Protein AF-A0A1F3M5W4-F1 (afdb_monomer)

Structure (mmCIF, N/CA/C/O backbone):
data_AF-A0A1F3M5W4-F1
#
_entry.id   AF-A0A1F3M5W4-F1
#
loop_
_atom_site.group_PDB
_atom_site.id
_atom_site.type_symbol
_atom_site.label_atom_id
_atom_site.label_alt_id
_atom_site.label_comp_id
_atom_site.label_asym_id
_atom_site.label_entity_id
_atom_site.label_seq_id
_atom_site.pdbx_PDB_ins_code
_atom_site.Cartn_x
_atom_site.Cartn_y
_atom_site.Cartn_z
_atom_site.occupancy
_atom_site.B_iso_or_equiv
_atom_site.auth_seq_id
_atom_site.auth_comp_id
_atom_site.auth_asym_id
_atom_site.auth_atom_id
_atom_site.pdbx_PDB_model_num
ATOM 1 N N . MET A 1 1 ? -12.552 8.795 -25.733 1.00 23.55 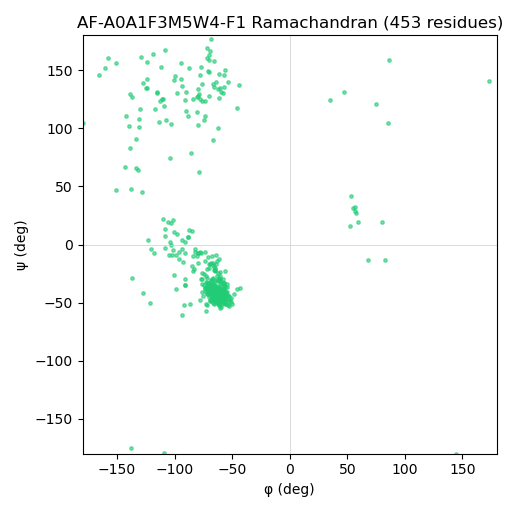1 MET A N 1
ATOM 2 C CA . MET A 1 1 ? -12.035 9.822 -24.799 1.00 23.55 1 MET A CA 1
ATOM 3 C C . MET A 1 1 ? -11.280 9.102 -23.694 1.00 23.55 1 MET A C 1
ATOM 5 O O . MET A 1 1 ? -11.900 8.453 -22.864 1.00 23.55 1 MET A O 1
ATOM 9 N N . ASN A 1 2 ? -9.950 9.118 -23.772 1.00 22.12 2 ASN A N 1
ATOM 10 C CA . ASN A 1 2 ? -9.054 8.330 -22.924 1.00 22.12 2 ASN A CA 1
ATOM 11 C C . ASN A 1 2 ? -9.011 8.914 -21.507 1.00 22.12 2 ASN A C 1
ATOM 13 O O . ASN A 1 2 ? -8.474 10.003 -21.315 1.00 22.12 2 ASN A O 1
ATOM 17 N N . LYS A 1 3 ? -9.570 8.200 -20.525 1.00 23.70 3 LYS A N 1
ATOM 18 C CA . LYS A 1 3 ? -9.384 8.522 -19.107 1.00 23.70 3 LYS A CA 1
ATOM 19 C C . LYS A 1 3 ? -7.968 8.101 -18.708 1.00 23.70 3 LYS A C 1
ATOM 21 O O . LYS A 1 3 ? -7.656 6.918 -18.648 1.00 23.70 3 LYS A O 1
ATOM 26 N N . ILE A 1 4 ? -7.109 9.094 -18.515 1.00 28.34 4 ILE A N 1
ATOM 27 C CA . ILE A 1 4 ? -5.773 8.952 -17.939 1.00 28.34 4 ILE A CA 1
ATOM 28 C C . ILE A 1 4 ? -5.957 8.713 -16.435 1.00 28.34 4 ILE A C 1
ATOM 30 O O . ILE A 1 4 ? -6.628 9.490 -15.760 1.00 28.34 4 ILE A O 1
ATOM 34 N N . PHE A 1 5 ? -5.410 7.603 -15.942 1.00 32.69 5 PHE A N 1
ATOM 35 C CA . PHE A 1 5 ? -5.446 7.188 -14.541 1.00 32.69 5 PHE A CA 1
ATOM 36 C C . PHE A 1 5 ? -4.559 8.111 -13.681 1.00 32.69 5 PHE A C 1
ATOM 38 O O . PHE A 1 5 ? -3.381 8.276 -14.020 1.00 32.69 5 PHE A O 1
ATOM 45 N N . PRO A 1 6 ? -5.056 8.703 -12.578 1.00 30.08 6 PRO A N 1
ATOM 46 C CA . PRO A 1 6 ? -4.195 9.234 -11.532 1.00 30.08 6 PRO A CA 1
ATOM 47 C C . PRO A 1 6 ? -3.710 8.078 -10.645 1.00 30.08 6 PRO A C 1
ATOM 49 O O . PRO A 1 6 ? -4.464 7.183 -10.281 1.00 30.08 6 PRO A O 1
ATOM 52 N N . VAL A 1 7 ? -2.411 8.097 -10.367 1.00 37.12 7 VAL A N 1
ATOM 53 C CA . VAL A 1 7 ? -1.570 6.956 -9.975 1.00 37.12 7 VAL A CA 1
ATOM 54 C C . VAL A 1 7 ? -1.435 6.760 -8.455 1.00 37.12 7 VAL A C 1
ATOM 56 O O . VAL A 1 7 ? -0.905 5.757 -8.009 1.00 37.12 7 VAL A O 1
ATOM 59 N N . VAL A 1 8 ? -1.995 7.657 -7.648 1.00 36.41 8 VAL A N 1
ATOM 60 C CA . VAL A 1 8 ? -1.694 7.767 -6.204 1.00 36.41 8 VAL A CA 1
ATOM 61 C C . VAL A 1 8 ? -2.586 6.867 -5.321 1.00 36.41 8 VAL A C 1
ATOM 63 O O . VAL A 1 8 ? -2.566 6.973 -4.110 1.00 36.41 8 VAL A O 1
ATOM 66 N N . ALA A 1 9 ? -3.418 5.997 -5.906 1.00 31.12 9 ALA A N 1
ATOM 67 C CA . ALA A 1 9 ? -4.460 5.245 -5.177 1.00 31.12 9 ALA A CA 1
ATOM 68 C C . ALA A 1 9 ? -4.382 3.723 -5.292 1.00 31.12 9 ALA A C 1
ATOM 70 O O . ALA A 1 9 ? -5.279 2.999 -4.857 1.00 31.12 9 ALA A O 1
ATOM 71 N N . PHE A 1 10 ? -3.342 3.238 -5.964 1.00 35.56 10 PHE A N 1
ATOM 72 C CA . PHE A 1 10 ? -3.187 1.820 -6.270 1.00 35.56 10 PHE A CA 1
ATOM 73 C C . PHE A 1 10 ? -2.294 1.082 -5.273 1.00 35.56 10 PHE A C 1
ATOM 75 O O . PHE A 1 10 ? -2.220 -0.143 -5.351 1.00 35.56 10 PHE A O 1
ATOM 82 N N . VAL A 1 11 ? -1.660 1.787 -4.329 1.00 37.41 11 VAL A N 1
ATOM 83 C CA . VAL A 1 11 ? -0.723 1.173 -3.380 1.00 37.41 11 VAL A CA 1
ATOM 84 C C . VAL A 1 11 ? -1.428 0.204 -2.437 1.00 37.41 11 VAL A C 1
ATOM 86 O O . VAL A 1 11 ? -0.937 -0.901 -2.271 1.00 37.41 11 VAL A O 1
ATOM 89 N N . LEU A 1 12 ? -2.644 0.491 -1.971 1.00 34.16 12 LEU A N 1
ATOM 90 C CA . LEU A 1 12 ? -3.404 -0.459 -1.143 1.00 34.16 12 LEU A CA 1
ATOM 91 C C . LEU A 1 12 ? -4.029 -1.630 -1.941 1.00 34.16 12 LEU A C 1
ATOM 93 O O . LEU A 1 12 ? -4.132 -2.738 -1.429 1.00 34.16 12 LEU A O 1
ATOM 97 N N . LEU A 1 13 ? -4.382 -1.438 -3.222 1.00 31.94 13 LEU A N 1
ATOM 98 C CA . LEU A 1 13 ? -5.050 -2.464 -4.051 1.00 31.94 13 LEU A CA 1
ATOM 99 C C . LEU A 1 13 ? -4.080 -3.460 -4.718 1.00 31.94 13 LEU A C 1
ATOM 101 O O . LEU A 1 13 ? -4.501 -4.530 -5.154 1.00 31.94 13 LEU A O 1
ATOM 105 N N . GLN A 1 14 ? -2.788 -3.133 -4.823 1.00 33.44 14 GLN A N 1
ATOM 106 C CA . GLN A 1 14 ? -1.778 -4.033 -5.402 1.00 33.44 14 GLN A CA 1
ATOM 107 C C . GLN A 1 14 ? -1.007 -4.854 -4.380 1.00 33.44 14 GLN A C 1
ATOM 109 O O . GLN A 1 14 ? -0.380 -5.850 -4.748 1.00 33.44 14 GLN A O 1
ATOM 114 N N . ILE A 1 15 ? -1.115 -4.509 -3.098 1.00 35.16 15 ILE A N 1
ATOM 115 C CA . ILE A 1 15 ? -0.544 -5.321 -2.032 1.00 35.16 15 ILE A CA 1
ATOM 116 C C . ILE A 1 15 ? -1.214 -6.715 -2.005 1.00 35.16 15 ILE A C 1
ATOM 118 O O . ILE A 1 15 ? -0.619 -7.662 -1.536 1.00 35.16 15 ILE A O 1
ATOM 122 N N . SER A 1 16 ? -2.348 -6.961 -2.666 1.00 30.34 16 SER A N 1
ATOM 123 C CA . SER A 1 16 ? -2.937 -8.310 -2.744 1.00 30.34 16 SER A CA 1
ATOM 124 C C . SER A 1 16 ? -2.309 -9.275 -3.777 1.00 30.34 16 SER A C 1
ATOM 126 O O . SER A 1 16 ? -2.681 -10.458 -3.773 1.00 30.34 16 SER A O 1
ATOM 128 N N . TYR A 1 17 ? -1.384 -8.869 -4.670 1.00 27.33 17 TYR A N 1
ATOM 129 C CA . TYR A 1 17 ? -1.018 -9.687 -5.851 1.00 27.33 17 TYR A CA 1
ATOM 130 C C . TYR A 1 17 ? 0.491 -9.677 -6.254 1.00 27.33 17 TYR A C 1
ATOM 132 O O . TYR A 1 17 ? 0.985 -8.732 -6.855 1.00 27.33 17 TYR A O 1
ATOM 140 N N . LEU A 1 18 ? 1.149 -10.839 -6.043 1.00 28.25 18 LEU A N 1
ATOM 141 C CA . LEU A 1 18 ? 2.351 -11.436 -6.698 1.00 28.25 18 LEU A CA 1
ATOM 142 C C . LEU A 1 18 ? 3.826 -11.121 -6.302 1.00 28.25 18 LEU A C 1
ATOM 144 O O . LEU A 1 18 ? 4.437 -10.164 -6.759 1.00 28.25 18 LEU A O 1
ATOM 148 N N . VAL A 1 19 ? 4.412 -12.112 -5.606 1.00 30.69 19 VAL A N 1
ATOM 149 C CA . VAL A 1 19 ? 5.615 -12.982 -5.822 1.00 30.69 19 VAL A CA 1
ATOM 150 C C . VAL A 1 19 ? 6.942 -12.518 -6.511 1.00 30.69 19 VAL A C 1
ATOM 152 O O . VAL A 1 19 ? 6.992 -12.205 -7.706 1.00 30.69 19 VAL A O 1
ATOM 155 N N . ALA A 1 20 ? 8.024 -12.729 -5.720 1.00 28.42 20 ALA A N 1
ATOM 156 C CA . ALA A 1 20 ? 9.455 -13.109 -5.923 1.00 28.42 20 ALA A CA 1
ATOM 157 C C . ALA A 1 20 ? 10.312 -12.405 -7.013 1.00 28.42 20 ALA A C 1
ATOM 159 O O . ALA A 1 20 ? 9.919 -12.344 -8.178 1.00 28.42 20 ALA A O 1
ATOM 160 N N . GLN A 1 21 ? 11.538 -11.909 -6.765 1.00 27.80 21 GLN A N 1
ATOM 161 C CA . GLN A 1 21 ? 12.701 -12.436 -6.022 1.00 27.80 21 GLN A CA 1
ATOM 162 C C . GLN A 1 21 ? 13.745 -11.326 -5.742 1.00 27.80 21 GLN A C 1
ATOM 164 O O . GLN A 1 21 ? 13.972 -10.516 -6.637 1.00 27.80 21 GLN A O 1
ATOM 169 N N . ASN A 1 22 ? 14.441 -11.369 -4.597 1.00 28.34 22 ASN A N 1
ATOM 170 C CA . ASN A 1 22 ? 15.912 -11.480 -4.442 1.00 28.34 22 ASN A CA 1
ATOM 171 C C . ASN A 1 22 ? 16.322 -11.315 -2.964 1.00 28.34 22 ASN A C 1
ATOM 173 O O . ASN A 1 22 ? 15.749 -10.516 -2.230 1.00 28.34 22 ASN A O 1
ATOM 177 N N . THR A 1 23 ? 17.298 -12.118 -2.548 1.00 30.98 23 THR A N 1
ATOM 178 C CA . THR A 1 23 ? 17.784 -12.327 -1.176 1.00 30.98 23 THR A CA 1
ATOM 179 C C . THR A 1 23 ? 19.063 -11.546 -0.884 1.00 30.98 23 THR A C 1
ATOM 181 O O . THR A 1 23 ? 19.949 -11.512 -1.731 1.00 30.98 23 THR A O 1
ATOM 184 N N . ASP A 1 24 ? 19.181 -11.005 0.333 1.00 24.83 24 ASP A N 1
ATOM 185 C CA . ASP A 1 24 ? 20.320 -11.225 1.246 1.00 24.83 24 ASP A CA 1
ATOM 186 C C . ASP A 1 24 ? 20.085 -10.449 2.554 1.00 24.83 24 ASP A C 1
ATOM 188 O O . ASP A 1 24 ? 20.259 -9.232 2.604 1.00 24.83 24 ASP A O 1
ATOM 192 N N 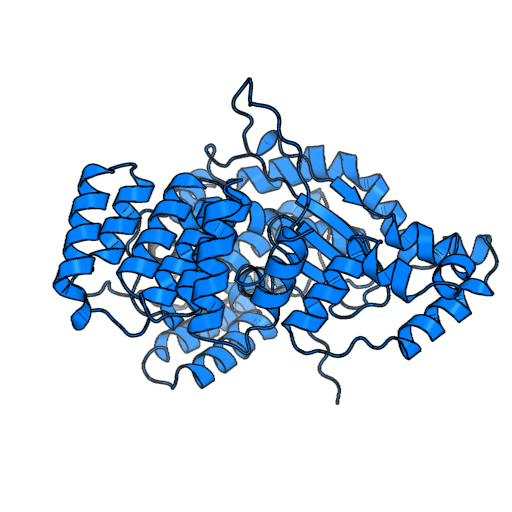. ILE A 1 25 ? 19.709 -11.137 3.639 1.00 31.69 25 ILE A N 1
ATOM 193 C CA . ILE A 1 25 ? 19.731 -10.548 4.988 1.00 31.69 25 ILE A CA 1
ATOM 194 C C . ILE A 1 25 ? 20.440 -11.516 5.936 1.00 31.69 25 ILE A C 1
ATOM 196 O O . ILE A 1 25 ? 19.922 -12.568 6.303 1.00 31.69 25 ILE A O 1
ATOM 200 N N . LYS A 1 26 ? 21.660 -11.133 6.326 1.00 29.45 26 LYS A N 1
ATOM 201 C CA . LYS A 1 26 ? 22.391 -11.715 7.458 1.00 29.45 26 LYS A CA 1
ATOM 202 C C . LYS A 1 26 ? 21.724 -11.308 8.777 1.00 29.45 26 LYS A C 1
ATOM 204 O O . LYS A 1 26 ? 21.192 -10.209 8.892 1.00 29.45 26 LYS A O 1
ATOM 209 N N . SER A 1 27 ? 21.810 -12.196 9.768 1.00 28.25 27 SER A N 1
ATOM 210 C CA . SER A 1 27 ? 21.253 -12.072 11.124 1.00 28.25 27 SER A CA 1
ATOM 211 C C . SER A 1 27 ? 21.469 -10.692 11.779 1.00 28.25 27 SER A C 1
ATOM 213 O O . SER A 1 27 ? 22.596 -10.186 11.729 1.00 28.25 27 SER A O 1
ATOM 215 N N . PRO A 1 28 ? 20.466 -10.113 12.467 1.00 38.84 28 PRO A N 1
ATOM 216 C CA . PRO A 1 28 ? 20.565 -8.763 13.004 1.00 38.84 28 PRO A CA 1
ATOM 217 C C . PRO A 1 28 ? 21.342 -8.730 14.326 1.00 38.84 28 PRO A C 1
ATOM 219 O O . PRO A 1 28 ? 21.004 -9.410 15.294 1.00 38.84 28 PRO A O 1
ATOM 222 N N . SER A 1 29 ? 22.363 -7.875 14.388 1.00 38.78 29 SER A N 1
ATOM 223 C CA . SER A 1 29 ? 22.947 -7.387 15.639 1.00 38.78 29 SER A CA 1
ATOM 224 C C . SER A 1 29 ? 22.643 -5.891 15.768 1.00 38.78 29 SER A C 1
ATOM 226 O O . SER A 1 29 ? 23.049 -5.126 14.894 1.00 38.78 29 SER A O 1
ATOM 228 N N . ARG A 1 30 ? 21.998 -5.510 16.885 1.00 41.62 30 ARG A N 1
ATOM 229 C CA . ARG A 1 30 ? 21.309 -4.234 17.204 1.00 41.62 30 ARG A CA 1
ATOM 230 C C . ARG A 1 30 ? 19.956 -4.101 16.500 1.00 41.62 30 ARG A C 1
ATOM 232 O O . ARG A 1 30 ? 19.892 -4.158 15.283 1.00 41.62 30 ARG A O 1
ATOM 239 N N . SER A 1 31 ? 18.884 -3.945 17.280 1.00 48.19 31 SER A N 1
ATOM 240 C CA . SER A 1 31 ? 17.535 -3.683 16.768 1.00 48.19 31 SER A CA 1
ATOM 241 C C . SER A 1 31 ? 17.542 -2.352 16.023 1.00 48.19 31 SER A C 1
ATOM 243 O O . SER A 1 31 ? 17.556 -1.292 16.651 1.00 48.19 31 SER A O 1
ATOM 245 N N . SER A 1 32 ? 17.614 -2.423 14.701 1.00 61.31 32 SER A N 1
ATOM 246 C CA . SER A 1 32 ? 17.438 -1.287 13.818 1.00 61.31 32 SER A CA 1
ATOM 247 C C . SER A 1 32 ? 15.944 -1.001 13.674 1.00 61.31 32 SER A C 1
ATOM 249 O O . SER A 1 32 ? 15.146 -1.906 13.422 1.00 61.31 32 SER A O 1
ATOM 251 N N . PHE A 1 33 ? 15.556 0.252 13.877 1.00 85.62 33 PHE A N 1
ATOM 252 C CA . PHE A 1 33 ? 14.156 0.690 13.811 1.00 85.62 33 PHE A CA 1
ATOM 253 C C . PHE A 1 33 ? 13.932 1.549 12.566 1.00 85.62 33 PHE A C 1
ATOM 255 O O . PHE A 1 33 ? 14.862 1.783 11.799 1.00 85.62 33 PHE A O 1
ATOM 262 N N . CYS A 1 34 ? 12.711 2.040 12.354 1.00 87.44 34 CYS A N 1
ATOM 263 C CA . CYS A 1 34 ? 12.349 2.844 11.183 1.00 87.44 34 CYS A CA 1
ATOM 264 C C . CYS A 1 34 ? 13.373 3.951 10.838 1.00 87.44 34 CYS A C 1
ATOM 266 O O . CYS A 1 34 ? 13.687 4.143 9.669 1.00 87.44 34 CYS A O 1
ATOM 268 N N . ASN A 1 35 ? 13.978 4.639 11.812 1.00 88.56 35 ASN A N 1
ATOM 269 C CA . ASN A 1 35 ? 14.977 5.683 11.519 1.00 88.56 35 ASN A CA 1
ATOM 270 C C . ASN A 1 35 ? 16.277 5.167 10.879 1.00 88.56 35 ASN A C 1
ATOM 272 O O . ASN A 1 35 ? 16.994 5.942 10.257 1.00 88.56 35 ASN A O 1
ATOM 276 N N . ASP A 1 36 ? 16.568 3.875 11.005 1.00 88.38 36 ASP A N 1
ATOM 277 C CA . ASP A 1 36 ? 17.709 3.222 10.367 1.00 88.38 36 ASP A CA 1
ATOM 278 C C . ASP A 1 36 ? 17.362 2.714 8.953 1.00 88.38 36 ASP A C 1
ATOM 280 O O . ASP A 1 36 ? 18.150 1.982 8.350 1.00 88.38 36 ASP A O 1
ATOM 284 N N . SER A 1 37 ? 16.168 3.027 8.434 1.00 90.50 37 SER A N 1
ATOM 285 C CA . SER A 1 37 ? 15.736 2.626 7.091 1.00 90.50 37 SER A CA 1
ATOM 286 C C . SER A 1 37 ? 16.646 3.209 6.023 1.00 90.50 37 SER A C 1
ATOM 288 O O . SER A 1 37 ? 17.129 4.337 6.136 1.00 90.50 37 SER A O 1
ATOM 290 N N . LYS A 1 38 ? 16.833 2.451 4.943 1.00 88.31 38 LYS A N 1
ATOM 291 C CA . LYS A 1 38 ? 17.600 2.902 3.787 1.00 88.31 38 LYS A CA 1
ATOM 292 C C . LYS A 1 38 ? 16.811 2.660 2.515 1.00 88.31 38 LYS A C 1
ATOM 294 O O . LYS A 1 38 ? 16.554 1.517 2.143 1.00 88.31 38 LYS A O 1
ATOM 299 N N . ILE A 1 39 ? 16.486 3.752 1.840 1.00 92.69 39 ILE A N 1
ATOM 300 C CA . ILE A 1 39 ? 15.835 3.754 0.539 1.00 92.69 39 ILE A CA 1
ATOM 301 C C . ILE A 1 39 ? 16.900 3.750 -0.545 1.00 92.69 39 ILE A C 1
ATOM 303 O O . ILE A 1 39 ? 17.850 4.539 -0.509 1.00 92.69 39 ILE A O 1
ATOM 307 N N . VAL A 1 40 ? 16.736 2.850 -1.508 1.00 93.69 40 VAL A N 1
ATOM 308 C CA . VAL A 1 40 ? 17.655 2.696 -2.636 1.00 93.69 40 VAL A CA 1
ATOM 309 C C . VAL A 1 40 ? 16.959 3.166 -3.900 1.00 93.69 40 VAL A C 1
ATOM 311 O O . VAL A 1 40 ? 15.891 2.675 -4.242 1.00 93.69 40 VAL A O 1
ATOM 314 N N . PHE A 1 41 ? 17.575 4.101 -4.615 1.00 96.50 41 PHE A N 1
ATOM 315 C CA . PHE A 1 41 ? 17.100 4.526 -5.925 1.00 96.50 41 PHE A CA 1
ATOM 316 C C . PHE A 1 41 ? 17.888 3.816 -7.026 1.00 96.50 41 PHE A C 1
ATOM 318 O O . PHE A 1 41 ? 19.119 3.827 -7.016 1.00 96.50 41 PHE A O 1
ATOM 325 N N . ASP A 1 42 ? 17.175 3.244 -7.990 1.00 96.94 42 ASP A N 1
ATOM 326 C CA . ASP A 1 42 ? 17.732 2.561 -9.154 1.00 96.94 42 ASP A CA 1
ATOM 327 C C . ASP A 1 42 ? 17.314 3.311 -10.426 1.00 96.94 42 ASP A C 1
ATOM 329 O O . ASP A 1 42 ? 16.131 3.413 -10.753 1.00 96.94 42 ASP A O 1
ATOM 333 N N . ASN A 1 43 ? 18.293 3.850 -11.153 1.00 97.69 43 ASN A N 1
ATOM 334 C CA . ASN A 1 43 ? 18.109 4.529 -12.438 1.00 97.69 43 ASN A CA 1
ATOM 335 C C . ASN A 1 43 ? 18.646 3.715 -13.632 1.00 97.69 43 ASN A C 1
ATOM 337 O O . ASN A 1 43 ? 18.752 4.262 -14.735 1.00 97.69 43 ASN A O 1
ATOM 341 N N . SER A 1 44 ? 18.955 2.427 -13.454 1.00 97.62 44 SER A N 1
ATOM 342 C CA . SER A 1 44 ? 19.572 1.572 -14.483 1.00 97.62 44 SER A CA 1
ATOM 343 C C . SER A 1 44 ? 18.746 1.510 -15.771 1.00 97.62 44 SER A C 1
ATOM 345 O O . SER A 1 44 ? 19.285 1.497 -16.878 1.00 97.62 44 SER A O 1
ATOM 347 N N . ALA A 1 45 ? 17.416 1.531 -15.644 1.00 97.62 45 ALA A N 1
ATOM 348 C CA . ALA A 1 45 ? 16.492 1.556 -16.772 1.00 97.62 45 ALA A CA 1
ATOM 349 C C . ALA A 1 45 ? 16.607 2.853 -17.591 1.00 97.62 45 ALA A C 1
ATOM 351 O O . ALA A 1 45 ? 16.587 2.817 -18.824 1.00 97.62 45 ALA A O 1
ATOM 352 N N . ILE A 1 46 ? 16.750 3.998 -16.914 1.00 97.81 46 ILE A N 1
ATOM 353 C CA . ILE A 1 46 ? 16.962 5.299 -17.556 1.00 97.81 46 ILE A CA 1
ATOM 354 C C . ILE A 1 46 ? 18.326 5.324 -18.243 1.00 97.81 46 ILE A C 1
ATOM 356 O O . ILE A 1 46 ? 18.405 5.692 -19.412 1.00 97.81 46 ILE A O 1
ATOM 360 N N . GLU A 1 47 ? 19.389 4.893 -17.570 1.00 96.88 47 GLU A N 1
ATOM 361 C CA . GLU A 1 47 ? 20.731 4.869 -18.159 1.00 96.88 47 GLU A CA 1
ATOM 362 C C . GLU A 1 47 ? 20.786 3.990 -19.410 1.00 96.88 47 GLU A C 1
ATOM 364 O O . GLU A 1 47 ? 21.243 4.447 -20.458 1.00 96.88 47 GLU A O 1
ATOM 369 N N . ALA A 1 48 ? 20.222 2.782 -19.358 1.00 96.75 48 ALA A N 1
ATOM 370 C CA . ALA A 1 48 ? 20.158 1.894 -20.515 1.00 96.75 48 ALA A CA 1
ATOM 371 C C . ALA A 1 48 ? 19.407 2.532 -21.697 1.00 96.75 48 ALA A C 1
ATOM 373 O O . ALA A 1 48 ? 19.893 2.522 -22.828 1.00 96.75 48 ALA A O 1
ATOM 374 N N . ILE A 1 49 ? 18.238 3.130 -21.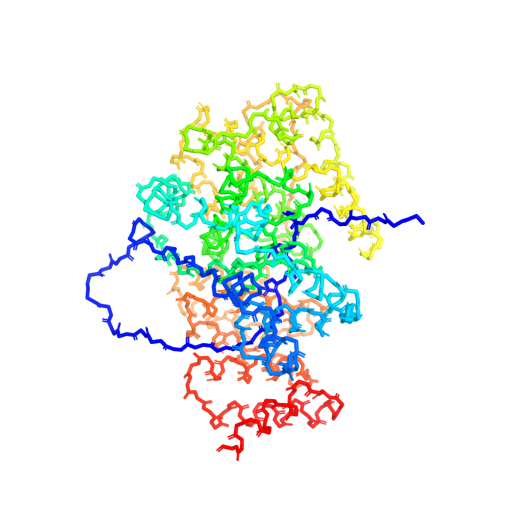448 1.00 96.88 49 ILE A N 1
ATOM 375 C CA . ILE A 1 49 ? 17.412 3.730 -22.505 1.00 96.88 49 ILE A CA 1
ATOM 376 C C . ILE A 1 49 ? 18.064 4.969 -23.115 1.00 96.88 49 ILE A C 1
ATOM 378 O O . ILE A 1 49 ? 17.992 5.160 -24.329 1.00 96.88 49 ILE A O 1
ATOM 382 N N . TYR A 1 50 ? 18.648 5.836 -22.294 1.00 96.56 50 TYR A N 1
ATOM 383 C CA . TYR A 1 50 ? 19.121 7.139 -22.751 1.00 96.56 50 TYR A CA 1
ATOM 384 C C . TYR A 1 50 ? 20.576 7.107 -23.209 1.00 96.56 50 TYR A C 1
ATOM 386 O O . TYR A 1 50 ? 20.894 7.778 -24.183 1.00 96.56 50 TYR A O 1
ATOM 394 N N . LEU A 1 51 ? 21.445 6.311 -22.586 1.00 95.19 51 LEU A N 1
ATOM 395 C CA . LEU A 1 51 ? 22.861 6.223 -22.963 1.00 95.19 51 LEU A CA 1
ATOM 396 C C . LEU A 1 51 ? 23.120 5.123 -24.001 1.00 95.19 51 LEU A C 1
ATOM 398 O O . LEU A 1 51 ? 23.994 5.279 -24.853 1.00 95.19 51 LEU A O 1
ATOM 402 N N . HIS A 1 52 ? 22.315 4.055 -23.990 1.00 95.62 52 HIS A N 1
ATOM 403 C CA . HIS A 1 52 ? 22.485 2.880 -24.854 1.00 95.62 52 HIS A CA 1
ATOM 404 C C . HIS A 1 52 ? 21.209 2.481 -25.638 1.00 95.62 52 HIS A C 1
ATOM 406 O O . HIS A 1 52 ? 20.886 1.295 -25.752 1.00 95.62 52 HIS A O 1
ATOM 412 N N . PRO A 1 53 ? 20.471 3.426 -26.267 1.00 95.69 53 PRO A N 1
ATOM 413 C CA . PRO A 1 53 ? 19.179 3.132 -26.900 1.00 95.69 53 PRO A CA 1
ATOM 414 C C . PRO A 1 53 ? 19.256 2.104 -28.038 1.00 95.69 53 PRO A C 1
ATOM 416 O O . PRO A 1 53 ? 18.276 1.411 -28.312 1.00 95.69 53 PRO A O 1
ATOM 419 N N . LYS A 1 54 ? 20.397 2.008 -28.736 1.00 95.31 54 LYS A N 1
ATOM 420 C CA . LYS A 1 54 ? 20.596 1.032 -29.821 1.00 95.31 54 LYS A CA 1
ATOM 421 C C . LYS A 1 54 ? 20.695 -0.399 -29.287 1.00 95.31 54 LYS A C 1
ATOM 423 O O . LYS A 1 54 ? 20.141 -1.298 -29.913 1.00 95.31 54 LYS A O 1
ATOM 428 N N . ASP A 1 55 ? 21.324 -0.580 -28.130 1.00 95.56 55 ASP A N 1
ATOM 429 C CA . ASP A 1 55 ? 21.481 -1.884 -27.480 1.00 95.56 55 ASP A CA 1
ATOM 430 C C . ASP A 1 55 ? 20.138 -2.363 -26.919 1.00 95.56 55 ASP A C 1
ATOM 432 O O . ASP A 1 55 ? 19.743 -3.510 -27.107 1.00 95.56 55 ASP A O 1
ATOM 436 N N . VAL A 1 56 ? 19.356 -1.445 -26.343 1.00 96.50 56 VAL A N 1
ATOM 437 C CA . VAL A 1 56 ? 17.974 -1.731 -25.925 1.00 96.50 56 VAL A CA 1
ATOM 438 C C . VAL A 1 56 ? 17.102 -2.157 -27.115 1.00 96.50 56 VAL A C 1
ATOM 440 O O . VAL A 1 56 ? 16.293 -3.077 -27.002 1.00 96.50 56 VAL A O 1
ATOM 443 N N . LEU A 1 57 ? 17.256 -1.509 -28.276 1.00 96.44 57 LEU A N 1
ATOM 444 C CA . LEU A 1 57 ? 16.482 -1.828 -29.482 1.00 96.44 57 LEU A CA 1
ATOM 445 C C . LEU A 1 57 ? 16.890 -3.143 -30.154 1.00 96.44 57 LEU A C 1
ATOM 447 O O . LEU A 1 57 ? 16.050 -3.737 -30.832 1.00 96.44 57 LEU A O 1
ATOM 451 N N . SER A 1 58 ? 18.143 -3.581 -30.008 1.00 96.38 58 SER A N 1
ATOM 452 C CA . SER A 1 58 ? 18.622 -4.828 -30.613 1.00 96.38 58 SER A CA 1
ATOM 453 C C . SER A 1 58 ? 18.098 -6.067 -29.881 1.00 96.38 58 SER A C 1
ATOM 455 O O . SER A 1 58 ? 17.954 -7.115 -30.509 1.00 96.38 58 SER A O 1
ATOM 457 N N . ASN A 1 59 ? 17.753 -5.947 -28.591 1.00 94.25 59 ASN A N 1
ATOM 458 C CA . ASN A 1 59 ? 17.233 -7.056 -27.791 1.00 94.25 59 ASN A CA 1
ATOM 459 C C . ASN A 1 59 ? 16.146 -6.622 -26.785 1.00 94.25 59 ASN A C 1
ATOM 461 O O . ASN A 1 59 ? 16.321 -6.671 -25.565 1.00 94.25 59 ASN A O 1
ATOM 465 N N . VAL A 1 60 ? 14.997 -6.195 -27.320 1.00 95.00 60 VAL A N 1
ATOM 466 C CA . VAL A 1 60 ? 13.871 -5.651 -26.536 1.00 95.00 60 VAL A CA 1
ATOM 467 C C . VAL A 1 60 ? 13.327 -6.656 -25.518 1.00 95.00 60 VAL A C 1
ATOM 469 O O . VAL A 1 60 ? 13.094 -6.283 -24.370 1.00 95.00 60 VAL A O 1
ATOM 472 N N . ASP A 1 61 ? 13.147 -7.918 -25.907 1.00 93.06 61 ASP A N 1
ATOM 473 C CA . ASP A 1 61 ? 12.566 -8.934 -25.020 1.00 93.06 61 ASP A CA 1
ATOM 474 C C . ASP A 1 61 ? 13.486 -9.253 -23.839 1.00 93.06 61 ASP A C 1
ATOM 476 O O . ASP A 1 61 ? 13.014 -9.381 -22.705 1.00 93.06 61 ASP A O 1
ATOM 480 N N . SER A 1 62 ? 14.801 -9.314 -24.087 1.00 94.25 62 SER A N 1
ATOM 481 C CA . SER A 1 62 ? 15.807 -9.447 -23.032 1.00 94.25 62 SER A CA 1
ATOM 482 C C . SER A 1 62 ? 15.775 -8.247 -22.089 1.00 94.25 62 SER A C 1
ATOM 484 O O . SER A 1 62 ? 15.696 -8.434 -20.877 1.00 94.25 62 SER A O 1
ATOM 486 N N . PHE A 1 63 ? 15.741 -7.017 -22.617 1.00 96.31 63 PHE A N 1
ATOM 487 C CA . PHE A 1 63 ? 15.672 -5.810 -21.789 1.00 96.31 63 PHE A CA 1
ATOM 488 C C . PHE A 1 63 ? 14.430 -5.799 -20.884 1.00 96.31 63 PHE A C 1
ATOM 490 O O . PHE A 1 63 ? 14.554 -5.619 -19.675 1.00 96.31 63 PHE A O 1
ATOM 497 N N . TRP A 1 64 ? 13.246 -6.077 -21.441 1.00 95.50 64 TRP A N 1
ATOM 498 C CA . TRP A 1 64 ? 11.988 -6.120 -20.683 1.00 95.50 64 TRP A CA 1
ATOM 499 C C . TRP A 1 64 ? 11.905 -7.260 -19.662 1.00 95.50 64 TRP A C 1
ATOM 501 O O . TRP A 1 64 ? 11.021 -7.251 -18.809 1.00 95.50 64 TRP A O 1
ATOM 511 N N . THR A 1 65 ? 12.781 -8.256 -19.765 1.00 92.06 65 THR A N 1
ATOM 512 C CA . THR A 1 65 ? 12.807 -9.409 -18.858 1.00 92.06 65 THR A CA 1
ATOM 513 C C . THR A 1 65 ? 13.866 -9.247 -17.769 1.00 92.06 65 THR A C 1
ATOM 515 O O . THR A 1 65 ? 13.605 -9.593 -16.617 1.00 92.06 65 THR A O 1
ATOM 518 N N . ASN A 1 66 ? 15.027 -8.689 -18.122 1.00 93.31 66 ASN A N 1
ATOM 519 C CA . ASN A 1 66 ? 16.217 -8.658 -17.272 1.00 93.31 66 ASN A CA 1
ATOM 520 C C . ASN A 1 66 ? 16.438 -7.319 -16.559 1.00 93.31 66 ASN A C 1
ATOM 522 O O . ASN A 1 66 ? 17.059 -7.304 -15.502 1.00 93.31 66 ASN A O 1
ATOM 526 N N . ASN A 1 67 ? 15.950 -6.196 -17.097 1.00 96.75 67 ASN A N 1
ATOM 527 C CA . ASN A 1 67 ? 15.964 -4.943 -16.347 1.00 96.75 67 ASN A CA 1
ATOM 528 C C . ASN A 1 67 ? 14.852 -4.974 -15.291 1.00 96.75 67 ASN A C 1
ATOM 530 O O . ASN A 1 67 ? 13.684 -5.139 -15.641 1.00 96.75 67 ASN A O 1
ATOM 534 N N . THR A 1 68 ? 15.201 -4.787 -14.017 1.00 94.62 68 THR A N 1
ATOM 535 C CA . THR A 1 68 ? 14.268 -4.943 -12.893 1.00 94.62 68 THR A CA 1
ATOM 536 C C . THR A 1 68 ? 13.020 -4.076 -13.042 1.00 94.62 68 THR A C 1
ATOM 538 O O . THR A 1 68 ? 11.913 -4.607 -13.020 1.00 94.62 68 THR A O 1
ATOM 541 N N . ALA A 1 69 ? 13.167 -2.774 -13.306 1.00 95.06 69 ALA A N 1
ATOM 542 C CA . ALA A 1 69 ? 12.039 -1.848 -13.437 1.00 95.06 69 ALA A CA 1
ATOM 543 C C . ALA A 1 69 ? 11.048 -2.280 -14.540 1.00 95.06 69 ALA A C 1
ATOM 545 O O . ALA A 1 69 ? 9.826 -2.282 -14.349 1.00 95.06 69 ALA A O 1
ATOM 546 N N . PHE A 1 70 ? 11.570 -2.701 -15.696 1.00 95.75 70 PHE A N 1
ATOM 547 C CA . PHE A 1 70 ? 10.749 -3.171 -16.814 1.00 95.75 70 PHE A CA 1
ATOM 548 C C . PHE A 1 70 ? 10.186 -4.579 -16.603 1.00 95.75 70 PHE A C 1
ATOM 550 O O . PHE A 1 70 ? 9.052 -4.834 -17.004 1.00 95.75 70 PHE A O 1
ATOM 557 N N . SER A 1 71 ? 10.920 -5.465 -15.933 1.00 93.88 71 SER A N 1
ATOM 558 C CA . SER A 1 71 ? 10.450 -6.802 -15.558 1.00 93.88 71 SER A CA 1
ATOM 559 C C . SER A 1 71 ? 9.271 -6.715 -14.589 1.00 93.88 71 SER A C 1
ATOM 561 O O . SER A 1 71 ? 8.239 -7.357 -14.791 1.00 93.88 71 SER A O 1
ATOM 563 N N . LEU A 1 72 ? 9.365 -5.828 -13.594 1.00 90.69 72 LEU A N 1
ATOM 564 C CA . LEU A 1 72 ? 8.269 -5.506 -12.680 1.00 90.69 72 LEU A CA 1
ATOM 565 C C . LEU A 1 72 ? 7.072 -4.905 -13.425 1.00 90.69 72 LEU A C 1
ATOM 567 O O . LEU A 1 72 ? 5.939 -5.335 -13.223 1.00 90.69 72 LEU A O 1
ATOM 571 N N . THR A 1 73 ? 7.317 -3.988 -14.361 1.00 91.69 73 THR A N 1
ATOM 572 C CA . THR A 1 73 ? 6.256 -3.406 -15.204 1.00 91.69 73 THR A CA 1
ATOM 573 C C . THR A 1 73 ? 5.583 -4.464 -16.086 1.00 91.69 73 THR A C 1
ATOM 575 O O . THR A 1 73 ? 4.361 -4.479 -16.231 1.00 91.69 73 THR A O 1
ATOM 578 N N . LYS A 1 74 ? 6.351 -5.406 -16.642 1.00 91.50 74 LYS A N 1
ATOM 579 C CA . LYS A 1 74 ? 5.831 -6.537 -17.423 1.00 91.50 74 LYS A CA 1
ATOM 580 C C . LYS A 1 74 ? 4.937 -7.436 -16.573 1.00 91.50 74 LYS A C 1
ATOM 582 O O . LYS A 1 74 ? 3.847 -7.801 -17.018 1.00 91.50 74 LYS A O 1
ATOM 587 N N . LYS A 1 75 ? 5.368 -7.757 -15.346 1.00 86.38 75 LYS A N 1
ATOM 588 C CA . LYS A 1 75 ? 4.557 -8.504 -14.372 1.00 86.38 75 LYS A CA 1
ATOM 589 C C . LYS A 1 75 ? 3.256 -7.764 -14.066 1.00 86.38 75 LYS A C 1
ATOM 591 O O . LYS A 1 75 ? 2.193 -8.369 -14.162 1.00 86.38 75 LYS A O 1
ATOM 596 N N . TRP A 1 76 ? 3.326 -6.462 -13.792 1.00 86.88 76 TRP A N 1
ATOM 597 C CA . TRP A 1 76 ? 2.153 -5.626 -13.532 1.00 86.88 76 TRP A CA 1
ATOM 598 C C . TRP A 1 76 ? 1.126 -5.693 -14.671 1.00 86.88 76 TRP A C 1
ATOM 600 O O . TRP A 1 76 ? -0.065 -5.906 -14.435 1.00 86.88 76 TRP A O 1
ATOM 610 N N . HIS A 1 77 ? 1.584 -5.573 -15.918 1.00 85.81 77 HIS A N 1
ATOM 611 C CA . HIS A 1 77 ? 0.728 -5.653 -17.103 1.00 85.81 77 HIS A CA 1
ATOM 612 C C . HIS A 1 77 ? 0.025 -7.007 -17.227 1.00 85.81 77 HIS A C 1
ATOM 614 O O . HIS A 1 77 ? -1.189 -7.059 -17.433 1.00 85.81 77 HIS A O 1
ATOM 620 N N . ALA A 1 78 ? 0.775 -8.099 -17.052 1.00 82.50 78 ALA A N 1
ATOM 621 C CA . ALA A 1 78 ? 0.230 -9.453 -17.097 1.00 82.50 78 ALA A CA 1
ATOM 622 C C . ALA A 1 78 ? -0.830 -9.681 -16.005 1.00 82.50 78 ALA A C 1
ATOM 624 O O . ALA A 1 78 ? -1.859 -10.305 -16.250 1.00 82.50 78 ALA A O 1
ATOM 625 N N . GLN A 1 79 ? -0.609 -9.137 -14.808 1.00 73.50 79 GLN A N 1
ATOM 626 C CA . GLN A 1 79 ? -1.528 -9.270 -13.674 1.00 73.50 79 GLN A CA 1
ATOM 627 C C . GLN A 1 79 ? -2.841 -8.522 -13.871 1.00 73.50 79 GLN A C 1
ATOM 629 O O . GLN A 1 79 ? -3.887 -9.014 -13.455 1.00 73.50 79 GLN A O 1
ATOM 634 N N . ASN A 1 80 ? -2.783 -7.358 -14.514 1.00 77.31 80 ASN A N 1
ATOM 635 C CA . ASN A 1 80 ? -3.948 -6.518 -14.767 1.00 77.31 80 ASN A CA 1
ATOM 636 C C . ASN A 1 80 ? -4.626 -6.823 -16.111 1.00 77.31 80 ASN A C 1
ATOM 638 O O . ASN A 1 80 ? -5.598 -6.161 -16.463 1.00 77.31 80 ASN A O 1
ATOM 642 N N . ASN A 1 81 ? -4.129 -7.814 -16.861 1.00 80.56 81 ASN A N 1
ATOM 643 C CA . ASN A 1 81 ? -4.604 -8.150 -18.203 1.00 80.56 81 ASN A CA 1
ATOM 644 C C . ASN A 1 81 ? -4.605 -6.931 -19.151 1.00 80.56 81 ASN A C 1
ATOM 646 O O . ASN A 1 81 ? -5.552 -6.697 -19.904 1.00 80.56 81 ASN A O 1
ATOM 650 N N . ILE A 1 82 ? -3.545 -6.120 -19.080 1.00 85.62 82 ILE A N 1
ATOM 651 C CA . ILE A 1 82 ? -3.357 -4.931 -19.917 1.00 85.62 82 ILE A CA 1
ATOM 652 C C . ILE A 1 82 ? -2.201 -5.199 -20.872 1.00 85.62 82 ILE A C 1
ATOM 654 O O . ILE A 1 82 ? -1.086 -5.493 -20.445 1.00 85.62 82 ILE A O 1
ATOM 658 N N . GLU A 1 83 ? -2.436 -5.041 -22.171 1.00 91.25 83 GLU A N 1
ATOM 659 C CA . GLU A 1 83 ? -1.394 -5.209 -23.183 1.00 91.25 83 GLU A CA 1
ATOM 660 C C . GLU A 1 83 ? -0.308 -4.125 -23.066 1.00 91.25 83 GLU A C 1
ATOM 662 O O . GLU A 1 83 ? -0.591 -2.938 -22.873 1.00 91.25 83 GLU A O 1
ATOM 667 N N . ILE A 1 84 ? 0.954 -4.533 -23.204 1.00 91.00 84 ILE A N 1
ATOM 668 C CA . ILE A 1 84 ? 2.089 -3.610 -23.247 1.00 91.00 84 ILE A CA 1
ATOM 669 C C . ILE A 1 84 ? 2.148 -2.974 -24.644 1.00 91.00 84 ILE A C 1
ATOM 671 O O . ILE A 1 84 ? 2.266 -3.695 -25.637 1.00 91.00 84 ILE A O 1
ATOM 675 N N . PRO A 1 85 ? 2.154 -1.634 -24.771 1.00 91.44 85 PRO A N 1
ATOM 676 C CA . PRO A 1 85 ? 2.191 -0.963 -26.069 1.00 91.44 85 PRO A CA 1
ATOM 677 C C . PRO A 1 85 ? 3.612 -0.949 -26.678 1.00 91.44 85 PRO A C 1
ATOM 679 O O . PRO A 1 85 ? 4.191 0.118 -26.919 1.00 91.44 85 PRO A O 1
ATOM 682 N N . TYR A 1 86 ? 4.178 -2.131 -26.954 1.00 93.38 86 TYR A N 1
ATOM 683 C CA . TYR A 1 86 ? 5.570 -2.324 -27.382 1.00 93.38 86 TYR A CA 1
ATOM 684 C C . TYR A 1 86 ? 5.963 -1.485 -28.598 1.00 93.38 86 TYR A C 1
ATOM 686 O O . TYR A 1 86 ? 7.030 -0.878 -28.599 1.00 93.38 86 TYR A O 1
ATOM 694 N N . GLU A 1 87 ? 5.132 -1.403 -29.640 1.00 94.62 87 GLU A N 1
ATOM 695 C CA . GLU A 1 87 ? 5.484 -0.620 -30.835 1.00 94.62 87 GLU A CA 1
ATOM 696 C C . GLU A 1 87 ? 5.554 0.882 -30.562 1.00 94.62 87 GLU A C 1
ATOM 698 O O . GLU A 1 87 ? 6.450 1.575 -31.059 1.00 94.62 87 GLU A O 1
ATOM 703 N N . ARG A 1 88 ? 4.642 1.396 -29.729 1.00 93.69 88 ARG A N 1
ATOM 704 C CA . ARG A 1 88 ? 4.664 2.801 -29.311 1.00 93.69 88 ARG A CA 1
ATOM 705 C C . ARG A 1 88 ? 5.932 3.097 -28.515 1.00 93.69 88 ARG A C 1
ATOM 707 O O . ARG A 1 88 ? 6.573 4.114 -28.778 1.00 93.69 88 ARG A O 1
ATOM 714 N N . TRP A 1 89 ? 6.294 2.203 -27.598 1.00 94.69 89 TRP A N 1
ATOM 715 C CA . TRP A 1 89 ? 7.511 2.312 -26.799 1.00 94.69 89 TRP A CA 1
ATOM 716 C C . TRP A 1 89 ? 8.777 2.197 -27.666 1.00 94.69 89 TRP A C 1
ATOM 718 O O . TRP A 1 89 ? 9.621 3.088 -27.663 1.00 94.69 89 TRP A O 1
ATOM 728 N N . LYS A 1 90 ? 8.882 1.202 -28.555 1.00 96.44 90 LYS A N 1
ATOM 729 C CA . LYS A 1 90 ? 10.008 1.085 -29.505 1.00 96.44 90 LYS A CA 1
ATOM 730 C C . LYS A 1 90 ? 10.153 2.333 -30.375 1.00 96.44 90 LYS A C 1
ATOM 732 O O . LYS A 1 90 ? 11.267 2.775 -30.656 1.00 96.44 90 LYS A O 1
ATOM 737 N N . LYS A 1 91 ? 9.040 2.944 -30.796 1.00 96.62 91 LYS A N 1
ATOM 738 C CA . LYS A 1 91 ? 9.056 4.200 -31.561 1.00 96.62 91 LYS A CA 1
ATOM 739 C C . LYS A 1 91 ? 9.632 5.369 -30.757 1.00 96.62 91 LYS A C 1
ATOM 741 O O . LYS A 1 91 ? 10.302 6.200 -31.371 1.00 96.62 91 LYS A O 1
ATOM 746 N N . SER A 1 92 ? 9.407 5.465 -29.443 1.00 94.44 92 SER A N 1
ATOM 747 C CA . SER A 1 92 ? 10.065 6.499 -28.628 1.00 94.44 92 SER A CA 1
ATOM 748 C C . SER A 1 92 ? 11.562 6.229 -28.488 1.00 94.44 92 SER A C 1
ATOM 750 O O . SER A 1 92 ? 12.344 7.153 -28.705 1.00 94.44 92 SER A O 1
ATOM 752 N N . ILE A 1 93 ? 11.983 4.979 -28.273 1.00 96.25 93 ILE A N 1
ATOM 753 C CA . ILE A 1 93 ? 13.416 4.647 -28.161 1.00 96.25 93 ILE A CA 1
ATOM 754 C C . ILE A 1 93 ? 14.164 4.896 -29.485 1.00 96.25 93 ILE A C 1
ATOM 756 O O . ILE A 1 93 ? 15.238 5.491 -29.488 1.00 96.25 93 ILE A O 1
ATOM 760 N N . ARG A 1 94 ? 13.567 4.569 -30.642 1.00 97.50 94 ARG A N 1
ATOM 761 C CA . ARG A 1 94 ? 14.138 4.891 -31.974 1.00 97.50 94 ARG A CA 1
ATOM 762 C C . ARG A 1 94 ? 14.279 6.393 -32.241 1.00 97.50 94 ARG A C 1
ATOM 764 O O . ARG A 1 94 ? 15.052 6.785 -33.112 1.00 97.50 94 ARG A O 1
ATOM 771 N N . LYS A 1 95 ? 13.487 7.240 -31.574 1.00 96.19 95 LYS A N 1
ATOM 772 C CA . LYS A 1 95 ? 13.671 8.698 -31.643 1.00 96.19 95 LYS A CA 1
ATOM 773 C C . LYS A 1 95 ? 14.868 9.115 -30.798 1.00 96.19 95 LYS A C 1
ATOM 775 O O . LYS A 1 95 ? 15.694 9.871 -31.294 1.00 96.19 95 LYS A O 1
ATOM 780 N N . LEU A 1 96 ? 14.987 8.574 -29.584 1.00 95.50 96 LEU A N 1
ATOM 781 C CA . LEU A 1 96 ? 16.132 8.814 -28.702 1.00 95.50 96 LEU A CA 1
ATOM 782 C C . LEU A 1 96 ? 17.451 8.374 -29.350 1.00 95.50 96 LEU A C 1
ATOM 784 O O . LEU A 1 96 ? 18.420 9.120 -29.314 1.00 95.50 96 LEU A O 1
ATOM 788 N N . SER A 1 97 ? 17.473 7.235 -30.051 1.00 95.94 97 SER A N 1
ATOM 789 C CA . SER A 1 97 ? 18.684 6.708 -30.705 1.00 95.94 97 SER A CA 1
ATOM 790 C C . SER A 1 97 ? 19.255 7.581 -31.831 1.00 95.94 97 SER A C 1
ATOM 792 O O . SER A 1 97 ? 20.305 7.247 -32.380 1.00 95.94 97 SER A O 1
ATOM 794 N N . LYS A 1 98 ? 18.527 8.622 -32.249 1.00 96.88 98 LYS A N 1
ATOM 795 C CA . LYS A 1 98 ? 18.934 9.580 -33.289 1.00 96.88 98 LYS A CA 1
ATOM 796 C C . LYS A 1 98 ? 19.421 10.908 -32.711 1.00 96.88 98 LYS A C 1
ATOM 798 O O . LYS A 1 98 ? 19.884 11.748 -33.476 1.00 96.88 98 LYS A O 1
ATOM 803 N N . LEU A 1 99 ? 19.261 11.116 -31.407 1.00 96.00 99 LEU A N 1
ATOM 804 C CA . LEU A 1 99 ? 19.678 12.334 -30.726 1.00 96.00 99 LEU A CA 1
ATOM 805 C C . LEU A 1 99 ? 21.192 12.343 -30.504 1.00 96.00 99 LEU A C 1
ATOM 807 O O . LEU A 1 99 ? 21.821 11.289 -30.391 1.00 96.00 99 LEU A O 1
ATOM 811 N N . SER A 1 100 ? 21.770 13.542 -30.426 1.00 94.56 100 SER A N 1
ATOM 812 C CA . SER A 1 100 ? 23.148 13.701 -29.962 1.00 94.56 100 SER A CA 1
ATOM 813 C C . SER A 1 100 ? 23.239 13.440 -28.455 1.00 94.56 100 SER A C 1
ATOM 815 O O . SER A 1 100 ? 22.246 13.564 -27.734 1.00 94.56 100 SER A O 1
ATOM 817 N N . SER A 1 101 ? 24.436 13.146 -27.942 1.00 89.94 101 SER A N 1
ATOM 818 C CA . SER A 1 101 ? 24.644 12.978 -26.496 1.00 89.94 101 SER A CA 1
ATOM 819 C C . SER A 1 101 ? 24.230 14.219 -25.695 1.00 89.94 101 SER A C 1
ATOM 821 O O . SER A 1 101 ? 23.713 14.086 -24.592 1.00 89.94 101 SER A O 1
ATOM 823 N N . ASN A 1 102 ? 24.400 15.421 -26.258 1.00 92.88 102 ASN A N 1
ATOM 824 C CA . ASN A 1 102 ? 23.959 16.664 -25.624 1.00 92.88 102 ASN A CA 1
ATOM 825 C C . ASN A 1 102 ? 22.427 16.779 -25.570 1.00 92.88 102 ASN A C 1
ATOM 827 O O . ASN A 1 102 ? 21.871 17.194 -24.560 1.00 92.88 102 ASN A O 1
ATOM 831 N N . ASP A 1 103 ? 21.725 16.370 -26.626 1.00 95.75 103 ASP A N 1
ATOM 832 C CA . ASP A 1 103 ? 20.257 16.408 -26.634 1.00 95.75 103 ASP A CA 1
ATOM 833 C C . ASP A 1 103 ? 19.653 15.338 -25.710 1.00 95.75 103 ASP A C 1
ATOM 835 O O . ASP A 1 103 ? 18.564 15.532 -25.165 1.00 95.75 103 ASP A O 1
ATOM 839 N N . ILE A 1 104 ? 20.354 14.212 -25.520 1.00 92.25 104 ILE A N 1
ATOM 840 C CA . ILE A 1 104 ? 19.985 13.133 -24.591 1.00 92.25 104 ILE A CA 1
ATOM 841 C C . ILE A 1 104 ? 20.013 13.626 -23.144 1.00 92.25 104 ILE A C 1
ATOM 843 O O . ILE A 1 104 ? 19.048 13.406 -22.409 1.00 92.25 104 ILE A O 1
ATOM 847 N N . THR A 1 105 ? 21.072 14.329 -22.734 1.00 91.19 105 THR A N 1
ATOM 848 C CA . THR A 1 105 ? 21.207 14.820 -21.351 1.00 91.19 105 THR A CA 1
ATOM 849 C C . THR A 1 105 ? 20.205 15.920 -21.001 1.00 91.19 105 THR A C 1
ATOM 851 O O . THR A 1 105 ? 19.972 16.177 -19.822 1.00 91.19 105 THR A O 1
ATOM 854 N N . GLN A 1 106 ? 19.569 16.528 -22.006 1.00 94.50 106 GLN A N 1
ATOM 855 C CA . GLN A 1 106 ? 18.487 17.502 -21.848 1.00 94.50 106 GLN A CA 1
ATOM 856 C C . GLN A 1 106 ? 17.088 16.867 -21.835 1.00 94.50 106 GLN A C 1
ATOM 858 O O . GLN A 1 106 ? 16.098 17.557 -21.580 1.00 94.50 106 GLN A O 1
ATOM 863 N N . GLN A 1 107 ? 16.967 15.562 -22.102 1.00 96.31 107 GLN A N 1
ATOM 864 C CA . GLN A 1 107 ? 15.669 14.895 -22.058 1.00 96.31 107 GLN A CA 1
ATOM 865 C C . GLN A 1 107 ? 15.122 14.872 -20.633 1.00 96.31 107 GLN A C 1
ATOM 867 O O . GLN A 1 107 ? 15.815 14.516 -19.683 1.00 96.31 107 GLN A O 1
ATOM 872 N N . ILE A 1 108 ? 13.833 15.187 -20.506 1.00 95.38 108 ILE A N 1
ATOM 873 C CA . ILE A 1 108 ? 13.142 15.349 -19.222 1.00 95.38 108 ILE A CA 1
ATOM 874 C C . ILE A 1 108 ? 13.347 14.145 -18.297 1.00 95.38 108 ILE A C 1
ATOM 876 O O . ILE A 1 108 ? 13.692 14.333 -17.137 1.00 95.38 108 ILE A O 1
ATOM 880 N N . ALA A 1 109 ? 13.176 12.917 -18.800 1.00 95.75 109 ALA A N 1
ATOM 881 C CA . ALA A 1 109 ? 13.330 11.726 -17.964 1.00 95.75 109 ALA A CA 1
ATOM 882 C C . ALA A 1 109 ? 14.756 11.594 -17.410 1.00 95.75 109 ALA A C 1
ATOM 884 O O . ALA A 1 109 ? 14.933 11.269 -16.242 1.00 95.75 109 ALA A O 1
ATOM 885 N N . PHE A 1 110 ? 15.763 11.885 -18.239 1.00 96.56 110 PHE A N 1
ATOM 886 C CA . PHE A 1 110 ? 17.169 11.803 -17.859 1.00 96.56 110 PHE A CA 1
ATOM 887 C C . PHE A 1 110 ? 17.527 12.869 -16.816 1.00 96.56 110 PHE A C 1
ATOM 889 O O . PHE A 1 110 ? 18.122 12.556 -15.786 1.00 96.56 110 PHE A O 1
ATOM 896 N N . VAL A 1 111 ? 17.094 14.116 -17.040 1.00 97.06 111 VAL A N 1
ATOM 897 C CA . VAL A 1 111 ? 17.273 15.225 -16.088 1.00 97.06 111 VAL A CA 1
ATOM 898 C C . VAL A 1 111 ? 16.595 14.918 -14.753 1.00 97.06 111 VAL A C 1
ATOM 900 O O . VAL A 1 111 ? 17.193 15.127 -13.698 1.00 97.06 111 VAL A O 1
ATOM 903 N N . ASN A 1 112 ? 15.362 14.411 -14.787 1.00 97.50 112 ASN A N 1
ATOM 904 C CA . ASN A 1 112 ? 14.607 14.103 -13.578 1.00 97.50 112 ASN A CA 1
ATOM 905 C C . ASN A 1 112 ? 15.234 12.948 -12.804 1.00 97.50 112 ASN A C 1
ATOM 907 O O . ASN A 1 112 ? 15.437 13.086 -11.602 1.00 97.50 112 ASN A O 1
ATOM 911 N N . ALA A 1 113 ? 15.603 11.856 -13.480 1.00 97.56 113 ALA A N 1
ATOM 912 C CA . ALA A 1 113 ? 16.282 10.733 -12.842 1.00 97.56 113 ALA A CA 1
ATOM 913 C C . ALA A 1 113 ? 17.576 11.180 -12.159 1.00 97.56 113 ALA A C 1
ATOM 915 O O . ALA A 1 113 ? 17.782 10.870 -10.991 1.00 97.56 113 ALA A O 1
ATOM 916 N N . LYS A 1 114 ? 18.405 11.979 -12.842 1.00 97.00 114 LYS A N 1
ATOM 917 C CA . LYS A 1 114 ? 19.644 12.510 -12.266 1.00 97.00 114 LYS A CA 1
ATOM 918 C C . LYS A 1 114 ? 19.381 13.319 -10.991 1.00 97.00 114 LYS A C 1
ATOM 920 O O . LYS A 1 114 ? 19.993 13.041 -9.969 1.00 97.00 114 LYS A O 1
ATOM 925 N N . LYS A 1 115 ? 18.430 14.259 -11.028 1.00 97.38 115 LYS A N 1
ATOM 926 C CA . LYS A 1 115 ? 18.063 15.083 -9.862 1.00 97.38 115 LYS A CA 1
ATOM 927 C C . LYS A 1 115 ? 17.504 14.260 -8.697 1.00 97.38 115 LYS A C 1
ATOM 929 O O . LYS A 1 115 ? 17.767 14.579 -7.543 1.00 97.38 115 LYS A O 1
ATOM 934 N N . ILE A 1 116 ? 16.736 13.209 -8.990 1.00 97.50 116 ILE A N 1
ATOM 935 C CA . ILE A 1 116 ? 16.212 12.286 -7.975 1.00 97.50 116 ILE A CA 1
ATOM 936 C C . ILE A 1 116 ? 17.365 11.515 -7.319 1.00 97.50 116 ILE A C 1
ATOM 938 O O . ILE A 1 116 ? 17.454 11.495 -6.094 1.00 97.50 116 ILE A O 1
ATOM 942 N N . ILE A 1 117 ? 18.289 10.960 -8.112 1.00 97.44 117 ILE A N 1
ATOM 943 C CA . ILE A 1 117 ? 19.479 10.258 -7.604 1.00 97.44 117 ILE A CA 1
ATOM 944 C C . ILE A 1 117 ? 20.374 11.191 -6.777 1.00 97.44 117 ILE A C 1
ATOM 946 O O . ILE A 1 117 ? 20.840 10.805 -5.708 1.00 97.44 117 ILE A O 1
ATOM 950 N N . GLU A 1 118 ? 20.571 12.436 -7.212 1.00 97.00 118 GLU A N 1
ATOM 951 C CA . GLU A 1 118 ? 21.303 13.457 -6.445 1.00 97.00 118 GLU A CA 1
ATOM 952 C C . GLU A 1 118 ? 20.635 13.765 -5.091 1.00 97.00 118 GLU A C 1
ATOM 954 O O . GLU A 1 118 ? 21.317 14.129 -4.133 1.00 97.00 118 GLU A O 1
ATOM 959 N N . SER A 1 119 ? 19.316 13.575 -4.979 1.00 96.44 119 SER A N 1
ATOM 960 C CA . SER A 1 119 ? 18.569 13.756 -3.731 1.00 96.44 119 SER A CA 1
ATOM 961 C C . SER A 1 119 ? 18.626 12.547 -2.790 1.00 96.44 119 SER A C 1
ATOM 963 O O . SER A 1 119 ? 18.138 12.649 -1.667 1.00 96.44 119 SER A O 1
ATOM 965 N N . ASN A 1 120 ? 19.249 11.428 -3.181 1.00 95.19 120 ASN A N 1
ATOM 966 C CA . ASN A 1 120 ? 19.258 10.179 -2.408 1.00 95.19 120 ASN A CA 1
ATOM 967 C C . ASN A 1 120 ? 19.690 10.373 -0.940 1.00 95.19 120 ASN A C 1
ATOM 969 O O . ASN A 1 120 ? 19.011 9.906 -0.024 1.00 95.19 120 ASN A O 1
ATOM 973 N N . ASN A 1 121 ? 20.771 11.123 -0.701 1.00 95.69 121 ASN A N 1
ATOM 974 C CA . ASN A 1 121 ? 21.230 11.414 0.661 1.00 95.69 121 ASN A CA 1
ATOM 975 C C . ASN A 1 121 ? 20.209 12.262 1.426 1.00 95.69 121 ASN A C 1
ATOM 977 O O . ASN A 1 121 ? 19.877 11.942 2.558 1.00 95.69 121 ASN A O 1
ATOM 981 N N . THR A 1 122 ? 19.644 13.297 0.794 1.00 96.75 122 THR A N 1
ATOM 982 C CA . THR A 1 122 ? 18.615 14.140 1.428 1.00 96.75 122 THR A CA 1
ATOM 983 C C . THR A 1 122 ? 17.358 13.340 1.766 1.00 96.75 122 THR A C 1
ATOM 985 O O . THR A 1 122 ? 16.787 13.530 2.838 1.00 96.75 122 THR A O 1
ATOM 988 N N . PHE A 1 123 ? 16.942 12.425 0.890 1.00 97.12 123 PHE A N 1
ATOM 989 C CA . PHE A 1 123 ? 15.780 11.577 1.129 1.00 97.12 123 PHE A CA 1
ATOM 990 C C . PHE A 1 123 ? 16.011 10.680 2.351 1.00 97.12 123 PHE A C 1
ATOM 992 O O . PHE A 1 123 ? 15.204 10.671 3.278 1.00 97.12 123 PHE A O 1
ATOM 999 N N . ASN A 1 124 ? 17.152 9.991 2.404 1.00 95.75 124 ASN A N 1
ATOM 1000 C CA . ASN A 1 124 ? 17.490 9.114 3.525 1.00 95.75 124 ASN A CA 1
ATOM 1001 C C . ASN A 1 124 ? 17.743 9.880 4.838 1.00 95.75 124 ASN A C 1
ATOM 1003 O O . ASN A 1 124 ? 17.314 9.434 5.893 1.00 95.75 124 ASN A O 1
ATOM 1007 N N . GLU A 1 125 ? 18.399 11.042 4.801 1.00 95.75 125 GLU A N 1
ATOM 1008 C CA . GLU A 1 125 ? 18.771 11.792 6.012 1.00 95.75 125 GLU A CA 1
ATOM 1009 C C . GLU A 1 125 ? 17.653 12.692 6.553 1.00 95.75 125 GLU A C 1
ATOM 1011 O O . GLU A 1 125 ? 17.678 13.052 7.730 1.00 95.75 125 GLU A O 1
ATOM 1016 N N . LYS A 1 126 ? 16.686 13.093 5.716 1.00 97.19 126 LYS A N 1
ATOM 1017 C CA . LYS A 1 126 ? 15.602 14.009 6.116 1.00 97.19 126 LYS A CA 1
ATOM 1018 C C . LYS A 1 126 ? 14.216 13.414 5.934 1.00 97.19 126 LYS A C 1
ATOM 1020 O O . LYS A 1 126 ? 13.416 13.453 6.864 1.00 97.19 126 LYS A O 1
ATOM 1025 N N . ALA A 1 127 ? 13.919 12.873 4.753 1.00 97.75 127 ALA A N 1
ATOM 1026 C CA . ALA A 1 127 ? 12.575 12.385 4.457 1.00 97.75 127 ALA A CA 1
ATOM 1027 C C . ALA A 1 127 ? 12.236 11.118 5.252 1.00 97.75 127 ALA A C 1
ATOM 1029 O O . ALA A 1 127 ? 11.117 10.999 5.736 1.00 97.75 127 ALA A O 1
ATOM 1030 N N . ILE A 1 128 ? 13.196 10.213 5.462 1.00 96.94 128 ILE A N 1
ATOM 1031 C CA . ILE A 1 128 ? 12.970 9.000 6.260 1.00 96.94 128 ILE A CA 1
ATOM 1032 C C . ILE A 1 128 ? 12.697 9.307 7.737 1.00 96.94 128 ILE A C 1
ATOM 1034 O O . ILE A 1 128 ? 11.653 8.870 8.221 1.00 96.94 128 ILE A O 1
ATOM 1038 N N . PRO A 1 129 ? 13.512 10.108 8.452 1.00 96.75 129 PRO A N 1
ATOM 1039 C CA . PRO A 1 129 ? 13.162 10.528 9.809 1.00 96.75 129 PRO A CA 1
ATOM 1040 C C . PRO A 1 129 ? 11.807 11.242 9.891 1.00 96.75 129 PRO A C 1
ATOM 1042 O O . PRO A 1 129 ? 11.057 11.032 10.845 1.00 96.75 129 PRO A O 1
ATOM 1045 N N . HIS A 1 130 ? 11.463 12.046 8.877 1.00 98.12 130 HIS A N 1
ATOM 1046 C CA . HIS A 1 130 ? 10.143 12.672 8.774 1.00 98.12 130 HIS A CA 1
ATOM 1047 C C . HIS A 1 130 ? 9.026 11.628 8.673 1.00 98.12 130 HIS A C 1
ATOM 1049 O O . HIS A 1 130 ? 8.111 11.666 9.488 1.00 98.12 130 HIS A O 1
ATOM 1055 N N . ILE A 1 131 ? 9.121 10.664 7.752 1.00 97.88 131 ILE A N 1
ATOM 1056 C CA . ILE A 1 131 ? 8.160 9.555 7.602 1.00 97.88 131 ILE A CA 1
ATOM 1057 C C . ILE A 1 131 ? 8.023 8.778 8.916 1.00 97.88 131 ILE A C 1
ATOM 1059 O O . ILE A 1 131 ? 6.919 8.599 9.428 1.00 97.88 131 ILE A O 1
ATOM 1063 N N . CYS A 1 132 ? 9.147 8.378 9.510 1.00 96.62 132 CYS A N 1
ATOM 1064 C CA . CYS A 1 132 ? 9.175 7.602 10.746 1.00 96.62 132 CYS A CA 1
ATOM 1065 C C . CYS A 1 132 ? 8.614 8.363 11.954 1.00 96.62 132 CYS A C 1
ATOM 1067 O O . CYS A 1 132 ? 8.141 7.733 12.896 1.00 96.62 132 CYS A O 1
ATOM 1069 N N . SER A 1 133 ? 8.588 9.701 11.925 1.00 97.31 133 SER A N 1
ATOM 1070 C CA . SER A 1 133 ? 7.948 10.517 12.970 1.00 97.31 133 SER A CA 1
ATOM 1071 C C . SER A 1 133 ? 6.417 10.393 13.017 1.00 97.31 133 SER A C 1
ATOM 1073 O O . SER A 1 133 ? 5.790 10.911 13.941 1.00 97.31 133 SER A O 1
ATOM 1075 N N . PHE A 1 134 ? 5.799 9.744 12.027 1.00 97.88 134 PHE A N 1
ATOM 1076 C CA . PHE A 1 134 ? 4.368 9.420 12.000 1.00 97.88 134 PHE A CA 1
ATOM 1077 C C . PHE A 1 134 ? 4.081 7.952 12.319 1.00 97.88 134 PHE A C 1
ATOM 1079 O O . PHE A 1 134 ? 2.920 7.549 12.338 1.00 97.88 134 PHE A O 1
ATOM 1086 N N . LEU A 1 135 ? 5.120 7.153 12.563 1.00 95.38 135 LEU A N 1
ATOM 1087 C CA . LEU A 1 135 ? 5.013 5.719 12.781 1.00 95.38 135 LEU A CA 1
ATOM 1088 C C . LEU A 1 135 ? 5.359 5.371 14.238 1.00 95.38 135 LEU A C 1
ATOM 1090 O O . LEU A 1 135 ? 6.135 6.077 14.890 1.00 95.38 135 LEU A O 1
ATOM 1094 N N . PRO A 1 136 ? 4.810 4.275 14.785 1.00 93.50 136 PRO A N 1
ATOM 1095 C CA . PRO A 1 136 ? 5.173 3.793 16.113 1.00 93.50 136 PRO A CA 1
ATOM 1096 C C . PRO A 1 136 ? 6.675 3.531 16.223 1.00 93.50 136 PRO A C 1
ATOM 1098 O O . PRO A 1 136 ? 7.298 3.037 15.285 1.00 93.50 136 PRO A O 1
ATOM 1101 N N . LYS A 1 137 ? 7.264 3.766 17.401 1.00 90.12 137 LYS A N 1
ATOM 1102 C CA . LYS A 1 137 ? 8.703 3.527 17.636 1.00 90.12 137 LYS A CA 1
ATOM 1103 C C . LYS A 1 137 ? 9.127 2.068 17.432 1.00 90.12 137 LYS A C 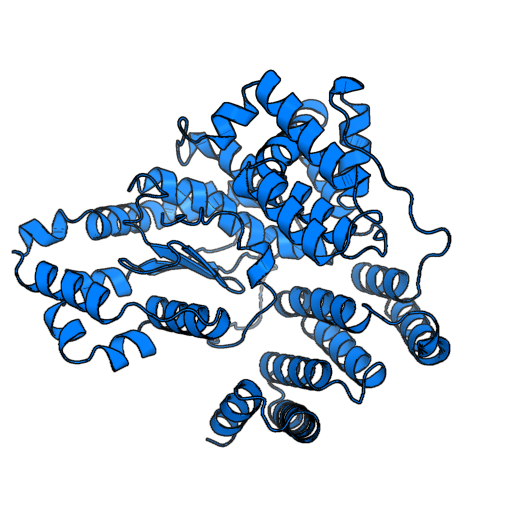1
ATOM 1105 O O . LYS A 1 137 ? 10.298 1.812 17.187 1.00 90.12 137 LYS A O 1
ATOM 1110 N N . SER A 1 138 ? 8.187 1.130 17.549 1.00 88.75 138 SER A N 1
ATOM 1111 C CA . SER A 1 138 ? 8.396 -0.297 17.293 1.00 88.75 138 SER A CA 1
ATOM 1112 C C . SER A 1 138 ? 8.439 -0.654 15.806 1.00 88.75 138 SER A C 1
ATOM 1114 O O . SER A 1 138 ? 8.741 -1.800 15.488 1.00 88.75 138 SER A O 1
ATOM 1116 N N . THR A 1 139 ? 8.146 0.290 14.905 1.00 89.88 139 THR A N 1
ATOM 1117 C CA . THR A 1 139 ? 8.144 0.032 13.463 1.00 89.88 139 THR A CA 1
ATOM 1118 C C . THR A 1 139 ? 9.545 -0.385 13.010 1.00 89.88 139 THR A C 1
ATOM 1120 O O . THR A 1 139 ? 10.513 0.336 13.297 1.00 89.88 139 THR A O 1
ATOM 1123 N N . PRO A 1 140 ? 9.677 -1.536 12.326 1.00 89.69 140 PRO A N 1
ATOM 1124 C CA . PRO A 1 140 ? 10.958 -2.009 11.824 1.00 89.69 140 PRO A CA 1
ATOM 1125 C C . PRO A 1 140 ? 11.474 -1.105 10.699 1.00 89.69 140 PRO A C 1
ATOM 1127 O O . PRO A 1 140 ? 10.819 -0.150 10.279 1.00 89.69 140 PRO A O 1
ATOM 1130 N N . GLN A 1 141 ? 12.676 -1.399 10.212 1.00 90.06 141 GLN A N 1
ATOM 1131 C CA . GLN A 1 141 ? 13.207 -0.728 9.032 1.00 90.06 141 GLN A CA 1
ATOM 1132 C C . GLN A 1 141 ? 12.276 -0.900 7.825 1.00 90.06 141 GLN A C 1
ATOM 1134 O O . GLN A 1 141 ? 11.813 -1.996 7.509 1.00 90.06 141 GLN A O 1
ATOM 1139 N N . ILE A 1 142 ? 12.060 0.204 7.124 1.00 87.00 142 ILE A N 1
ATOM 1140 C CA . ILE A 1 142 ? 11.451 0.262 5.807 1.00 87.00 142 ILE A CA 1
ATOM 1141 C C . ILE A 1 142 ? 12.543 -0.082 4.794 1.00 87.00 142 ILE A C 1
ATOM 1143 O O . ILE A 1 142 ? 13.526 0.645 4.620 1.00 87.00 142 ILE A O 1
ATOM 1147 N N . HIS A 1 143 ? 12.371 -1.216 4.127 1.00 83.25 143 HIS A N 1
ATOM 1148 C CA . HIS A 1 143 ? 13.233 -1.641 3.034 1.00 83.25 143 HIS A CA 1
ATOM 1149 C C . HIS A 1 143 ? 12.499 -1.394 1.726 1.00 83.25 143 HIS A C 1
ATOM 1151 O O . HIS A 1 143 ? 11.601 -2.157 1.396 1.00 83.25 143 HIS A O 1
ATOM 1157 N N . THR A 1 144 ? 12.874 -0.341 0.997 1.00 87.44 144 THR A N 1
ATOM 1158 C CA . THR A 1 144 ? 12.218 -0.010 -0.271 1.00 87.44 144 THR A CA 1
ATOM 1159 C C . THR A 1 144 ? 13.201 0.390 -1.349 1.00 87.44 144 THR A C 1
ATOM 1161 O O . THR A 1 144 ? 14.013 1.305 -1.168 1.00 87.44 144 THR A O 1
ATOM 1164 N N . ASN A 1 145 ? 13.098 -0.284 -2.495 1.00 93.25 145 ASN A N 1
ATOM 1165 C CA . ASN A 1 145 ? 13.759 0.118 -3.724 1.00 93.25 145 ASN A CA 1
ATOM 1166 C C . ASN A 1 145 ? 12.807 0.971 -4.564 1.00 93.25 145 ASN A C 1
ATOM 1168 O O . ASN A 1 145 ? 11.629 0.658 -4.732 1.00 93.25 145 ASN A O 1
ATOM 1172 N N . ILE A 1 146 ? 13.337 2.054 -5.120 1.00 95.62 146 ILE A N 1
ATOM 1173 C CA . ILE A 1 146 ? 12.626 2.970 -6.003 1.00 95.62 146 ILE A CA 1
ATOM 1174 C C . ILE A 1 146 ? 13.252 2.864 -7.388 1.00 95.62 146 ILE A C 1
ATOM 1176 O O . ILE A 1 146 ? 14.340 3.383 -7.645 1.00 95.62 146 ILE A O 1
ATOM 1180 N N . TYR A 1 147 ? 12.546 2.196 -8.291 1.00 97.19 147 TYR A N 1
ATOM 1181 C CA . TYR A 1 147 ? 12.958 1.979 -9.668 1.00 97.19 147 TYR A CA 1
ATOM 1182 C C . TYR A 1 147 ? 12.450 3.106 -10.568 1.00 97.19 147 TYR A C 1
ATOM 1184 O O . TYR A 1 147 ? 11.246 3.268 -10.789 1.00 97.19 147 TYR A O 1
ATOM 1192 N N . LEU A 1 148 ? 13.379 3.871 -11.129 1.00 97.38 148 LEU A N 1
ATOM 1193 C CA . LEU A 1 148 ? 13.096 4.968 -12.046 1.00 97.38 148 LEU A CA 1
ATOM 1194 C C . LEU A 1 148 ? 13.110 4.444 -13.482 1.00 97.38 148 LEU A C 1
ATOM 1196 O O . LEU A 1 148 ? 14.107 3.888 -13.941 1.00 97.38 148 LEU A O 1
ATOM 1200 N N . LEU A 1 149 ? 12.022 4.652 -14.219 1.00 96.25 149 LEU A N 1
ATOM 1201 C CA . LEU A 1 149 ? 11.908 4.267 -15.628 1.00 96.25 149 LEU A CA 1
ATOM 1202 C C . LEU A 1 149 ? 11.224 5.358 -16.459 1.00 96.25 149 LEU A C 1
ATOM 1204 O O . LEU A 1 149 ? 10.933 6.449 -15.967 1.00 96.25 149 LEU A O 1
ATOM 1208 N N . THR A 1 150 ? 10.971 5.086 -17.742 1.00 94.81 150 THR A N 1
ATOM 1209 C CA . THR A 1 150 ? 10.170 5.986 -18.575 1.00 94.81 150 THR A CA 1
ATOM 1210 C C . THR A 1 150 ? 9.402 5.282 -19.689 1.00 94.81 150 THR A C 1
ATOM 1212 O O . THR A 1 150 ? 9.811 4.235 -20.203 1.00 94.81 150 THR A O 1
ATOM 1215 N N . GLY A 1 151 ? 8.325 5.926 -20.136 1.00 90.19 151 GLY A N 1
ATOM 1216 C CA . GLY A 1 151 ? 7.592 5.570 -21.342 1.00 90.19 151 GLY A CA 1
ATOM 1217 C C . GLY A 1 151 ? 6.641 4.399 -21.141 1.00 90.19 151 GLY A C 1
ATOM 1218 O O . GLY A 1 151 ? 6.249 3.773 -22.128 1.00 90.19 151 GLY A O 1
ATOM 1219 N N . THR A 1 152 ? 6.274 4.100 -19.899 1.00 86.50 152 THR A N 1
ATOM 1220 C CA . THR A 1 152 ? 5.402 2.977 -19.553 1.00 86.50 152 THR A CA 1
ATOM 1221 C C . THR A 1 152 ? 4.023 3.467 -19.116 1.00 86.50 152 THR A C 1
ATOM 1223 O O . THR A 1 152 ? 3.771 4.659 -18.927 1.00 86.50 152 THR A O 1
ATOM 1226 N N . VAL A 1 153 ? 3.089 2.527 -19.027 1.00 81.62 153 VAL A N 1
ATOM 1227 C CA . VAL A 1 153 ? 1.832 2.682 -18.298 1.00 81.62 153 VAL A CA 1
ATOM 1228 C C . VAL A 1 153 ? 1.731 1.482 -17.349 1.00 81.62 153 VAL A C 1
ATOM 1230 O O . VAL A 1 153 ? 2.103 0.395 -17.766 1.00 81.62 153 VAL A O 1
ATOM 1233 N N . PRO A 1 154 ? 1.288 1.643 -16.094 1.00 81.44 154 PRO A N 1
ATOM 1234 C CA . PRO A 1 154 ? 0.937 2.895 -15.441 1.00 81.44 154 PRO A CA 1
ATOM 1235 C C . PRO A 1 154 ? 2.196 3.735 -15.186 1.00 81.44 154 PRO A C 1
ATOM 1237 O O . PRO A 1 154 ? 3.321 3.263 -15.319 1.00 81.44 154 PRO A O 1
ATOM 1240 N N . TYR A 1 155 ? 2.000 5.008 -14.847 1.00 85.00 155 TYR A N 1
ATOM 1241 C CA . TYR A 1 155 ? 3.120 5.928 -14.638 1.00 85.00 155 TYR A CA 1
ATOM 1242 C C . TYR A 1 155 ? 3.803 5.786 -13.281 1.00 85.00 155 TYR A C 1
ATOM 1244 O O . TYR A 1 155 ? 4.888 6.317 -13.098 1.00 85.00 155 TYR A O 1
ATOM 1252 N N . ALA A 1 156 ? 3.176 5.121 -12.324 1.00 86.38 156 ALA A N 1
ATOM 1253 C CA . ALA A 1 156 ? 3.846 4.562 -11.165 1.00 86.38 156 ALA A CA 1
ATOM 1254 C C . ALA A 1 156 ? 2.969 3.447 -10.606 1.00 86.38 156 ALA A C 1
ATOM 1256 O O . ALA A 1 156 ? 1.773 3.376 -10.914 1.00 86.38 156 ALA A O 1
ATOM 1257 N N . PHE A 1 157 ? 3.578 2.574 -9.828 1.00 84.81 157 PHE A N 1
ATOM 1258 C CA . PHE A 1 157 ? 2.894 1.545 -9.068 1.00 84.81 157 PHE A CA 1
ATOM 1259 C C . PHE A 1 157 ? 3.813 1.068 -7.948 1.00 84.81 157 PHE A C 1
ATOM 1261 O O . PHE A 1 157 ? 5.039 1.124 -8.076 1.00 84.81 157 PHE A O 1
ATOM 1268 N N . ALA A 1 158 ? 3.210 0.597 -6.864 1.00 79.00 158 ALA A N 1
ATOM 1269 C CA . ALA A 1 158 ? 3.918 -0.107 -5.815 1.00 79.00 158 ALA A CA 1
ATOM 1270 C C . ALA A 1 158 ? 3.721 -1.612 -5.997 1.00 79.00 158 ALA A C 1
ATOM 1272 O O . ALA A 1 158 ? 2.664 -2.085 -6.419 1.00 79.00 158 ALA A O 1
ATOM 1273 N N . ILE A 1 159 ? 4.757 -2.354 -5.663 1.00 71.38 159 ILE A N 1
ATOM 1274 C CA . ILE A 1 159 ? 4.739 -3.795 -5.425 1.00 71.38 159 ILE A CA 1
ATOM 1275 C C . ILE A 1 159 ? 5.183 -3.998 -3.972 1.00 71.38 159 ILE A C 1
ATOM 1277 O O . ILE A 1 159 ? 5.709 -3.052 -3.386 1.00 71.38 159 ILE A O 1
ATOM 1281 N N . PRO A 1 160 ? 4.974 -5.167 -3.340 1.00 66.00 160 PRO A N 1
ATOM 1282 C CA . PRO A 1 160 ? 5.429 -5.375 -1.967 1.00 66.00 160 PRO A CA 1
ATOM 1283 C C . PRO A 1 160 ? 6.861 -4.876 -1.758 1.00 66.00 160 PRO A C 1
ATOM 1285 O O . PRO A 1 160 ? 7.793 -5.365 -2.392 1.00 66.00 160 PRO A O 1
ATOM 1288 N N . ASN A 1 161 ? 6.979 -3.891 -0.868 1.00 72.31 161 ASN A N 1
ATOM 1289 C CA . ASN A 1 161 ? 8.196 -3.194 -0.470 1.00 72.31 161 ASN A CA 1
ATOM 1290 C C . ASN A 1 161 ? 8.866 -2.293 -1.520 1.00 72.31 161 ASN A C 1
ATOM 1292 O O . ASN A 1 161 ? 9.670 -1.476 -1.105 1.00 72.31 161 ASN A O 1
ATOM 1296 N N . ASP A 1 162 ? 8.530 -2.333 -2.813 1.00 86.00 162 ASP A N 1
ATOM 1297 C CA . ASP A 1 162 ? 9.211 -1.532 -3.845 1.00 86.00 162 ASP A CA 1
ATOM 1298 C C . ASP A 1 162 ? 8.264 -0.630 -4.647 1.00 86.00 162 ASP A C 1
ATOM 1300 O O . ASP A 1 162 ? 7.070 -0.888 -4.798 1.00 86.00 162 ASP A O 1
ATOM 1304 N N . ILE A 1 163 ? 8.822 0.430 -5.228 1.00 91.00 163 ILE A N 1
ATOM 1305 C CA . ILE A 1 163 ? 8.085 1.428 -6.004 1.00 91.00 163 ILE A CA 1
ATOM 1306 C C . ILE A 1 163 ? 8.710 1.537 -7.390 1.00 91.00 163 ILE A C 1
ATOM 1308 O O . ILE A 1 163 ? 9.926 1.645 -7.535 1.00 91.00 163 ILE A O 1
ATOM 1312 N N . VAL A 1 164 ? 7.882 1.552 -8.430 1.00 93.31 164 VAL A N 1
ATOM 1313 C CA . VAL A 1 164 ? 8.309 1.801 -9.810 1.00 93.31 164 VAL A CA 1
ATOM 1314 C C . VAL A 1 164 ? 7.675 3.097 -10.292 1.00 93.31 164 VAL A C 1
ATOM 1316 O O . VAL A 1 164 ? 6.464 3.266 -10.165 1.00 93.31 164 VAL A O 1
ATOM 1319 N N . MET A 1 165 ? 8.466 4.008 -10.867 1.00 93.69 165 MET A N 1
ATOM 1320 C CA . MET A 1 165 ? 7.998 5.348 -11.231 1.00 93.69 165 MET A CA 1
ATOM 1321 C C . MET A 1 165 ? 8.522 5.835 -12.588 1.00 93.69 165 MET A C 1
ATOM 1323 O O . MET A 1 165 ? 9.725 5.850 -12.855 1.00 93.69 165 MET A O 1
ATOM 1327 N N . ASP A 1 166 ? 7.604 6.299 -13.439 1.00 93.88 166 ASP A N 1
ATOM 1328 C CA . ASP A 1 166 ? 7.895 7.023 -14.675 1.00 93.88 166 ASP A CA 1
ATOM 1329 C C . ASP A 1 166 ? 8.206 8.488 -14.375 1.00 93.88 166 ASP A C 1
ATOM 1331 O O . ASP A 1 166 ? 7.320 9.326 -14.171 1.00 93.88 166 ASP A O 1
ATOM 1335 N N . VAL A 1 167 ? 9.498 8.805 -14.409 1.00 95.12 167 VAL A N 1
ATOM 1336 C CA . VAL A 1 167 ? 10.021 10.131 -14.060 1.00 95.12 167 VAL A CA 1
ATOM 1337 C C . VAL A 1 167 ? 9.740 11.207 -15.116 1.00 95.12 167 VAL A C 1
ATOM 1339 O O . VAL A 1 167 ? 10.011 12.386 -14.881 1.00 95.12 167 VAL A O 1
ATOM 1342 N N . ALA A 1 168 ? 9.183 10.841 -16.275 1.00 92.62 168 ALA A N 1
ATOM 1343 C CA . ALA A 1 168 ? 8.753 11.776 -17.319 1.00 92.62 168 ALA A CA 1
ATOM 1344 C C . ALA A 1 168 ? 7.228 11.893 -17.439 1.00 92.62 168 ALA A C 1
ATOM 1346 O O . ALA A 1 168 ? 6.723 12.553 -18.362 1.00 92.62 168 ALA A O 1
ATOM 1347 N N . SER A 1 169 ? 6.487 11.271 -16.522 1.00 88.25 169 SER A N 1
ATOM 1348 C CA . SER A 1 169 ? 5.034 11.293 -16.559 1.00 88.25 169 SER A CA 1
ATOM 1349 C C . SER A 1 169 ? 4.475 12.717 -16.450 1.00 88.25 169 SER A C 1
ATOM 1351 O O . SER A 1 169 ? 4.880 13.494 -15.578 1.00 88.25 169 SER A O 1
ATOM 1353 N N . PRO A 1 170 ? 3.493 13.080 -17.298 1.00 84.75 170 PRO A N 1
ATOM 1354 C CA . PRO A 1 170 ? 2.791 14.350 -17.166 1.00 84.75 170 PRO A CA 1
ATOM 1355 C C . PRO A 1 170 ? 1.980 14.442 -15.864 1.00 84.75 170 PRO A C 1
ATOM 1357 O O . PRO A 1 170 ? 1.747 15.551 -15.399 1.00 84.75 170 PRO A O 1
ATOM 1360 N N . ASN A 1 171 ? 1.605 13.314 -15.243 1.00 80.94 171 ASN A N 1
ATOM 1361 C CA . ASN A 1 171 ? 0.847 13.307 -13.984 1.00 80.94 171 ASN A CA 1
ATOM 1362 C C . ASN A 1 171 ? 1.637 13.911 -12.810 1.00 80.94 171 ASN A C 1
ATOM 1364 O O . ASN A 1 171 ? 1.047 14.366 -11.830 1.00 80.94 171 ASN A O 1
ATOM 1368 N N . PHE A 1 172 ? 2.966 13.934 -12.913 1.00 82.31 172 PHE A N 1
ATOM 1369 C CA . PHE A 1 172 ? 3.857 14.503 -11.901 1.00 82.31 172 PHE A CA 1
ATOM 1370 C C . PHE A 1 172 ? 4.386 15.881 -12.311 1.00 82.31 172 PHE A C 1
ATOM 1372 O O . PHE A 1 172 ? 5.422 16.319 -11.820 1.00 82.31 172 PHE A O 1
ATOM 1379 N N . ASN A 1 173 ? 3.723 16.547 -13.266 1.00 83.69 173 ASN A N 1
ATOM 1380 C CA . ASN A 1 173 ? 4.167 17.798 -13.892 1.00 83.69 173 ASN A CA 1
ATOM 1381 C C . ASN A 1 173 ? 5.593 17.753 -14.456 1.00 83.69 173 ASN A C 1
ATOM 1383 O O . ASN A 1 173 ? 6.164 18.798 -14.761 1.00 83.69 173 ASN A O 1
ATOM 1387 N N . ARG A 1 174 ? 6.156 16.548 -14.626 1.00 86.56 174 ARG A N 1
ATOM 1388 C CA . ARG A 1 174 ? 7.552 16.335 -15.017 1.00 86.56 174 ARG A CA 1
ATOM 1389 C C . ARG A 1 174 ? 8.546 17.036 -14.081 1.00 86.56 174 ARG A C 1
ATOM 1391 O O . ARG A 1 174 ? 9.616 17.438 -14.532 1.00 86.56 174 ARG A O 1
ATOM 1398 N N . ASP A 1 175 ? 8.197 17.170 -12.805 1.00 91.25 175 ASP A N 1
ATOM 1399 C CA . ASP A 1 175 ? 8.999 17.856 -11.794 1.00 91.25 175 ASP A CA 1
ATOM 1400 C C . ASP A 1 175 ? 9.596 16.838 -10.801 1.00 91.25 175 ASP A C 1
ATOM 1402 O O . ASP A 1 175 ? 8.840 16.131 -10.127 1.00 91.25 175 ASP A O 1
ATOM 1406 N N . PRO A 1 176 ? 10.934 16.740 -10.686 1.00 95.00 176 PRO A N 1
ATOM 1407 C CA . PRO A 1 176 ? 11.578 15.789 -9.788 1.00 95.00 176 PRO A CA 1
ATOM 1408 C C . PRO A 1 176 ? 11.324 16.093 -8.307 1.00 95.00 176 PRO A C 1
ATOM 1410 O O . PRO A 1 176 ? 11.275 15.156 -7.517 1.00 95.00 176 PRO A O 1
ATOM 1413 N N . VAL A 1 177 ? 11.108 17.355 -7.918 1.00 95.56 177 VAL A N 1
ATOM 1414 C CA . VAL A 1 177 ? 10.784 17.702 -6.521 1.00 95.56 177 VAL A CA 1
ATOM 1415 C C . VAL A 1 177 ? 9.383 17.210 -6.174 1.00 95.56 177 VAL A C 1
ATOM 1417 O O . VAL A 1 177 ? 9.178 16.604 -5.125 1.00 95.56 177 VAL A O 1
ATOM 1420 N N . ARG A 1 178 ? 8.429 17.380 -7.095 1.00 93.12 178 ARG A N 1
ATOM 1421 C CA . ARG A 1 178 ? 7.080 16.821 -6.947 1.00 93.12 178 ARG A CA 1
ATOM 1422 C C . ARG A 1 178 ? 7.099 15.295 -6.886 1.00 93.12 178 ARG A C 1
ATOM 1424 O O . ARG A 1 178 ? 6.371 14.722 -6.085 1.00 93.12 178 ARG A O 1
ATOM 1431 N N . ILE A 1 179 ? 7.928 14.642 -7.703 1.00 93.44 179 ILE A N 1
ATOM 1432 C CA . ILE A 1 179 ? 8.135 13.189 -7.639 1.00 93.44 179 ILE A CA 1
ATOM 1433 C C . ILE A 1 179 ? 8.655 12.780 -6.256 1.00 93.44 179 ILE A C 1
ATOM 1435 O O . ILE A 1 179 ? 8.073 11.897 -5.640 1.00 93.44 179 ILE A O 1
ATOM 1439 N N . LEU A 1 180 ? 9.690 13.446 -5.738 1.00 96.94 180 LEU A N 1
ATOM 1440 C CA . LEU A 1 180 ? 10.244 13.161 -4.410 1.00 96.94 180 LEU A CA 1
ATOM 1441 C C . LEU A 1 180 ? 9.216 13.383 -3.289 1.00 96.94 180 LEU A C 1
ATOM 1443 O O . LEU A 1 180 ? 9.125 12.558 -2.387 1.00 96.94 180 LEU A O 1
ATOM 1447 N N . ASN A 1 181 ? 8.389 14.432 -3.370 1.00 96.50 181 ASN A N 1
ATOM 1448 C CA . ASN A 1 181 ? 7.289 14.653 -2.426 1.00 96.50 181 ASN A CA 1
ATOM 1449 C C . ASN A 1 181 ? 6.233 13.531 -2.489 1.00 96.50 181 ASN A C 1
ATOM 1451 O O . ASN A 1 181 ? 5.767 13.077 -1.450 1.00 96.50 181 ASN A O 1
ATOM 1455 N N . ILE A 1 182 ? 5.894 13.038 -3.685 1.00 92.75 182 ILE A N 1
ATOM 1456 C CA . ILE A 1 182 ? 4.999 11.880 -3.847 1.00 92.75 182 ILE A CA 1
ATOM 1457 C C . ILE A 1 182 ? 5.651 10.611 -3.287 1.00 92.75 182 ILE A C 1
ATOM 1459 O O . ILE A 1 182 ? 4.987 9.825 -2.632 1.00 92.75 182 ILE A O 1
ATOM 1463 N N . LEU A 1 183 ? 6.957 10.419 -3.462 1.00 95.19 183 LEU A N 1
ATOM 1464 C CA . LEU A 1 183 ? 7.649 9.269 -2.879 1.00 95.19 183 LEU A CA 1
ATOM 1465 C C . LEU A 1 183 ? 7.618 9.276 -1.344 1.00 95.19 183 LEU A C 1
ATOM 1467 O O . LEU A 1 183 ? 7.628 8.203 -0.755 1.00 95.19 183 LEU A O 1
ATOM 1471 N N . VAL A 1 184 ? 7.515 10.437 -0.686 1.00 97.12 184 VAL A N 1
ATOM 1472 C CA . VAL A 1 184 ? 7.262 10.492 0.768 1.00 97.12 184 VAL A CA 1
ATOM 1473 C C . VAL A 1 184 ? 5.923 9.835 1.127 1.00 97.12 184 VAL A C 1
ATOM 1475 O O . VAL A 1 184 ? 5.870 9.066 2.084 1.00 97.12 184 VAL A O 1
ATOM 1478 N N . HIS A 1 185 ? 4.871 10.095 0.342 1.00 94.75 185 HIS A N 1
ATOM 1479 C CA . HIS A 1 185 ? 3.554 9.451 0.482 1.00 94.75 185 HIS A CA 1
ATOM 1480 C C . HIS A 1 185 ? 3.663 7.937 0.282 1.00 94.75 185 HIS A C 1
ATOM 1482 O O . HIS A 1 185 ? 3.239 7.164 1.136 1.00 94.75 185 HIS A O 1
ATOM 1488 N N . GLU A 1 186 ? 4.279 7.504 -0.819 1.00 92.06 186 GLU A N 1
ATOM 1489 C CA . GLU A 1 186 ? 4.325 6.079 -1.168 1.00 92.06 186 GLU A CA 1
ATOM 1490 C C . GLU A 1 186 ? 5.224 5.257 -0.232 1.00 92.06 186 GLU A C 1
ATOM 1492 O O . GLU A 1 186 ? 4.903 4.116 0.091 1.00 92.06 186 GLU A O 1
ATOM 1497 N N . VAL A 1 187 ? 6.337 5.823 0.248 1.00 93.25 187 VAL A N 1
ATOM 1498 C CA . VAL A 1 187 ? 7.209 5.148 1.225 1.00 93.25 187 VAL A CA 1
ATOM 1499 C C . VAL A 1 187 ? 6.535 5.066 2.598 1.00 93.25 187 VAL A C 1
ATOM 1501 O O . VAL A 1 187 ? 6.720 4.071 3.299 1.00 93.25 187 VAL A O 1
ATOM 1504 N N . PHE A 1 188 ? 5.719 6.056 2.983 1.00 94.62 188 PHE A N 1
ATOM 1505 C CA . PHE A 1 188 ? 4.955 5.989 4.232 1.00 94.62 188 PHE A CA 1
ATOM 1506 C C . PHE A 1 188 ? 4.028 4.768 4.269 1.00 94.62 188 PHE A C 1
ATOM 1508 O O . PHE A 1 188 ? 3.988 4.088 5.292 1.00 94.62 188 PHE A O 1
ATOM 1515 N N . HIS A 1 189 ? 3.369 4.425 3.156 1.00 89.56 189 HIS A N 1
ATOM 1516 C CA . HIS A 1 189 ? 2.508 3.235 3.065 1.00 89.56 189 HIS A CA 1
ATOM 1517 C C . HIS A 1 189 ? 3.234 1.929 3.410 1.00 89.56 189 HIS A C 1
ATOM 1519 O O . HIS A 1 189 ? 2.645 1.031 4.011 1.00 89.56 189 HIS A O 1
ATOM 1525 N N . VAL A 1 190 ? 4.530 1.825 3.096 1.00 86.38 190 VAL A N 1
ATOM 1526 C CA . VAL A 1 190 ? 5.345 0.652 3.458 1.00 86.38 190 VAL A CA 1
ATOM 1527 C C . VAL A 1 190 ? 5.544 0.560 4.974 1.00 86.38 190 VAL A C 1
ATOM 1529 O O . VAL A 1 190 ? 5.577 -0.534 5.528 1.00 86.38 190 VAL A O 1
ATOM 1532 N N . GLY A 1 191 ? 5.649 1.693 5.668 1.00 87.12 191 GLY A N 1
ATOM 1533 C CA . GLY A 1 191 ? 5.669 1.728 7.131 1.00 87.12 191 GLY A CA 1
ATOM 1534 C C . GLY A 1 191 ? 4.286 1.515 7.758 1.00 87.12 191 GLY A C 1
ATOM 1535 O O . GLY A 1 191 ? 4.161 0.776 8.732 1.00 87.12 191 GLY A O 1
ATOM 1536 N N . ASP A 1 192 ? 3.239 2.114 7.185 1.00 90.19 192 ASP A N 1
ATOM 1537 C CA . ASP A 1 192 ? 1.850 2.007 7.660 1.00 90.19 192 ASP A CA 1
ATOM 1538 C C . ASP A 1 192 ? 1.327 0.564 7.604 1.00 90.19 192 ASP A C 1
ATOM 1540 O O . ASP A 1 192 ? 0.585 0.137 8.487 1.00 90.19 192 ASP A O 1
ATOM 1544 N N . ALA A 1 193 ? 1.791 -0.238 6.639 1.00 86.19 193 ALA A N 1
ATOM 1545 C CA . ALA A 1 193 ? 1.473 -1.663 6.560 1.00 86.19 193 ALA A CA 1
ATOM 1546 C C . ALA A 1 193 ? 1.818 -2.427 7.854 1.00 86.19 193 ALA A C 1
ATOM 1548 O O . ALA A 1 193 ? 1.045 -3.291 8.269 1.00 86.19 193 ALA A O 1
ATOM 1549 N N . TYR A 1 194 ? 2.919 -2.074 8.532 1.00 87.00 194 TYR A N 1
ATOM 1550 C CA . TYR A 1 194 ? 3.258 -2.629 9.847 1.00 87.00 194 TYR A CA 1
ATOM 1551 C C . TYR A 1 194 ? 2.247 -2.211 10.920 1.00 87.00 194 TYR A C 1
ATOM 1553 O O . TYR A 1 194 ? 1.876 -3.016 11.772 1.00 87.00 194 TYR A O 1
ATOM 1561 N N . VAL A 1 195 ? 1.780 -0.961 10.887 1.00 89.38 195 VAL A N 1
ATOM 1562 C CA . VAL A 1 195 ? 0.796 -0.449 11.850 1.00 89.38 195 VAL A CA 1
ATOM 1563 C C . VAL A 1 195 ? -0.536 -1.167 11.676 1.00 89.38 195 VAL A C 1
ATOM 1565 O O . VAL A 1 195 ? -1.102 -1.624 12.665 1.00 89.38 195 VAL A O 1
ATOM 1568 N N . ILE A 1 196 ? -1.003 -1.317 10.432 1.00 88.94 196 ILE A N 1
ATOM 1569 C CA . ILE A 1 196 ? -2.272 -1.973 10.087 1.00 88.94 196 ILE A CA 1
ATOM 1570 C C . ILE A 1 196 ? -2.362 -3.367 10.712 1.00 88.94 196 ILE A C 1
ATOM 1572 O O . ILE A 1 196 ? -3.359 -3.672 11.370 1.00 88.94 196 ILE A O 1
ATOM 1576 N N . ILE A 1 197 ? -1.318 -4.192 10.580 1.00 87.44 197 ILE A N 1
ATOM 1577 C CA . ILE A 1 197 ? -1.361 -5.564 11.106 1.00 87.44 197 ILE A CA 1
ATOM 1578 C C . ILE A 1 197 ? -1.301 -5.660 12.634 1.00 87.44 197 ILE A C 1
ATOM 1580 O O . ILE A 1 197 ? -1.742 -6.665 13.190 1.00 87.44 197 ILE A O 1
ATOM 1584 N N . HIS A 1 198 ? -0.805 -4.616 13.303 1.00 90.56 198 HIS A N 1
ATOM 1585 C CA . HIS A 1 198 ? -0.676 -4.538 14.760 1.00 90.56 198 HIS A CA 1
ATOM 1586 C C . HIS A 1 198 ? -1.799 -3.727 15.421 1.00 90.56 198 HIS A C 1
ATOM 1588 O O . HIS A 1 198 ? -1.715 -3.407 16.610 1.00 90.56 198 HIS A O 1
ATOM 1594 N N . ARG A 1 199 ? -2.864 -3.383 14.684 1.00 92.62 199 ARG A N 1
ATOM 1595 C CA . ARG A 1 199 ? -4.015 -2.676 15.258 1.00 92.62 199 ARG A CA 1
ATOM 1596 C C . ARG A 1 199 ? -4.721 -3.519 16.309 1.00 92.62 199 ARG A C 1
ATOM 1598 O O . ARG A 1 199 ? -4.935 -4.718 16.130 1.00 92.62 199 ARG A O 1
ATOM 1605 N N . THR A 1 200 ? -5.141 -2.880 17.393 1.00 93.81 200 THR A N 1
ATOM 1606 C CA . THR A 1 200 ? -5.752 -3.550 18.556 1.00 93.81 200 THR A CA 1
ATOM 1607 C C . THR A 1 200 ? -7.269 -3.380 18.646 1.00 93.81 200 THR A C 1
ATOM 1609 O O . THR A 1 200 ? -7.886 -3.880 19.584 1.00 93.81 200 THR A O 1
ATOM 1612 N N . GLU A 1 201 ? -7.897 -2.703 17.684 1.00 93.88 201 GLU A N 1
ATOM 1613 C CA . GLU A 1 201 ? -9.355 -2.604 17.608 1.00 93.88 201 GLU A CA 1
ATOM 1614 C C . GLU A 1 201 ? -9.998 -3.755 16.828 1.00 93.88 201 GLU A C 1
ATOM 1616 O O . GLU A 1 201 ? -9.415 -4.318 15.904 1.00 93.88 201 GLU A O 1
ATOM 1621 N N . PHE A 1 202 ? -11.239 -4.077 17.186 1.00 92.81 202 PHE A N 1
ATOM 1622 C CA . PHE A 1 202 ? -12.068 -4.996 16.415 1.00 92.81 202 PHE A CA 1
ATOM 1623 C C . PHE A 1 202 ? -12.625 -4.309 15.158 1.00 92.81 202 PHE A C 1
ATOM 1625 O O . PHE A 1 202 ? -13.082 -3.163 15.204 1.00 92.81 202 PHE A O 1
ATOM 1632 N N . GLU A 1 203 ? -12.612 -5.038 14.050 1.00 88.12 203 GLU A N 1
ATOM 1633 C CA . GLU A 1 203 ? -13.191 -4.671 12.756 1.00 88.12 203 GLU A CA 1
ATOM 1634 C C . GLU A 1 203 ? -14.728 -4.707 12.753 1.00 88.12 203 GLU A C 1
ATOM 1636 O O . GLU A 1 203 ? -15.375 -5.196 13.685 1.00 88.12 203 GLU A O 1
ATOM 1641 N N . LEU A 1 204 ? -15.332 -4.169 11.693 1.00 88.56 204 LEU A N 1
ATOM 1642 C CA . LEU A 1 204 ? -16.788 -4.115 11.540 1.00 88.56 204 LEU A CA 1
ATOM 1643 C C . LEU A 1 204 ? -17.388 -5.396 10.958 1.00 88.56 204 LEU A C 1
ATOM 1645 O O . LEU A 1 204 ? -18.612 -5.509 10.926 1.00 88.56 204 LEU A O 1
ATOM 1649 N N . GLU A 1 205 ? -16.550 -6.318 10.479 1.00 81.62 205 GLU A N 1
ATOM 1650 C CA . GLU A 1 205 ? -16.966 -7.538 9.771 1.00 81.62 205 GLU A CA 1
ATOM 1651 C C . GLU A 1 205 ? -17.823 -7.240 8.535 1.00 81.62 205 GLU A C 1
ATOM 1653 O O . GLU A 1 205 ? -18.710 -7.991 8.132 1.00 81.62 205 GLU A O 1
ATOM 1658 N N . ASN A 1 206 ? -17.535 -6.105 7.906 1.00 85.12 206 ASN A N 1
ATOM 1659 C CA . ASN A 1 206 ? -18.130 -5.696 6.651 1.00 85.12 206 ASN A CA 1
ATOM 1660 C C . ASN A 1 206 ? -16.987 -5.278 5.739 1.00 85.12 206 ASN A C 1
ATOM 1662 O O . ASN A 1 206 ? -16.470 -4.171 5.866 1.00 85.12 206 ASN A O 1
ATOM 1666 N N . GLU A 1 207 ? -16.615 -6.173 4.823 1.00 80.31 207 GLU A N 1
ATOM 1667 C CA . GLU A 1 207 ? -15.444 -6.025 3.952 1.00 80.31 207 GLU A CA 1
ATOM 1668 C C . GLU A 1 207 ? -15.394 -4.649 3.277 1.00 80.31 207 GLU A C 1
ATOM 1670 O O . GLU A 1 207 ? -14.355 -4.000 3.264 1.00 80.31 207 GLU A O 1
ATOM 1675 N N . MET A 1 208 ? -16.533 -4.152 2.784 1.00 85.06 208 MET A N 1
ATOM 1676 C CA . MET A 1 208 ? -16.587 -2.842 2.138 1.00 85.06 208 MET A CA 1
ATOM 1677 C C . MET A 1 208 ? -16.424 -1.678 3.115 1.00 85.06 208 MET A C 1
ATOM 1679 O O . MET A 1 208 ? -15.799 -0.684 2.757 1.00 85.06 208 MET A O 1
ATOM 1683 N N . LEU A 1 209 ? -17.009 -1.744 4.311 1.00 88.56 209 LEU A N 1
ATOM 1684 C CA . LEU A 1 209 ? -16.836 -0.689 5.312 1.00 88.56 209 LEU A CA 1
ATOM 1685 C C . LEU A 1 209 ? -15.413 -0.661 5.853 1.00 88.56 209 LEU A C 1
ATOM 1687 O O . LEU A 1 209 ? -14.826 0.419 5.879 1.00 88.56 209 LEU A O 1
ATOM 1691 N N . ASP A 1 210 ? -14.873 -1.821 6.227 1.00 86.38 210 ASP A N 1
ATOM 1692 C CA . ASP A 1 210 ? -13.495 -1.957 6.698 1.00 86.38 210 ASP A CA 1
ATOM 1693 C C . ASP A 1 210 ? -12.535 -1.408 5.631 1.00 86.38 210 ASP A C 1
ATOM 1695 O O . ASP A 1 210 ? -11.778 -0.481 5.908 1.00 86.38 210 ASP A O 1
ATOM 1699 N N . TYR A 1 211 ? -12.698 -1.834 4.370 1.00 85.81 211 TYR A N 1
ATOM 1700 C CA . TYR A 1 211 ? -11.947 -1.308 3.227 1.00 85.81 211 TYR A CA 1
ATOM 1701 C C . TYR A 1 211 ? -12.016 0.221 3.118 1.00 85.81 211 TYR A C 1
ATOM 1703 O O . TYR A 1 211 ? -10.991 0.894 3.018 1.00 85.81 211 TYR A O 1
ATOM 1711 N N . MET A 1 212 ? -13.217 0.809 3.123 1.00 91.94 212 MET A N 1
ATOM 1712 C CA . MET A 1 212 ? -13.358 2.255 2.923 1.00 91.94 212 MET A CA 1
ATOM 1713 C C . MET A 1 212 ? -12.801 3.073 4.094 1.00 91.94 212 MET A C 1
ATOM 1715 O O . MET A 1 212 ? -12.310 4.183 3.879 1.00 91.94 212 MET A O 1
ATOM 1719 N N . ILE A 1 213 ? -12.914 2.561 5.320 1.00 94.31 213 ILE A N 1
ATOM 1720 C CA . ILE A 1 213 ? -12.378 3.196 6.526 1.00 94.31 213 ILE A CA 1
ATOM 1721 C C . ILE A 1 213 ? -10.847 3.120 6.533 1.00 94.31 213 ILE A C 1
ATOM 1723 O O . ILE A 1 213 ? -10.193 4.126 6.818 1.00 94.31 213 ILE A O 1
ATOM 1727 N N . ASP A 1 214 ? -10.281 1.973 6.162 1.00 90.88 214 ASP A N 1
ATOM 1728 C CA . ASP A 1 214 ? -8.835 1.800 6.039 1.00 90.88 214 ASP A CA 1
ATOM 1729 C C . ASP A 1 214 ? -8.252 2.711 4.961 1.00 90.88 214 ASP A C 1
ATOM 1731 O O . ASP A 1 214 ? -7.259 3.392 5.210 1.00 90.88 214 ASP A O 1
ATOM 1735 N N . TYR A 1 215 ? -8.915 2.826 3.808 1.00 90.75 215 TYR A N 1
ATOM 1736 C CA . TYR A 1 215 ? -8.521 3.765 2.754 1.00 90.75 215 TYR A CA 1
ATOM 1737 C C . TYR A 1 215 ? -8.589 5.223 3.199 1.00 90.75 215 TYR A C 1
ATOM 1739 O O . TYR A 1 215 ? -7.678 5.997 2.905 1.00 90.75 215 TYR A O 1
ATOM 1747 N N . LEU A 1 216 ? -9.660 5.613 3.898 1.00 97.38 216 LEU A N 1
ATOM 1748 C CA . LEU A 1 216 ? -9.794 6.963 4.445 1.00 97.38 216 LEU A CA 1
ATOM 1749 C C . LEU A 1 216 ? -8.613 7.299 5.358 1.00 97.38 216 LEU A C 1
ATOM 1751 O O . LEU A 1 216 ? -8.046 8.385 5.242 1.00 97.38 216 LEU A O 1
ATOM 1755 N N . LEU A 1 217 ? -8.255 6.383 6.260 1.00 96.44 217 LEU A N 1
ATOM 1756 C CA . LEU A 1 217 ? -7.174 6.622 7.204 1.00 96.44 217 LEU A CA 1
ATOM 1757 C C . LEU A 1 217 ? -5.801 6.570 6.529 1.00 96.44 217 LEU A C 1
ATOM 1759 O O . LEU A 1 217 ? -5.019 7.499 6.702 1.00 96.44 217 LEU A O 1
ATOM 1763 N N . SER A 1 218 ? -5.510 5.517 5.770 1.00 94.38 218 SER A N 1
ATOM 1764 C CA . SER A 1 218 ? -4.179 5.268 5.209 1.00 94.38 218 SER A CA 1
ATOM 1765 C C . SER A 1 218 ? -3.805 6.308 4.144 1.00 94.38 218 SER A C 1
ATOM 1767 O O . SER A 1 218 ? -2.762 6.952 4.253 1.00 94.38 218 SER A O 1
ATOM 1769 N N . GLU A 1 219 ? -4.693 6.609 3.183 1.00 95.81 219 GLU A N 1
ATOM 1770 C CA . GLU A 1 219 ? -4.440 7.684 2.204 1.00 95.81 219 GLU A CA 1
ATOM 1771 C C . GLU A 1 219 ? -4.451 9.071 2.856 1.00 95.81 219 GLU A C 1
ATOM 1773 O O . GLU A 1 219 ? -3.745 9.978 2.411 1.00 95.81 219 GLU A O 1
ATOM 1778 N N . GLY A 1 220 ? -5.238 9.246 3.920 1.00 98.19 220 GLY A N 1
ATOM 1779 C CA . GLY A 1 220 ? -5.252 10.466 4.716 1.00 98.19 220 GLY A CA 1
ATOM 1780 C C . GLY A 1 220 ? -3.929 10.725 5.434 1.00 98.19 220 GLY A C 1
ATOM 1781 O O . GLY A 1 220 ? -3.388 11.828 5.344 1.00 98.19 220 GLY A O 1
ATOM 1782 N N . LEU A 1 221 ? -3.393 9.709 6.115 1.00 98.38 221 LEU A N 1
ATOM 1783 C CA . LEU A 1 221 ? -2.088 9.750 6.772 1.00 98.38 221 LEU A CA 1
ATOM 1784 C C . LEU A 1 221 ? -0.985 10.018 5.759 1.00 98.38 221 LEU A C 1
ATOM 1786 O O . LEU A 1 221 ? -0.264 10.998 5.925 1.00 98.38 221 LEU A O 1
ATOM 1790 N N . ALA A 1 222 ? -0.895 9.218 4.697 1.00 97.62 222 ALA A N 1
ATOM 1791 C CA . ALA A 1 222 ? 0.142 9.361 3.681 1.00 97.62 222 ALA A CA 1
ATOM 1792 C C . ALA A 1 222 ? 0.139 10.766 3.049 1.00 97.62 222 ALA A C 1
ATOM 1794 O O . ALA A 1 222 ? 1.187 11.414 2.977 1.00 97.62 222 ALA A O 1
ATOM 1795 N N . ASN A 1 223 ? -1.050 11.292 2.721 1.00 97.94 223 ASN A N 1
ATOM 1796 C CA . ASN A 1 223 ? -1.206 12.638 2.166 1.00 97.94 223 ASN A CA 1
ATOM 1797 C C . ASN A 1 223 ? -0.834 13.735 3.178 1.00 97.94 223 ASN A C 1
ATOM 1799 O O . ASN A 1 223 ? -0.291 14.775 2.806 1.00 97.94 223 ASN A O 1
ATOM 1803 N N . TYR A 1 224 ? -1.099 13.525 4.471 1.00 98.62 224 TYR A N 1
ATOM 1804 C CA . TYR A 1 224 ? -0.683 14.453 5.524 1.00 98.62 224 TYR A CA 1
ATOM 1805 C C . TYR A 1 224 ? 0.831 14.394 5.803 1.00 98.62 224 TYR A C 1
ATOM 1807 O O . TYR A 1 224 ? 1.469 15.434 5.998 1.00 98.62 224 TYR A O 1
ATOM 1815 N N . VAL A 1 225 ? 1.441 13.208 5.753 1.00 98.56 225 VAL A N 1
ATOM 1816 C CA . VAL A 1 225 ? 2.898 13.034 5.870 1.00 98.56 225 VAL A CA 1
ATOM 1817 C C . VAL A 1 225 ? 3.605 13.755 4.724 1.00 98.56 225 VAL A C 1
ATOM 1819 O O . VAL A 1 225 ? 4.538 14.522 4.965 1.00 98.56 225 VAL A O 1
ATOM 1822 N N . SER A 1 226 ? 3.143 13.599 3.483 1.00 97.88 226 SER A N 1
ATOM 1823 C CA . SER A 1 226 ? 3.727 14.307 2.337 1.00 97.88 226 SER A CA 1
ATOM 1824 C C . SER A 1 226 ? 3.422 15.813 2.345 1.00 97.88 226 SER A C 1
ATOM 1826 O O . SER A 1 226 ? 4.279 16.609 1.944 1.00 97.88 226 SER A O 1
ATOM 1828 N N . TYR A 1 227 ? 2.250 16.228 2.846 1.00 98.12 227 TYR A N 1
ATOM 1829 C CA . TYR A 1 227 ? 1.895 17.639 3.057 1.00 98.12 227 TYR A CA 1
ATOM 1830 C C . TYR A 1 227 ? 2.820 18.323 4.067 1.00 98.12 227 TYR A C 1
ATOM 1832 O O . TYR A 1 227 ? 3.231 19.457 3.859 1.00 98.12 227 TYR A O 1
ATOM 1840 N N . THR A 1 228 ? 3.189 17.646 5.148 1.00 98.00 228 THR A N 1
ATOM 1841 C CA . THR A 1 228 ? 4.091 18.208 6.169 1.00 98.00 228 THR A CA 1
ATOM 1842 C C . THR A 1 228 ? 5.571 18.122 5.778 1.00 98.00 228 THR A C 1
ATOM 1844 O O . THR A 1 228 ? 6.406 18.755 6.413 1.00 98.00 228 THR A O 1
ATOM 1847 N N . ALA A 1 229 ? 5.911 17.405 4.700 1.00 97.88 229 ALA A N 1
ATOM 1848 C CA . ALA A 1 229 ? 7.272 17.299 4.164 1.00 97.88 229 ALA A CA 1
ATOM 1849 C C . ALA A 1 229 ? 7.659 18.443 3.200 1.00 97.88 229 ALA A C 1
ATOM 1851 O O . ALA A 1 229 ? 8.668 18.349 2.496 1.00 97.88 229 ALA A O 1
ATOM 1852 N N . GLN A 1 230 ? 6.862 19.514 3.122 1.00 95.62 230 GLN A N 1
ATOM 1853 C CA . GLN A 1 230 ? 7.050 20.624 2.173 1.00 95.62 230 GLN A CA 1
ATOM 1854 C C . GLN A 1 230 ? 8.386 21.356 2.345 1.00 95.62 230 GLN A C 1
ATOM 1856 O O . GLN A 1 230 ? 8.950 21.810 1.355 1.00 95.62 230 GLN A O 1
ATOM 1861 N N . ASP A 1 231 ? 8.930 21.411 3.562 1.00 96.38 231 ASP A N 1
ATOM 1862 C CA . ASP A 1 231 ? 10.244 22.016 3.827 1.00 96.38 231 ASP A CA 1
ATOM 1863 C C . ASP A 1 231 ? 11.407 21.183 3.255 1.00 96.38 231 ASP A C 1
ATOM 1865 O O . ASP A 1 231 ? 12.512 21.691 3.053 1.00 96.38 231 ASP A O 1
ATOM 1869 N N . ILE A 1 232 ? 11.164 19.896 2.981 1.00 97.44 232 ILE A N 1
ATOM 1870 C CA . ILE A 1 232 ? 12.121 18.981 2.348 1.00 97.44 232 ILE A CA 1
ATOM 1871 C C . ILE A 1 232 ? 11.913 18.997 0.830 1.00 97.44 232 ILE A C 1
ATOM 1873 O O . ILE A 1 232 ? 12.860 19.214 0.072 1.00 97.44 232 ILE A O 1
ATOM 1877 N N . TYR A 1 233 ? 10.667 18.795 0.391 1.00 97.38 233 TYR A N 1
ATOM 1878 C CA . TYR A 1 233 ? 10.277 18.725 -1.017 1.00 97.38 233 TYR A CA 1
ATOM 1879 C C . TYR A 1 233 ? 9.024 19.575 -1.285 1.00 97.38 233 TYR A C 1
ATOM 1881 O O . TYR A 1 233 ? 7.905 19.060 -1.192 1.00 97.38 233 TYR A O 1
ATOM 1889 N N . PRO A 1 234 ? 9.193 20.862 -1.643 1.00 95.56 234 PRO A N 1
ATOM 1890 C CA . PRO A 1 234 ? 8.080 21.773 -1.890 1.00 95.56 234 PRO A CA 1
ATOM 1891 C C . PRO A 1 234 ? 7.189 21.342 -3.061 1.00 95.56 234 PRO A C 1
ATOM 1893 O O . PRO A 1 234 ? 7.653 21.043 -4.160 1.00 95.56 234 PRO A O 1
ATOM 1896 N N . ASN A 1 235 ? 5.880 21.378 -2.844 1.00 90.88 235 ASN A N 1
ATOM 1897 C CA . ASN A 1 235 ? 4.836 21.000 -3.789 1.00 90.88 235 ASN A CA 1
ATOM 1898 C C . ASN A 1 235 ? 3.540 21.800 -3.520 1.00 90.88 235 ASN A C 1
ATOM 1900 O O . ASN A 1 235 ? 2.440 21.256 -3.462 1.00 90.88 235 ASN A O 1
ATOM 1904 N N . HIS A 1 236 ? 3.653 23.122 -3.342 1.00 82.25 236 HIS A N 1
ATOM 1905 C CA . HIS A 1 236 ? 2.541 24.023 -2.972 1.00 82.25 236 HIS A CA 1
ATOM 1906 C C . HIS A 1 236 ? 1.380 24.091 -3.983 1.00 82.25 236 HIS A C 1
ATOM 1908 O O . HIS A 1 236 ? 0.337 24.664 -3.695 1.00 82.25 236 HIS A O 1
ATOM 1914 N N . LYS A 1 237 ? 1.561 23.552 -5.193 1.00 82.50 237 LYS A N 1
ATOM 1915 C CA . LYS A 1 237 ? 0.540 23.532 -6.256 1.00 82.50 237 LYS A CA 1
ATOM 1916 C C . LYS A 1 237 ? -0.074 22.148 -6.451 1.00 82.50 237 LYS A C 1
ATOM 1918 O O . LYS A 1 237 ? -0.584 21.849 -7.530 1.00 82.50 237 LYS A O 1
ATOM 1923 N N . PHE A 1 238 ? 0.046 21.277 -5.456 1.00 87.75 238 PHE A N 1
ATOM 1924 C CA . PHE A 1 238 ? -0.632 19.994 -5.471 1.00 87.75 238 PHE A CA 1
ATOM 1925 C C . PHE A 1 238 ? -2.091 20.179 -5.065 1.00 87.75 238 PHE A C 1
ATOM 1927 O O . PHE A 1 238 ? -2.375 20.776 -4.027 1.00 87.75 238 PHE A O 1
ATOM 1934 N N . ASP A 1 239 ? -3.007 19.672 -5.889 1.00 90.75 239 ASP A N 1
ATOM 1935 C CA . ASP A 1 239 ? -4.442 19.913 -5.723 1.00 90.75 239 ASP A CA 1
ATOM 1936 C C . ASP A 1 239 ? -4.944 19.470 -4.344 1.00 90.75 239 ASP A C 1
ATOM 1938 O O . ASP A 1 239 ? -5.735 20.181 -3.730 1.00 90.75 239 ASP A O 1
ATOM 1942 N N . ASP A 1 240 ? -4.449 18.346 -3.817 1.00 92.81 240 ASP A N 1
ATOM 1943 C CA . ASP A 1 240 ? -4.874 17.846 -2.506 1.00 92.81 240 ASP A CA 1
ATOM 1944 C C . ASP A 1 240 ? -4.511 18.801 -1.371 1.00 92.81 240 ASP A C 1
ATOM 1946 O O . ASP A 1 240 ? -5.308 18.988 -0.456 1.00 92.81 240 ASP A O 1
ATOM 1950 N N . TYR A 1 241 ? -3.345 19.446 -1.445 1.00 95.31 241 TYR A N 1
ATOM 1951 C CA . TYR A 1 241 ? -2.889 20.388 -0.422 1.00 95.31 241 TYR A CA 1
ATOM 1952 C C . TYR A 1 241 ? -3.693 21.685 -0.483 1.00 95.31 241 TYR A C 1
ATOM 1954 O O . TYR A 1 241 ? -4.159 22.177 0.541 1.00 95.31 241 TYR A O 1
ATOM 1962 N N . LEU A 1 242 ? -3.967 22.176 -1.696 1.00 95.94 242 LEU A N 1
ATOM 1963 C CA . LEU A 1 242 ? -4.848 23.328 -1.904 1.00 95.94 242 LEU A CA 1
ATOM 1964 C C . LEU A 1 242 ? -6.276 23.052 -1.404 1.00 95.94 242 LEU A C 1
ATOM 1966 O O . LEU A 1 242 ? -6.929 23.939 -0.853 1.00 95.94 242 LEU A O 1
ATOM 1970 N N . MET A 1 243 ? -6.774 21.826 -1.588 1.00 97.50 243 MET A N 1
ATOM 1971 C CA . MET A 1 243 ? -8.080 21.406 -1.075 1.00 97.50 243 MET A CA 1
ATOM 1972 C C . MET A 1 243 ? -8.080 21.242 0.448 1.00 97.50 243 MET A C 1
ATOM 1974 O O . MET A 1 243 ? -9.073 21.603 1.077 1.00 97.50 243 MET A O 1
ATOM 1978 N N . LEU A 1 244 ? -6.995 20.739 1.040 1.00 97.19 244 LEU A N 1
ATOM 1979 C CA . LEU A 1 244 ? -6.835 20.589 2.490 1.00 97.19 244 LEU A CA 1
ATOM 1980 C C . LEU A 1 244 ? -6.815 21.944 3.216 1.00 97.19 244 LEU A C 1
ATOM 1982 O O . LEU A 1 244 ? -7.365 22.066 4.308 1.00 97.19 244 LEU A O 1
ATOM 1986 N N . GLU A 1 245 ? -6.239 22.972 2.592 1.00 95.88 245 GLU A N 1
ATOM 1987 C CA . GLU A 1 245 ? -6.187 24.343 3.122 1.00 95.88 245 GLU A CA 1
ATOM 1988 C C . GLU A 1 245 ? -7.494 25.131 2.911 1.00 95.88 245 GLU A C 1
ATOM 1990 O O . GLU A 1 245 ? -7.662 26.233 3.436 1.00 95.88 245 GLU A O 1
ATOM 1995 N N . ASN A 1 246 ? -8.453 24.577 2.162 1.00 97.69 246 ASN A N 1
ATOM 1996 C CA . ASN A 1 246 ? -9.724 25.225 1.861 1.00 97.69 246 ASN A CA 1
ATOM 1997 C C . ASN A 1 246 ? -10.887 24.585 2.636 1.00 97.69 246 ASN A C 1
ATOM 1999 O O . ASN A 1 246 ? -11.378 23.520 2.266 1.00 97.69 246 ASN A O 1
ATOM 2003 N N . GLU A 1 247 ? -11.413 25.279 3.651 1.00 97.06 247 GLU A N 1
ATOM 2004 C CA . GLU A 1 247 ? -12.488 24.760 4.517 1.00 97.06 247 GLU A CA 1
ATOM 2005 C C . GLU A 1 247 ? -13.727 24.281 3.736 1.00 97.06 247 GLU A C 1
ATOM 2007 O O . GLU A 1 247 ? -14.295 23.230 4.035 1.00 97.06 247 GLU A O 1
ATOM 2012 N N . LYS A 1 248 ? -14.143 25.009 2.690 1.00 98.00 248 LYS A N 1
ATOM 2013 C CA . LYS A 1 248 ? -15.294 24.614 1.861 1.00 98.00 248 LYS A CA 1
ATOM 2014 C C . LYS A 1 248 ? -15.026 23.304 1.118 1.00 98.00 248 LYS A C 1
ATOM 2016 O O . LYS A 1 248 ? -15.934 22.482 0.973 1.00 98.00 248 LYS A O 1
ATOM 2021 N N . SER A 1 249 ? -13.800 23.117 0.636 1.00 98.00 249 SER A N 1
ATOM 2022 C CA . SER A 1 249 ? -13.377 21.874 -0.003 1.00 98.00 249 SER A CA 1
ATOM 2023 C C . SER A 1 249 ? -13.338 20.729 1.007 1.00 98.00 249 SER A C 1
ATOM 2025 O O . SER A 1 249 ? -13.941 19.687 0.759 1.00 98.00 249 SER A O 1
ATOM 2027 N N . VAL A 1 250 ? -12.739 20.944 2.181 1.00 98.56 250 VAL A N 1
ATOM 2028 C CA . VAL A 1 250 ? -12.722 19.970 3.286 1.00 98.56 250 VAL A CA 1
ATOM 2029 C C . VAL A 1 250 ? -14.140 19.512 3.640 1.00 98.56 250 VAL A C 1
ATOM 2031 O O . VAL A 1 250 ? -14.419 18.314 3.586 1.00 98.56 250 VAL A O 1
ATOM 2034 N N . LYS A 1 251 ? -15.075 20.444 3.879 1.00 98.50 251 LYS A N 1
ATOM 2035 C CA . LYS A 1 251 ? -16.492 20.130 4.161 1.00 98.50 251 LYS A CA 1
ATOM 2036 C C . LYS A 1 251 ? -17.126 19.263 3.080 1.00 98.50 251 LYS A C 1
ATOM 2038 O O . LYS A 1 251 ? -17.821 18.293 3.374 1.00 98.50 251 LYS A O 1
ATOM 2043 N N . LYS A 1 252 ? -16.859 19.577 1.810 1.00 98.44 252 LYS A N 1
ATOM 2044 C CA . LYS A 1 252 ? -17.348 18.786 0.675 1.00 98.44 252 LYS A CA 1
ATOM 2045 C C . LYS A 1 252 ? -16.793 17.357 0.696 1.00 98.44 252 LYS A C 1
ATOM 2047 O O . LYS A 1 252 ? -17.542 16.422 0.417 1.00 98.44 252 LYS A O 1
ATOM 2052 N N . HIS A 1 253 ? -15.509 17.167 0.999 1.00 98.62 253 HIS A N 1
ATOM 2053 C CA . HIS A 1 253 ? -14.901 15.833 1.030 1.00 98.62 253 HIS A CA 1
ATOM 2054 C C . HIS A 1 253 ? -15.336 15.014 2.252 1.00 98.62 253 HIS A C 1
ATOM 2056 O O . HIS A 1 253 ? -15.636 13.834 2.081 1.00 98.62 253 HIS A O 1
ATOM 2062 N N . LEU A 1 254 ? -15.500 15.630 3.426 1.00 98.75 254 LEU A N 1
ATOM 2063 C CA . LEU A 1 254 ? -16.108 14.985 4.600 1.00 98.75 254 LEU A CA 1
ATOM 2064 C C . LEU A 1 254 ? -17.541 14.513 4.291 1.00 98.75 254 LEU A C 1
ATOM 2066 O O . LEU A 1 254 ? -17.887 13.353 4.517 1.00 98.75 254 LEU A O 1
ATOM 2070 N N . ALA A 1 255 ? -18.359 15.367 3.664 1.00 98.38 255 ALA A N 1
ATOM 2071 C CA . ALA A 1 255 ? -19.713 15.003 3.241 1.00 98.38 255 ALA A CA 1
ATOM 2072 C C . ALA A 1 255 ? -19.729 13.864 2.204 1.00 98.38 255 ALA A C 1
ATOM 2074 O O . ALA A 1 255 ? -20.594 12.987 2.248 1.00 98.38 255 ALA A O 1
ATOM 2075 N N . ASN A 1 256 ? -18.763 13.843 1.282 1.00 98.25 256 ASN A N 1
ATOM 2076 C CA . ASN A 1 256 ? -18.600 12.754 0.319 1.00 98.25 256 ASN A CA 1
ATOM 2077 C C . ASN A 1 256 ? -18.271 11.420 1.007 1.00 98.25 256 ASN A C 1
ATOM 2079 O O . ASN A 1 256 ? -18.860 10.402 0.647 1.00 98.25 256 ASN A O 1
ATOM 2083 N N . VAL A 1 257 ? -17.382 11.425 2.005 1.00 98.25 257 VAL A N 1
ATOM 2084 C CA . VAL A 1 257 ? -17.060 10.237 2.812 1.00 98.25 257 VAL A CA 1
ATOM 2085 C C . VAL A 1 257 ? -18.297 9.751 3.569 1.00 98.25 257 VAL A C 1
ATOM 2087 O O . VAL A 1 257 ? -18.669 8.587 3.440 1.00 98.25 257 VAL A O 1
ATOM 2090 N N . ASN A 1 258 ? -19.024 10.644 4.246 1.00 98.06 258 ASN A N 1
ATOM 2091 C CA . ASN A 1 258 ? -20.272 10.290 4.935 1.00 98.06 258 ASN A CA 1
ATOM 2092 C C . ASN A 1 258 ? -21.346 9.739 3.976 1.00 98.06 258 ASN A C 1
ATOM 2094 O O . ASN A 1 258 ? -22.106 8.833 4.322 1.00 98.06 258 ASN A O 1
ATOM 2098 N N . SER A 1 259 ? -21.398 10.240 2.738 1.00 96.38 259 SER A N 1
ATOM 2099 C CA . SER A 1 259 ? -22.285 9.720 1.687 1.00 96.38 259 SER A CA 1
ATOM 2100 C C . SER A 1 259 ? -21.913 8.301 1.246 1.00 96.38 259 SER A C 1
ATOM 2102 O O . SER A 1 259 ? -22.802 7.513 0.927 1.00 96.38 259 SER A O 1
ATOM 2104 N N . LEU A 1 260 ? -20.622 7.954 1.226 1.00 95.81 260 LEU A N 1
ATOM 2105 C CA . LEU A 1 260 ? -20.171 6.581 0.974 1.00 95.81 260 LEU A CA 1
ATOM 2106 C C . LEU A 1 260 ? -20.527 5.667 2.150 1.00 95.81 260 LEU A C 1
ATOM 2108 O O . LEU A 1 260 ? -21.131 4.615 1.953 1.00 95.81 260 LEU A O 1
ATOM 2112 N N . PHE A 1 261 ? -20.215 6.105 3.367 1.00 95.25 261 PHE A N 1
ATOM 2113 C CA . PHE A 1 261 ? -20.447 5.358 4.602 1.00 95.25 261 PHE A CA 1
ATOM 2114 C C . PHE A 1 261 ? -21.925 5.042 4.837 1.00 95.25 261 PHE A C 1
ATOM 2116 O O . PHE A 1 261 ? -22.273 3.889 5.070 1.00 95.25 261 PHE A O 1
ATOM 2123 N N . SER A 1 262 ? -22.813 6.022 4.660 1.00 93.31 262 SER A N 1
ATOM 2124 C CA . SER A 1 262 ? -24.266 5.827 4.804 1.00 93.31 262 SER A CA 1
ATOM 2125 C C . SER A 1 262 ? -24.882 4.871 3.777 1.00 93.31 262 SER A C 1
ATOM 2127 O O . SER A 1 262 ? -25.971 4.350 4.004 1.00 93.31 262 SER A O 1
ATOM 2129 N N . LYS A 1 263 ? -24.212 4.635 2.643 1.00 92.00 263 LYS A N 1
ATOM 2130 C CA . LYS A 1 263 ? -24.683 3.718 1.594 1.00 92.00 263 LYS A CA 1
ATOM 2131 C C . LYS A 1 263 ? -24.138 2.305 1.746 1.00 92.00 263 LYS A C 1
ATOM 2133 O O . LYS A 1 263 ? -24.679 1.388 1.121 1.00 92.00 263 LYS A O 1
ATOM 2138 N N . ALA A 1 264 ? -23.107 2.114 2.561 1.00 83.31 264 ALA A N 1
ATOM 2139 C CA . ALA A 1 264 ? -22.539 0.801 2.797 1.00 83.31 264 ALA A CA 1
ATOM 2140 C C . ALA A 1 264 ? -23.600 -0.150 3.377 1.00 83.31 264 ALA A C 1
ATOM 2142 O O . ALA A 1 264 ? -24.355 0.216 4.271 1.00 83.31 264 ALA A O 1
ATOM 2143 N N . GLY A 1 265 ? -23.715 -1.350 2.806 1.00 77.31 265 GLY A N 1
ATOM 2144 C CA . GLY A 1 265 ? -24.745 -2.332 3.175 1.00 77.31 265 GLY A CA 1
ATOM 2145 C C . GLY A 1 265 ? -26.120 -2.138 2.516 1.00 77.31 265 GLY A C 1
ATOM 2146 O O . GLY A 1 265 ? -26.919 -3.066 2.531 1.00 77.31 265 GLY A O 1
ATOM 2147 N N . SER A 1 266 ? -26.397 -0.992 1.878 1.00 86.06 266 SER A N 1
ATOM 2148 C CA . SER A 1 266 ? -27.667 -0.741 1.155 1.00 86.06 266 SER A CA 1
ATOM 2149 C C . SER A 1 266 ? -27.543 -0.809 -0.372 1.00 86.06 266 SER A C 1
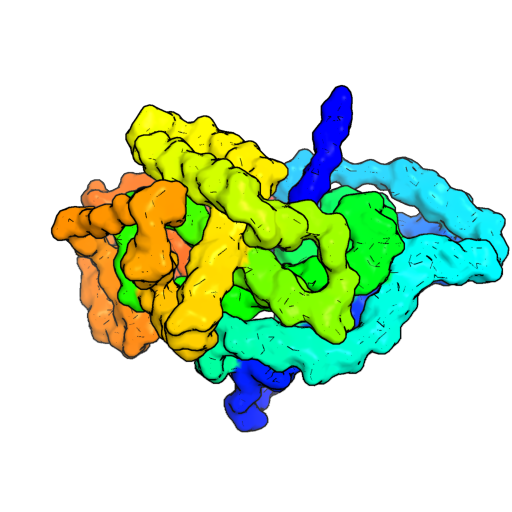ATOM 2151 O O . SER A 1 266 ? -28.536 -0.776 -1.100 1.00 86.06 266 SER A O 1
ATOM 2153 N N . VAL A 1 267 ? -26.313 -0.893 -0.874 1.00 88.75 267 VAL A N 1
ATOM 2154 C CA . VAL A 1 267 ? -25.981 -0.901 -2.299 1.00 88.75 267 VAL A CA 1
ATOM 2155 C C . VAL A 1 267 ? -25.173 -2.168 -2.605 1.00 88.75 267 VAL A C 1
ATOM 2157 O O . VAL A 1 267 ? -24.328 -2.542 -1.791 1.00 88.75 267 VAL A O 1
ATOM 2160 N N . PR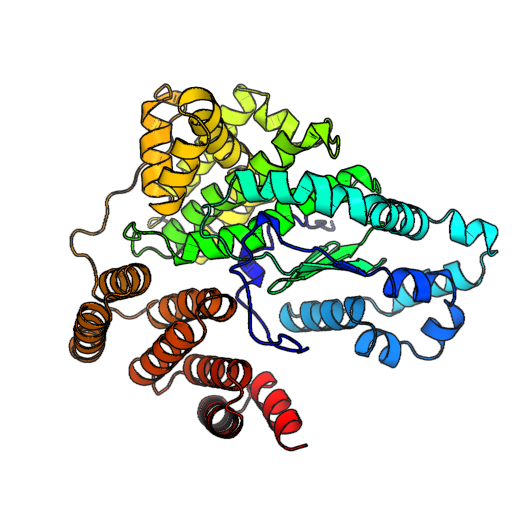O A 1 268 ? -25.377 -2.820 -3.769 1.00 90.00 268 PRO A N 1
ATOM 2161 C CA . PRO A 1 268 ? -24.598 -3.997 -4.151 1.00 90.00 268 PRO A CA 1
ATOM 2162 C C . PRO A 1 268 ? -23.088 -3.742 -4.100 1.00 90.00 268 PRO A C 1
ATOM 2164 O O . PRO A 1 268 ? -22.630 -2.690 -4.553 1.00 90.00 268 PRO A O 1
ATOM 2167 N N . GLN A 1 269 ? -22.318 -4.726 -3.625 1.00 84.50 269 GLN A N 1
ATOM 2168 C CA . GLN A 1 269 ? -20.874 -4.608 -3.375 1.00 84.50 269 GLN A CA 1
ATOM 2169 C C . GLN A 1 269 ? -20.108 -4.024 -4.566 1.00 84.50 269 GLN A C 1
ATOM 2171 O O . GLN A 1 269 ? -19.447 -3.003 -4.421 1.00 84.50 269 GLN A O 1
ATOM 2176 N N . LYS A 1 270 ? -20.295 -4.578 -5.772 1.00 86.62 270 LYS A N 1
ATOM 2177 C CA . LYS A 1 270 ? -19.650 -4.078 -6.999 1.00 86.62 270 LYS A CA 1
ATOM 2178 C C . LYS A 1 270 ? -19.883 -2.579 -7.228 1.00 86.62 270 LYS A C 1
ATOM 2180 O O . LYS A 1 270 ? -18.956 -1.842 -7.550 1.00 86.62 270 LYS A O 1
ATOM 2185 N N . LYS A 1 271 ? -21.122 -2.119 -7.041 1.00 90.56 271 LYS A N 1
ATOM 2186 C CA . LYS A 1 271 ? -21.476 -0.706 -7.206 1.00 90.56 271 LYS A CA 1
ATOM 2187 C C . LYS A 1 271 ? -20.880 0.148 -6.085 1.00 90.56 271 LYS A C 1
ATOM 2189 O O . LYS A 1 271 ? -20.460 1.270 -6.348 1.00 90.56 271 LYS A O 1
ATOM 2194 N N . MET A 1 272 ? -20.798 -0.375 -4.860 1.00 90.75 272 MET A N 1
ATOM 2195 C CA . MET A 1 272 ? -20.087 0.303 -3.773 1.00 90.75 272 MET A CA 1
ATOM 2196 C C . MET A 1 272 ? -18.595 0.448 -4.062 1.00 90.75 272 MET A C 1
ATOM 2198 O O . MET A 1 272 ? -18.059 1.530 -3.836 1.00 90.75 272 MET A O 1
ATOM 2202 N N . THR A 1 273 ? -17.941 -0.572 -4.620 1.00 87.75 273 THR A N 1
ATOM 2203 C CA . THR A 1 273 ? -16.538 -0.495 -5.050 1.00 87.75 273 THR A CA 1
ATOM 2204 C C . THR A 1 273 ? -16.340 0.593 -6.107 1.00 87.75 273 THR A C 1
ATOM 2206 O O . THR A 1 273 ? -15.457 1.436 -5.968 1.00 87.75 273 THR A O 1
ATOM 2209 N N . GLU A 1 274 ? -17.201 0.646 -7.129 1.00 89.69 274 GLU A N 1
ATOM 2210 C CA . GLU A 1 274 ? -17.159 1.690 -8.166 1.00 89.69 274 GLU A CA 1
ATOM 2211 C C . GLU A 1 274 ? -17.350 3.099 -7.577 1.00 89.69 274 GLU A C 1
ATOM 2213 O O . GLU A 1 274 ? -16.617 4.028 -7.924 1.00 89.69 274 GLU A O 1
ATOM 2218 N N . MET A 1 275 ? -18.301 3.263 -6.652 1.00 92.88 275 MET A N 1
ATOM 2219 C CA . MET A 1 275 ? -18.569 4.542 -5.989 1.00 92.88 275 MET A CA 1
ATOM 2220 C C . MET A 1 275 ? -17.433 4.975 -5.061 1.00 92.88 275 MET A C 1
ATOM 2222 O O . MET A 1 275 ? -17.052 6.146 -5.078 1.00 92.88 275 MET A O 1
ATOM 2226 N N . SER A 1 276 ? -16.898 4.052 -4.259 1.00 91.75 276 SER A N 1
ATOM 2227 C CA . SER A 1 276 ? -15.741 4.284 -3.392 1.00 91.75 276 SER A CA 1
ATOM 2228 C C . SER A 1 276 ? -14.537 4.732 -4.221 1.00 91.75 276 SER A C 1
ATOM 2230 O O . SER A 1 276 ? -13.910 5.743 -3.903 1.00 91.75 276 SER A O 1
ATOM 2232 N N . TRP A 1 277 ? -14.295 4.083 -5.361 1.00 89.00 277 TRP A N 1
ATOM 2233 C CA . TRP A 1 277 ? -13.243 4.487 -6.286 1.00 89.00 277 TRP A CA 1
ATOM 2234 C C . TRP A 1 277 ? -13.490 5.874 -6.899 1.00 89.00 277 TRP A C 1
ATOM 2236 O O . TRP A 1 277 ? -12.611 6.734 -6.900 1.00 89.00 277 TRP A O 1
ATOM 2246 N N . GLU A 1 278 ? -14.688 6.145 -7.413 1.00 92.31 278 GLU A N 1
ATOM 2247 C CA . GLU A 1 278 ? -14.983 7.442 -8.032 1.00 92.31 278 GLU A CA 1
ATOM 2248 C C . GLU A 1 278 ? -14.899 8.593 -7.014 1.00 92.31 278 GLU A C 1
ATOM 2250 O O . GLU A 1 278 ? -14.296 9.636 -7.276 1.00 92.31 278 GLU A O 1
ATOM 2255 N N . ILE A 1 279 ? -15.525 8.432 -5.851 1.00 95.44 279 ILE A N 1
ATOM 2256 C CA . ILE A 1 279 ? -15.697 9.508 -4.870 1.00 95.44 279 ILE A CA 1
ATOM 2257 C C . ILE A 1 279 ? -14.489 9.598 -3.937 1.00 95.44 279 ILE A C 1
ATOM 2259 O O . ILE A 1 279 ? -13.928 10.680 -3.751 1.00 95.44 279 ILE A O 1
ATOM 2263 N N . GLY A 1 280 ? -14.094 8.474 -3.352 1.00 93.81 280 GLY A N 1
ATOM 2264 C CA . GLY A 1 280 ? -12.986 8.385 -2.411 1.00 93.81 280 GLY A CA 1
ATOM 2265 C C . GLY A 1 280 ? -11.642 8.634 -3.080 1.00 93.81 280 GLY A C 1
ATOM 2266 O O . GLY A 1 280 ? -10.872 9.481 -2.627 1.00 93.81 280 GLY A O 1
ATOM 2267 N N . VAL A 1 281 ? -11.404 7.959 -4.206 1.00 88.44 281 VAL A N 1
ATOM 2268 C CA . VAL A 1 281 ? -10.109 7.971 -4.891 1.00 88.44 281 VAL A CA 1
ATOM 2269 C C . VAL A 1 281 ? -10.020 9.038 -5.984 1.00 88.44 281 VAL A C 1
ATOM 2271 O O . VAL A 1 281 ? -9.185 9.937 -5.895 1.00 88.44 281 VAL A O 1
ATOM 2274 N N . GLN A 1 282 ? -10.865 8.988 -7.019 1.00 87.19 282 GLN A N 1
ATOM 2275 C CA . GLN A 1 282 ? -10.724 9.880 -8.182 1.00 87.19 282 GLN A CA 1
ATOM 2276 C C . GLN A 1 282 ? -11.065 11.331 -7.843 1.00 87.19 282 GLN A C 1
ATOM 2278 O O . GLN A 1 282 ? -10.384 12.249 -8.297 1.00 87.19 282 GLN A O 1
ATOM 2283 N N . LYS A 1 283 ? -12.095 11.542 -7.016 1.00 94.25 283 LYS A N 1
ATOM 2284 C CA . LYS A 1 283 ? -12.451 12.858 -6.464 1.00 94.25 283 LYS A CA 1
ATOM 2285 C C . LYS A 1 283 ? -11.716 13.175 -5.159 1.00 94.25 283 LYS A C 1
ATOM 2287 O O . LYS A 1 283 ? -12.094 14.134 -4.496 1.00 94.25 283 LYS A O 1
ATOM 2292 N N . ARG A 1 284 ? -10.690 12.401 -4.794 1.00 95.56 284 ARG A N 1
ATOM 2293 C CA . ARG A 1 284 ? -9.766 12.667 -3.678 1.00 95.56 284 ARG A CA 1
ATOM 2294 C C . ARG A 1 284 ? -10.413 12.781 -2.287 1.00 95.56 284 ARG A C 1
ATOM 2296 O O . ARG A 1 284 ? -9.805 13.345 -1.382 1.00 95.56 284 ARG A O 1
ATOM 2303 N N . ALA A 1 285 ? -11.636 12.276 -2.078 1.00 98.00 285 ALA A N 1
ATOM 2304 C CA . ALA A 1 285 ? -12.301 12.433 -0.786 1.00 98.00 285 ALA A CA 1
ATOM 2305 C C . ALA A 1 285 ? -11.561 11.729 0.361 1.00 98.00 285 ALA A C 1
ATOM 2307 O O . ALA A 1 285 ? -11.464 12.329 1.425 1.00 98.00 285 ALA A O 1
ATOM 2308 N N . TYR A 1 286 ? -10.979 10.541 0.146 1.00 98.06 286 TYR A N 1
ATOM 2309 C CA . TYR A 1 286 ? -10.182 9.859 1.177 1.00 98.06 286 TYR A CA 1
ATOM 2310 C C . TYR A 1 286 ? -8.922 10.650 1.548 1.00 98.06 286 TYR A C 1
ATOM 2312 O O . TYR A 1 286 ? -8.672 10.885 2.722 1.00 98.06 286 TYR A O 1
ATOM 2320 N N . TYR A 1 287 ? -8.208 11.170 0.551 1.00 97.81 287 TYR A N 1
ATOM 2321 C CA . TYR A 1 287 ? -6.991 11.967 0.727 1.00 97.81 287 TYR A CA 1
ATOM 2322 C C . TYR A 1 287 ? -7.236 13.246 1.520 1.00 97.81 287 TYR A C 1
ATOM 2324 O O . TYR A 1 287 ? -6.526 13.528 2.479 1.00 97.81 287 TYR A O 1
ATOM 2332 N N . VAL A 1 288 ? -8.237 14.036 1.122 1.00 98.50 288 VAL A N 1
ATOM 2333 C CA . VAL A 1 288 ? -8.478 15.354 1.725 1.00 98.50 288 VAL A CA 1
ATOM 2334 C C . VAL A 1 288 ? -9.174 15.220 3.076 1.00 98.50 288 VAL A C 1
ATOM 2336 O O . VAL A 1 288 ? -8.741 15.839 4.044 1.00 98.50 288 VAL A O 1
ATOM 2339 N N . ALA A 1 289 ? -10.236 14.409 3.167 1.00 98.69 289 ALA A N 1
ATOM 2340 C CA . ALA A 1 289 ? -10.957 14.222 4.425 1.00 98.69 289 ALA A CA 1
ATOM 2341 C C . ALA A 1 289 ? -10.085 13.500 5.459 1.00 98.69 289 ALA A C 1
ATOM 2343 O O . ALA A 1 289 ? -9.992 13.955 6.596 1.00 98.69 289 ALA A O 1
ATOM 2344 N N . GLY A 1 290 ? -9.402 12.428 5.052 1.00 98.62 290 GLY A N 1
ATOM 2345 C CA . GLY A 1 290 ? -8.501 11.674 5.915 1.00 98.62 290 GLY A CA 1
ATOM 2346 C C . GLY A 1 290 ? -7.330 12.522 6.403 1.00 98.62 290 GLY A C 1
ATOM 2347 O O . GLY A 1 290 ? -7.083 12.566 7.607 1.00 98.62 290 GLY A O 1
ATOM 2348 N N . ALA A 1 291 ? -6.668 13.274 5.510 1.00 98.81 291 ALA A N 1
ATOM 2349 C CA . ALA A 1 291 ? -5.583 14.177 5.904 1.00 98.81 291 ALA A CA 1
ATOM 2350 C C . ALA A 1 291 ? -6.073 15.250 6.875 1.00 98.81 291 ALA A C 1
ATOM 2352 O O . ALA A 1 291 ? -5.404 15.538 7.863 1.00 98.81 291 ALA A O 1
ATOM 2353 N N . PHE A 1 292 ? -7.268 15.805 6.649 1.00 98.81 292 PHE A N 1
ATOM 2354 C CA . PHE A 1 292 ? -7.862 16.765 7.574 1.00 98.81 292 PHE A CA 1
ATOM 2355 C C . PHE A 1 292 ? -8.140 16.152 8.953 1.00 98.81 292 PHE A C 1
ATOM 2357 O O . PHE A 1 292 ? -7.886 16.805 9.969 1.00 98.81 292 PHE A O 1
ATOM 2364 N N . MET A 1 293 ? -8.617 14.903 9.006 1.00 98.75 293 MET A N 1
ATOM 2365 C CA . MET A 1 293 ? -8.855 14.197 10.267 1.00 98.75 293 MET A CA 1
ATOM 2366 C C . MET A 1 293 ? -7.573 14.054 11.083 1.00 98.75 293 MET A C 1
ATOM 2368 O O . MET A 1 293 ? -7.524 14.475 12.241 1.00 98.75 293 MET A O 1
ATOM 2372 N N . VAL A 1 294 ? -6.525 13.499 10.475 1.00 98.75 294 VAL A N 1
ATOM 2373 C CA . VAL A 1 294 ? -5.264 13.230 11.178 1.00 98.75 294 VAL A CA 1
ATOM 2374 C C . VAL A 1 294 ? -4.500 14.514 11.488 1.00 98.75 294 VAL A C 1
ATOM 2376 O O . VAL A 1 294 ? -3.979 14.637 12.593 1.00 98.75 294 VAL A O 1
ATOM 2379 N N . LYS A 1 295 ? -4.541 15.516 10.597 1.00 98.75 295 LYS A N 1
ATOM 2380 C CA . LYS A 1 295 ? -4.033 16.874 10.850 1.00 98.75 295 LYS A CA 1
ATOM 2381 C C . LYS A 1 295 ? -4.694 17.496 12.074 1.00 98.75 295 LYS A C 1
ATOM 2383 O O . LYS A 1 295 ? -4.010 18.034 12.934 1.00 98.75 295 LYS A O 1
ATOM 2388 N N . THR A 1 296 ? -6.019 17.391 12.182 1.00 98.81 296 THR A N 1
ATOM 2389 C CA . THR A 1 296 ? -6.768 17.955 13.315 1.00 98.81 296 THR A CA 1
ATOM 2390 C C . THR A 1 296 ? -6.350 17.321 14.640 1.00 98.81 296 THR A C 1
ATOM 2392 O O . THR A 1 296 ? -6.208 18.030 15.635 1.00 98.81 296 THR A O 1
ATOM 2395 N N . ILE A 1 297 ? -6.153 15.999 14.668 1.00 98.88 297 ILE A N 1
ATOM 2396 C CA . ILE A 1 297 ? -5.685 15.293 15.869 1.00 98.88 297 ILE A CA 1
ATOM 2397 C C . ILE A 1 297 ? -4.249 15.707 16.198 1.00 98.88 297 ILE A C 1
ATOM 2399 O O . ILE A 1 297 ? -3.973 16.055 17.343 1.00 98.88 297 ILE A O 1
ATOM 2403 N N . ASP A 1 298 ? -3.360 15.707 15.206 1.00 98.75 298 ASP A N 1
ATOM 2404 C CA . ASP A 1 298 ? -1.948 16.054 15.372 1.00 98.75 298 ASP A CA 1
ATOM 2405 C C . ASP A 1 298 ? -1.764 17.483 15.905 1.00 98.75 298 ASP A C 1
ATOM 2407 O O . ASP A 1 298 ? -1.075 17.695 16.898 1.00 98.75 298 ASP A O 1
ATOM 2411 N N . GLU A 1 299 ? -2.450 18.465 15.319 1.00 98.56 299 GLU A N 1
ATOM 2412 C CA . GLU A 1 299 ? -2.334 19.871 15.724 1.00 98.56 299 GLU A CA 1
ATOM 2413 C C . GLU A 1 299 ? -2.955 20.157 17.096 1.00 98.56 299 GLU A C 1
ATOM 2415 O O . GLU A 1 299 ? -2.459 21.015 17.828 1.00 98.56 299 GLU A O 1
ATOM 2420 N N . LYS A 1 300 ? -4.049 19.473 17.457 1.00 98.69 300 LYS A N 1
ATOM 2421 C CA . LYS A 1 300 ? -4.773 19.749 18.711 1.00 98.69 300 LYS A CA 1
ATOM 2422 C C . LYS A 1 300 ? -4.292 18.916 19.894 1.00 98.69 300 LYS A C 1
ATOM 2424 O O . LYS A 1 300 ? -4.345 19.401 21.021 1.00 98.69 300 LYS A O 1
ATOM 2429 N N . LEU A 1 301 ? -3.885 17.670 19.658 1.00 98.69 301 LEU A N 1
ATOM 2430 C CA . LEU A 1 301 ? -3.526 16.700 20.700 1.00 98.69 301 LEU A CA 1
ATOM 2431 C C . LEU A 1 301 ? -2.066 16.232 20.624 1.00 98.69 301 LEU A C 1
ATOM 2433 O O . LEU A 1 301 ? -1.610 15.531 21.530 1.00 98.69 301 LEU A O 1
ATOM 2437 N N . GLY A 1 302 ? -1.337 16.606 19.572 1.00 98.44 302 GLY A N 1
ATOM 2438 C CA . GLY A 1 302 ? 0.054 16.226 19.356 1.00 98.44 302 GLY A CA 1
ATOM 2439 C C . GLY A 1 302 ? 0.231 14.878 18.655 1.00 98.44 302 GLY A C 1
ATOM 2440 O O . GLY A 1 302 ? -0.632 13.993 18.690 1.00 98.44 302 GLY A O 1
ATOM 2441 N N . ARG A 1 303 ? 1.416 14.708 18.063 1.00 97.81 303 ARG A N 1
ATOM 2442 C CA . ARG A 1 303 ? 1.786 13.541 17.255 1.00 97.81 303 ARG A CA 1
ATOM 2443 C C . ARG A 1 303 ? 1.686 12.215 17.995 1.00 97.81 303 ARG A C 1
ATOM 2445 O O . ARG A 1 303 ? 1.172 11.252 17.437 1.00 97.81 303 ARG A O 1
ATOM 2452 N N . ASP A 1 304 ? 2.125 12.166 19.249 1.00 97.50 304 ASP A N 1
ATOM 2453 C CA . ASP A 1 304 ? 2.064 10.942 20.056 1.00 97.50 304 ASP A CA 1
ATOM 2454 C C . ASP A 1 304 ? 0.614 10.472 20.256 1.00 97.50 304 ASP A C 1
ATOM 2456 O O . ASP A 1 304 ? 0.329 9.277 20.199 1.00 97.50 304 ASP A O 1
ATOM 2460 N N . SER A 1 305 ? -0.329 11.407 20.426 1.00 98.31 305 SER A N 1
ATOM 2461 C CA . SER A 1 305 ? -1.759 11.094 20.531 1.00 98.31 305 SER A CA 1
ATOM 2462 C C . SER A 1 305 ? -2.313 10.527 19.223 1.00 98.31 305 SER A C 1
ATOM 2464 O O . SER A 1 305 ? -3.082 9.564 19.258 1.00 98.31 305 SER A O 1
ATOM 2466 N N . LEU A 1 306 ? -1.899 11.082 18.076 1.00 98.56 306 LEU A N 1
ATOM 2467 C CA . LEU A 1 306 ? -2.242 10.538 16.760 1.00 98.56 306 LEU A CA 1
ATOM 2468 C C . LEU A 1 306 ? -1.679 9.119 16.587 1.00 98.56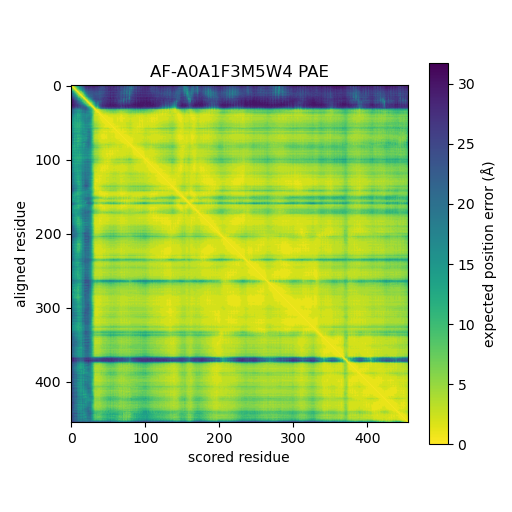 306 LEU A C 1
ATOM 2470 O O . LEU A 1 306 ? -2.437 8.217 16.238 1.00 98.56 306 LEU A O 1
ATOM 2474 N N . ILE A 1 307 ? -0.391 8.907 16.881 1.00 97.62 307 ILE A N 1
ATOM 2475 C CA . ILE A 1 307 ? 0.271 7.596 16.761 1.00 97.62 307 ILE A CA 1
ATOM 2476 C C . ILE A 1 307 ? -0.421 6.549 17.647 1.00 97.62 307 ILE A C 1
ATOM 2478 O O . ILE A 1 307 ? -0.710 5.438 17.208 1.00 97.62 307 ILE A O 1
ATOM 2482 N N . ASN A 1 308 ? -0.766 6.906 18.884 1.00 97.00 308 ASN A N 1
ATOM 2483 C CA . ASN A 1 308 ? -1.501 6.003 19.768 1.00 97.00 308 ASN A CA 1
ATOM 2484 C C . ASN A 1 308 ? -2.891 5.656 19.212 1.00 97.00 308 ASN A C 1
ATOM 2486 O O . ASN A 1 308 ? -3.322 4.510 19.316 1.00 97.00 308 ASN A O 1
ATOM 2490 N N . ALA A 1 309 ? -3.589 6.617 18.600 1.00 97.81 309 ALA A N 1
ATOM 2491 C CA . ALA A 1 309 ? -4.896 6.376 17.996 1.00 97.81 309 ALA A CA 1
ATOM 2492 C C . ALA A 1 309 ? -4.818 5.430 16.787 1.00 97.81 309 ALA A C 1
ATOM 2494 O O . ALA A 1 309 ? -5.628 4.509 16.703 1.00 97.81 309 ALA A O 1
ATOM 2495 N N . ILE A 1 310 ? -3.840 5.611 15.891 1.00 96.44 310 ILE A N 1
ATOM 2496 C CA . ILE A 1 310 ? -3.670 4.750 14.703 1.00 96.44 310 ILE A CA 1
ATOM 2497 C C . ILE A 1 310 ? -3.243 3.319 15.072 1.00 96.44 310 ILE A C 1
ATOM 2499 O O . ILE A 1 310 ? -3.661 2.384 14.393 1.00 96.44 310 ILE A O 1
ATOM 2503 N N . CYS A 1 311 ? -2.485 3.134 16.165 1.00 94.94 311 CYS A N 1
ATOM 2504 C CA . CYS A 1 311 ? -2.152 1.814 16.724 1.00 94.94 311 CYS A CA 1
ATOM 2505 C C . CYS A 1 311 ? -3.367 1.087 17.303 1.00 94.94 311 CYS A C 1
ATOM 2507 O O . CYS A 1 311 ? -3.399 -0.141 17.349 1.00 94.94 311 CYS A O 1
ATOM 2509 N N . VAL A 1 312 ? -4.360 1.826 17.796 1.00 96.00 312 VAL A N 1
ATOM 2510 C CA . VAL A 1 312 ? -5.637 1.216 18.172 1.00 96.00 312 VAL A CA 1
ATOM 2511 C C . VAL A 1 312 ? -6.382 0.851 16.896 1.00 96.00 312 VAL A C 1
ATOM 2513 O O . VAL A 1 312 ? -6.636 -0.327 16.664 1.00 96.00 312 VAL A O 1
ATOM 2516 N N . GLY A 1 313 ? -6.622 1.841 16.038 1.00 94.56 313 GLY A N 1
ATOM 2517 C CA . GLY A 1 313 ? -7.140 1.661 14.690 1.00 94.56 313 GLY A CA 1
ATOM 2518 C C . GLY A 1 313 ? -8.092 2.780 14.253 1.00 94.56 313 GLY A C 1
ATOM 2519 O O . GLY A 1 313 ? -8.310 3.762 14.976 1.00 94.56 313 GLY A O 1
ATOM 2520 N N . PRO A 1 314 ? -8.619 2.698 13.024 1.00 95.12 314 PRO A N 1
ATOM 2521 C CA . PRO A 1 314 ? -9.357 3.788 12.407 1.00 95.12 314 PRO A CA 1
ATOM 2522 C C . PRO A 1 314 ? -10.648 4.201 13.113 1.00 95.12 314 PRO A C 1
ATOM 2524 O O . PRO A 1 314 ? -10.979 5.392 13.089 1.00 95.12 314 PRO A O 1
ATOM 2527 N N . LYS A 1 315 ? -11.368 3.302 13.788 1.00 95.94 315 LYS A N 1
ATOM 2528 C CA . LYS A 1 315 ? -12.558 3.712 14.552 1.00 95.94 315 LYS A CA 1
ATOM 2529 C C . LYS A 1 315 ? -12.172 4.603 15.721 1.00 95.94 315 LYS A C 1
ATOM 2531 O O . LYS A 1 315 ? -12.837 5.614 15.969 1.00 95.94 315 LYS A O 1
ATOM 2536 N N . LYS A 1 316 ? -11.082 4.267 16.420 1.00 97.12 316 LYS A N 1
ATOM 2537 C CA . LYS A 1 316 ? -10.545 5.119 17.488 1.00 97.12 316 LYS A CA 1
ATOM 2538 C C . LYS A 1 316 ? -10.135 6.491 16.958 1.00 97.12 316 LYS A C 1
ATOM 2540 O O . LYS A 1 316 ? -10.432 7.494 17.610 1.00 97.12 316 LYS A O 1
ATOM 2545 N N . VAL A 1 317 ? -9.509 6.541 15.782 1.00 98.38 317 VAL A N 1
ATOM 2546 C CA . VAL A 1 317 ? -9.141 7.800 15.112 1.00 98.38 317 VAL A CA 1
ATOM 2547 C C . VAL A 1 317 ? -10.380 8.642 14.802 1.00 98.38 317 VAL A C 1
ATOM 2549 O O . VAL A 1 317 ? -10.413 9.812 15.181 1.00 98.38 317 VAL A O 1
ATOM 2552 N N . ILE A 1 318 ? -11.417 8.062 14.182 1.00 98.50 318 ILE A N 1
ATOM 2553 C CA . ILE A 1 318 ? -12.679 8.764 13.879 1.00 98.50 318 ILE A CA 1
ATOM 2554 C C . ILE A 1 318 ? -13.307 9.321 15.159 1.00 98.50 318 ILE A C 1
ATOM 2556 O O . ILE A 1 318 ? -13.681 10.492 15.200 1.00 98.50 318 ILE A O 1
ATOM 2560 N N . HIS A 1 319 ? -13.379 8.513 16.216 1.00 98.31 319 HIS A N 1
ATOM 2561 C CA . HIS A 1 319 ? -13.977 8.922 17.484 1.00 98.31 319 HIS A CA 1
ATOM 2562 C C . HIS A 1 319 ? -13.240 10.110 18.126 1.00 98.31 319 HIS A C 1
ATOM 2564 O O . HIS A 1 319 ? -13.861 11.090 18.543 1.00 98.31 319 HIS A O 1
ATOM 2570 N N . ILE A 1 320 ? -11.901 10.058 18.172 1.00 98.69 320 ILE A N 1
ATOM 2571 C CA . ILE A 1 320 ? -11.087 11.172 18.678 1.00 98.69 320 ILE A CA 1
ATOM 2572 C C . ILE A 1 320 ? -11.291 12.405 17.800 1.00 98.69 320 ILE A C 1
ATOM 2574 O O . ILE A 1 320 ? -11.584 13.473 18.331 1.00 98.69 320 ILE A O 1
ATOM 2578 N N . TYR A 1 321 ? -11.189 12.270 16.476 1.00 98.81 321 TYR A N 1
ATOM 2579 C CA . TYR A 1 321 ? -11.406 13.375 15.546 1.00 98.81 321 TYR A CA 1
ATOM 2580 C C . TYR A 1 321 ? -12.765 14.054 15.768 1.00 98.81 321 TYR A C 1
ATOM 2582 O O . TYR A 1 321 ? -12.824 15.271 15.943 1.00 98.81 321 TYR A O 1
ATOM 2590 N N . ASN A 1 322 ? -13.845 13.274 15.842 1.00 98.81 322 ASN A N 1
ATOM 2591 C CA . ASN A 1 322 ? -15.201 13.783 16.037 1.00 98.81 322 ASN A CA 1
ATOM 2592 C C . ASN A 1 322 ? -15.370 14.555 17.351 1.00 98.81 322 ASN A C 1
ATOM 2594 O O . ASN A 1 322 ? -16.173 15.485 17.408 1.00 98.81 322 ASN A O 1
ATOM 2598 N N . SER A 1 323 ? -14.612 14.209 18.397 1.00 98.62 323 SER A N 1
ATOM 2599 C CA . SER A 1 323 ? -14.617 14.947 19.669 1.00 98.62 323 SER A CA 1
ATOM 2600 C C . SER A 1 323 ? -13.962 16.333 19.577 1.00 98.62 323 SER A C 1
ATOM 2602 O O . SER A 1 323 ? -14.176 17.177 20.444 1.00 98.62 323 SER A O 1
ATOM 2604 N N . LEU A 1 324 ? -13.176 16.583 18.524 1.00 98.69 324 LEU A N 1
ATOM 2605 C CA . LEU A 1 324 ? -12.393 17.805 18.333 1.00 98.69 324 LEU A CA 1
ATOM 2606 C C . LEU A 1 324 ? -13.033 18.799 17.358 1.00 98.69 324 LEU A C 1
ATOM 2608 O O . LEU A 1 324 ? -12.478 19.887 17.160 1.00 98.69 324 LEU A O 1
ATOM 2612 N N . VAL A 1 325 ? -14.143 18.444 16.710 1.00 98.56 325 VAL A N 1
ATOM 2613 C CA . VAL A 1 325 ? -14.746 19.236 15.628 1.00 98.56 325 VAL A CA 1
ATOM 2614 C C . VAL A 1 325 ? -16.235 19.492 15.851 1.00 98.56 325 VAL A C 1
ATOM 2616 O O . VAL A 1 325 ? -16.899 18.824 16.642 1.00 98.56 325 VAL A O 1
ATOM 2619 N N . THR A 1 326 ? -16.761 20.495 15.151 1.00 97.75 326 THR A N 1
ATOM 2620 C CA . THR A 1 326 ? -18.192 20.813 15.125 1.00 97.75 326 THR A CA 1
ATOM 2621 C C . THR A 1 326 ? -18.983 19.742 14.374 1.00 97.75 326 THR A C 1
ATOM 2623 O O . THR A 1 326 ? -18.431 19.000 13.562 1.00 97.75 326 THR A O 1
ATOM 2626 N N . ASP A 1 327 ? -20.291 19.659 14.624 1.00 96.81 327 ASP A N 1
ATOM 2627 C CA . ASP A 1 327 ? -21.146 18.607 14.055 1.00 96.81 327 ASP A CA 1
ATOM 2628 C C . ASP A 1 327 ? -21.147 18.571 12.517 1.00 96.81 327 ASP A C 1
ATOM 2630 O O . ASP A 1 327 ? -21.202 17.491 11.934 1.00 96.81 327 ASP A O 1
ATOM 2634 N N . ASP A 1 328 ? -21.020 19.722 11.850 1.00 95.94 328 ASP A N 1
ATOM 2635 C CA . ASP A 1 328 ? -20.960 19.825 10.384 1.00 95.94 328 ASP A CA 1
ATOM 2636 C C . ASP A 1 328 ? -19.651 19.295 9.773 1.00 95.94 328 ASP A C 1
ATOM 2638 O O . ASP A 1 328 ? -19.563 19.135 8.555 1.00 95.94 328 ASP A O 1
ATOM 2642 N N . MET A 1 329 ? -18.649 19.010 10.608 1.00 98.31 329 MET A N 1
ATOM 2643 C CA . MET A 1 329 ? -17.336 18.487 10.218 1.00 98.31 329 MET A CA 1
ATOM 2644 C C . MET A 1 329 ? -17.138 17.017 10.619 1.00 98.31 329 MET A C 1
ATOM 2646 O O . MET A 1 329 ? -16.106 16.434 10.303 1.00 98.31 329 MET A O 1
ATOM 2650 N N . LYS A 1 330 ? -18.097 16.392 11.311 1.00 98.62 330 LYS A N 1
ATOM 2651 C CA . LYS A 1 330 ? -17.945 15.015 11.800 1.00 98.62 330 LYS A CA 1
ATOM 2652 C C . LYS A 1 330 ? -17.988 13.978 10.680 1.00 98.62 330 LYS A C 1
ATOM 2654 O O . LYS A 1 330 ? -18.705 14.124 9.686 1.00 98.62 330 LYS A O 1
ATOM 2659 N N . ILE A 1 331 ? -17.272 12.879 10.897 1.00 98.19 331 ILE A N 1
ATOM 2660 C CA . ILE A 1 331 ? -17.389 11.646 10.116 1.00 98.19 331 ILE A CA 1
ATOM 2661 C C . ILE A 1 331 ? -18.356 10.686 10.812 1.00 98.19 331 ILE A C 1
ATOM 2663 O O . ILE A 1 331 ? -18.397 10.600 12.037 1.00 98.19 331 ILE A O 1
ATOM 2667 N N . MET A 1 332 ? -19.154 9.964 10.031 1.00 96.06 332 MET A N 1
ATOM 2668 C CA . MET A 1 332 ? -20.070 8.944 10.534 1.00 96.06 332 MET A CA 1
ATOM 2669 C C . MET A 1 332 ? -19.314 7.859 11.321 1.00 96.06 332 MET A C 1
ATOM 2671 O O . MET A 1 332 ? -18.331 7.304 10.836 1.00 96.06 332 MET A O 1
ATOM 2675 N N . GLU A 1 333 ? -19.799 7.543 12.525 1.00 93.88 333 GLU A N 1
ATOM 2676 C CA . GLU A 1 333 ? -19.277 6.458 13.364 1.00 93.88 333 GLU A CA 1
ATOM 2677 C C . GLU A 1 333 ? -20.054 5.153 13.173 1.00 93.88 333 GLU A C 1
ATOM 2679 O O . GLU A 1 333 ? -21.234 5.147 12.816 1.00 93.88 333 GLU A O 1
ATOM 2684 N N . PHE A 1 334 ? -19.385 4.040 13.478 1.00 89.75 334 PHE A N 1
ATOM 2685 C CA . PHE A 1 334 ? -19.914 2.693 13.297 1.00 89.75 334 PHE A CA 1
ATOM 2686 C C . PHE A 1 334 ? -19.881 1.897 14.596 1.00 89.75 334 PHE A C 1
ATOM 2688 O O . PHE A 1 334 ? -18.869 1.848 15.306 1.00 89.75 334 PHE A O 1
ATOM 2695 N N . LYS A 1 335 ? -20.985 1.207 14.878 1.00 87.94 335 LYS A N 1
ATOM 2696 C CA . LYS A 1 335 ? -21.052 0.241 15.976 1.00 87.94 335 LYS A CA 1
ATOM 2697 C C . LYS A 1 335 ? -20.369 -1.060 15.560 1.00 87.94 335 LYS A C 1
ATOM 2699 O O . LYS A 1 335 ? -20.385 -1.416 14.388 1.00 87.94 335 LYS A O 1
ATOM 2704 N N . LEU A 1 336 ? -19.731 -1.723 16.523 1.00 89.88 336 LEU A N 1
ATOM 2705 C CA . LEU A 1 336 ? -19.260 -3.096 16.329 1.00 89.88 336 LEU A CA 1
ATOM 2706 C C . LEU A 1 336 ? -20.455 -4.045 16.155 1.00 89.88 336 LEU A C 1
ATOM 2708 O O . LEU A 1 336 ? -21.552 -3.702 16.617 1.00 89.88 336 LEU A O 1
ATOM 2712 N N . PRO A 1 337 ? -20.247 -5.219 15.533 1.00 86.31 337 PRO A N 1
ATOM 2713 C CA . PRO A 1 337 ? -21.223 -6.298 15.608 1.00 86.31 337 PRO A CA 1
ATOM 2714 C C . PRO A 1 337 ? -21.517 -6.658 17.075 1.00 86.31 337 PRO A C 1
ATOM 2716 O O . PRO A 1 337 ? -20.670 -6.495 17.955 1.00 86.31 337 PRO A O 1
ATOM 2719 N N . GLU A 1 338 ? -22.736 -7.132 17.354 1.00 87.88 338 GLU A N 1
ATOM 2720 C CA . GLU A 1 338 ? -23.151 -7.507 18.719 1.00 87.88 338 GLU A CA 1
ATOM 2721 C C . GLU A 1 338 ? -22.317 -8.663 19.285 1.00 87.88 338 GLU A C 1
ATOM 2723 O O . GLU A 1 338 ? -22.093 -8.744 20.494 1.00 87.88 338 GLU A O 1
ATOM 2728 N N . LYS A 1 339 ? -21.840 -9.543 18.402 1.00 88.75 339 LYS A N 1
ATOM 2729 C CA . LYS A 1 339 ? -20.937 -10.644 18.717 1.00 88.75 339 LYS A CA 1
ATOM 2730 C C . LYS A 1 339 ? -19.610 -10.406 18.003 1.00 88.75 339 LYS A C 1
ATOM 2732 O O . LYS A 1 339 ? -19.603 -10.160 16.807 1.00 88.75 339 LYS A O 1
ATOM 2737 N N . ILE A 1 340 ? -18.510 -10.522 18.739 1.00 91.62 340 ILE A N 1
ATOM 2738 C CA . ILE A 1 340 ? -17.157 -10.540 18.172 1.00 91.62 340 ILE A CA 1
ATOM 2739 C C . ILE A 1 340 ? -16.842 -11.971 17.732 1.00 91.62 340 ILE A C 1
ATOM 2741 O O . ILE A 1 340 ? -16.960 -12.890 18.557 1.00 91.62 340 ILE A O 1
ATOM 2745 N N . SER A 1 341 ? -16.464 -12.158 16.466 1.00 90.12 341 SER A N 1
ATOM 2746 C CA . SER A 1 341 ? -16.148 -13.485 15.922 1.00 90.12 341 SER A CA 1
ATOM 2747 C C . SER A 1 341 ? -14.852 -14.060 16.484 1.00 90.12 341 SER A C 1
ATOM 2749 O O . SER A 1 341 ? -13.997 -13.350 17.034 1.00 90.12 341 SER A O 1
ATOM 2751 N N . SER A 1 342 ? -14.686 -15.372 16.322 1.00 92.06 342 SER A N 1
ATOM 2752 C CA . SER A 1 342 ? -13.447 -16.050 16.706 1.00 92.06 342 SER A CA 1
ATOM 2753 C C . SER A 1 342 ? -12.269 -15.584 15.849 1.00 92.06 342 SER A C 1
ATOM 2755 O O . SER A 1 342 ? -11.168 -15.436 16.373 1.00 92.06 342 SER A O 1
ATOM 2757 N N . TYR A 1 343 ? -12.488 -15.230 14.576 1.00 91.69 343 TYR A N 1
ATOM 2758 C CA . TYR A 1 343 ? -11.445 -14.639 13.728 1.00 91.69 343 TYR A CA 1
ATOM 2759 C C . TYR A 1 343 ? -10.911 -13.322 14.301 1.00 91.69 343 TYR A C 1
ATOM 2761 O O . TYR A 1 343 ? -9.697 -13.140 14.407 1.00 91.69 343 TYR A O 1
ATOM 2769 N N . GLN A 1 344 ? -11.796 -12.419 14.725 1.00 92.62 344 GLN A N 1
ATOM 2770 C CA . GLN A 1 344 ? -11.383 -11.134 15.291 1.00 92.62 344 GLN A CA 1
ATOM 2771 C C . GLN A 1 344 ? -10.583 -11.301 16.587 1.00 92.62 344 GLN A C 1
ATOM 2773 O O . GLN A 1 344 ? -9.550 -10.657 16.777 1.00 92.62 344 GLN A O 1
ATOM 2778 N N . LYS A 1 345 ? -11.024 -12.200 17.475 1.00 94.44 345 LYS A N 1
ATOM 2779 C CA . LYS A 1 345 ? -10.288 -12.521 18.707 1.00 94.44 345 LYS A CA 1
ATOM 2780 C C . LYS A 1 345 ? -8.941 -13.171 18.406 1.00 94.44 345 LYS A C 1
ATOM 2782 O O . LYS A 1 345 ? -7.942 -12.770 18.993 1.00 94.44 345 LYS A O 1
ATOM 2787 N N . MET A 1 346 ? -8.900 -14.110 17.461 1.00 95.06 346 MET A N 1
ATOM 2788 C CA . MET A 1 346 ? -7.674 -14.766 17.002 1.00 95.06 346 MET A CA 1
ATOM 2789 C C . MET A 1 346 ? -6.660 -13.744 16.476 1.00 95.06 346 MET A C 1
ATOM 2791 O O . MET A 1 346 ? -5.484 -13.796 16.836 1.00 95.06 346 MET A O 1
ATOM 2795 N N . ARG A 1 347 ? -7.112 -12.782 15.663 1.00 93.75 347 ARG A N 1
ATOM 2796 C CA . ARG A 1 347 ? -6.269 -11.699 15.145 1.00 93.75 347 ARG A CA 1
ATOM 2797 C C . ARG A 1 347 ? -5.688 -10.847 16.275 1.00 93.75 347 ARG A C 1
ATOM 2799 O O . ARG A 1 347 ? -4.491 -10.580 16.291 1.00 93.75 347 ARG A O 1
ATOM 2806 N N . ILE A 1 348 ? -6.520 -10.441 17.236 1.00 94.50 348 ILE A N 1
ATOM 2807 C CA . ILE A 1 348 ? -6.073 -9.673 18.407 1.00 94.50 348 ILE A CA 1
ATOM 2808 C C . ILE A 1 348 ? -5.086 -10.473 19.263 1.00 94.50 348 ILE A C 1
ATOM 2810 O O . ILE A 1 348 ? -4.091 -9.909 19.716 1.00 94.50 348 ILE A O 1
ATOM 2814 N N . ALA A 1 349 ? -5.316 -11.775 19.441 1.00 95.06 349 ALA A N 1
ATOM 2815 C CA . ALA A 1 349 ? -4.414 -12.657 20.171 1.00 95.06 349 ALA A CA 1
ATOM 2816 C C . ALA A 1 349 ? -3.022 -12.718 19.518 1.00 95.06 349 ALA A C 1
ATOM 2818 O O . ALA A 1 349 ? -2.021 -12.616 20.227 1.00 95.06 349 ALA A O 1
ATOM 2819 N N . LEU A 1 350 ? -2.940 -12.774 18.180 1.00 93.00 350 LEU A N 1
ATOM 2820 C CA . LEU A 1 350 ? -1.661 -12.676 17.459 1.00 93.00 350 LEU A CA 1
ATOM 2821 C C . LEU A 1 350 ? -0.952 -11.345 17.720 1.00 93.00 350 LEU A C 1
ATOM 2823 O O . LEU A 1 350 ? 0.213 -11.348 18.113 1.00 93.00 350 LEU A O 1
ATOM 2827 N N . VAL A 1 351 ? -1.659 -10.215 17.604 1.00 91.25 351 VAL A N 1
ATOM 2828 C CA . VAL A 1 351 ? -1.089 -8.884 17.899 1.00 91.25 351 VAL A CA 1
ATOM 2829 C C . VAL A 1 351 ? -0.542 -8.805 19.328 1.00 91.25 351 VAL A C 1
ATOM 2831 O O . VAL A 1 351 ? 0.492 -8.183 19.577 1.00 91.25 351 VAL A O 1
ATOM 2834 N N . GLN A 1 352 ? -1.221 -9.447 20.278 1.00 91.62 352 GLN A N 1
ATOM 2835 C CA . GLN A 1 352 ? -0.822 -9.500 21.687 1.00 91.62 352 GLN A CA 1
ATOM 2836 C C . GLN A 1 352 ? 0.233 -10.573 21.987 1.00 91.62 352 GLN A C 1
ATOM 2838 O O . GLN A 1 352 ? 0.748 -10.620 23.106 1.00 91.62 352 GLN A O 1
ATOM 2843 N N . LYS A 1 353 ? 0.575 -11.415 21.004 1.00 92.62 353 LYS A N 1
ATOM 2844 C CA . LYS A 1 353 ? 1.423 -12.609 21.154 1.00 92.62 353 LYS A CA 1
ATOM 2845 C C . LYS A 1 353 ? 0.884 -13.593 22.198 1.00 92.62 353 LYS A C 1
ATOM 2847 O O . LYS A 1 353 ? 1.647 -14.336 22.819 1.00 92.62 353 LYS A O 1
ATOM 2852 N N . ASP A 1 354 ? -0.435 -13.611 22.374 1.00 96.44 354 ASP A N 1
ATOM 2853 C CA . ASP A 1 354 ? -1.157 -14.586 23.185 1.00 96.44 354 ASP A CA 1
ATOM 2854 C C . ASP A 1 354 ? -1.457 -15.830 22.340 1.00 96.44 354 ASP A C 1
ATOM 2856 O O . ASP A 1 354 ? -2.556 -16.039 21.824 1.00 96.44 354 ASP A O 1
ATOM 2860 N N . TYR A 1 355 ? -0.439 -16.674 22.168 1.00 95.56 355 TYR A N 1
ATOM 2861 C CA . TYR A 1 355 ? -0.577 -17.902 21.383 1.00 95.56 355 TYR A CA 1
ATOM 2862 C C . TYR A 1 355 ? -1.523 -18.924 22.030 1.00 95.56 355 TYR A C 1
ATOM 2864 O O . TYR A 1 355 ? -1.982 -19.846 21.355 1.00 95.56 355 TYR A O 1
ATOM 2872 N N . GLN A 1 356 ? -1.822 -18.793 23.326 1.00 97.31 356 GLN A N 1
ATOM 2873 C CA . GLN A 1 356 ? -2.803 -19.653 23.978 1.00 97.31 356 GLN A CA 1
ATOM 2874 C C . GLN A 1 356 ? -4.208 -19.285 23.501 1.00 97.31 356 GLN A C 1
ATOM 2876 O O . GLN A 1 356 ? -4.927 -20.160 23.015 1.00 97.31 356 GLN A O 1
ATOM 2881 N N . GLU A 1 357 ? -4.569 -18.004 23.580 1.00 96.88 357 GLU A N 1
ATOM 2882 C CA . GLU A 1 357 ? -5.856 -17.517 23.082 1.00 96.88 357 GLU A CA 1
ATOM 2883 C C . GLU A 1 357 ? -5.976 -17.718 21.568 1.00 96.88 357 GLU A C 1
ATOM 2885 O O . GLU A 1 357 ? -7.008 -18.188 21.094 1.00 96.88 357 GLU A O 1
ATOM 2890 N N . PHE A 1 358 ? -4.902 -17.480 20.807 1.00 96.38 358 PHE A N 1
ATOM 2891 C CA . PHE A 1 358 ? -4.864 -17.771 19.371 1.00 96.38 358 PHE A CA 1
ATOM 2892 C C . PHE A 1 358 ? -5.302 -19.209 19.061 1.00 96.38 358 PHE A C 1
ATOM 2894 O O . PHE A 1 358 ? -6.173 -19.417 18.219 1.00 96.38 358 PHE A O 1
ATOM 2901 N N . ASN A 1 359 ? -4.741 -20.198 19.765 1.00 96.56 359 ASN A N 1
ATOM 2902 C CA . ASN A 1 359 ? -5.072 -21.606 19.545 1.00 96.56 359 ASN A CA 1
ATOM 2903 C C . ASN A 1 359 ? -6.511 -21.943 19.967 1.00 96.56 359 ASN A C 1
ATOM 2905 O O . ASN A 1 359 ? -7.172 -22.719 19.282 1.00 96.56 359 ASN A O 1
ATOM 2909 N N . ILE A 1 360 ? -7.025 -21.338 21.044 1.00 96.94 360 ILE A N 1
ATOM 2910 C CA . ILE A 1 360 ? -8.431 -21.504 21.454 1.00 96.94 360 ILE A CA 1
ATOM 2911 C C . ILE A 1 360 ? -9.366 -21.016 20.343 1.00 96.94 360 ILE A C 1
ATOM 2913 O O . ILE A 1 360 ? -10.288 -21.728 19.943 1.00 96.94 360 ILE A O 1
ATOM 2917 N N . GLN A 1 361 ? -9.102 -19.823 19.809 1.00 95.62 361 GLN A N 1
ATOM 2918 C CA . GLN A 1 361 ? -9.925 -19.231 18.757 1.00 95.62 361 GLN A CA 1
ATOM 2919 C C . GLN A 1 361 ? -9.774 -19.967 17.417 1.00 95.62 361 GLN A C 1
ATOM 2921 O O . GLN A 1 361 ? -10.758 -20.119 16.691 1.00 95.62 361 GLN A O 1
ATOM 2926 N N . LYS A 1 362 ? -8.576 -20.491 17.114 1.00 94.69 362 LYS A N 1
ATOM 2927 C CA . LYS A 1 362 ? -8.330 -21.382 15.969 1.00 94.69 362 LYS A CA 1
ATOM 2928 C C . LYS A 1 362 ? -9.243 -22.614 16.021 1.00 94.69 362 LYS A C 1
ATOM 2930 O O . LYS A 1 362 ? -9.924 -22.912 15.042 1.00 94.69 362 LYS A O 1
ATOM 2935 N N . GLU A 1 363 ? -9.283 -23.309 17.156 1.00 94.38 363 GLU A N 1
ATOM 2936 C CA . GLU A 1 363 ? -10.133 -24.494 17.343 1.00 94.38 363 GLU A CA 1
ATOM 2937 C C . GLU A 1 363 ? -11.628 -24.152 17.253 1.00 94.38 363 GLU A C 1
ATOM 2939 O O . GLU A 1 363 ? -12.398 -24.884 16.627 1.00 94.38 363 GLU A O 1
ATOM 2944 N N . GLU A 1 364 ? -12.050 -23.012 17.815 1.00 92.75 364 GLU A N 1
ATOM 2945 C CA . GLU A 1 364 ? -13.443 -22.554 17.721 1.00 92.75 364 GLU A CA 1
ATOM 2946 C C . GLU A 1 364 ? -13.864 -22.295 16.262 1.00 92.75 364 GLU A C 1
ATOM 2948 O O . GLU A 1 364 ? -14.963 -22.696 15.864 1.00 92.75 364 GLU A O 1
ATOM 2953 N N . LEU A 1 365 ? -12.986 -21.698 15.444 1.00 91.06 365 LEU A N 1
ATOM 2954 C CA . LEU A 1 365 ? -13.218 -21.492 14.007 1.00 91.06 365 LEU A CA 1
ATOM 2955 C C . LEU A 1 365 ? -13.361 -22.816 13.248 1.00 91.06 365 LEU A C 1
ATOM 2957 O O . LEU A 1 365 ? -14.268 -22.964 12.426 1.00 91.06 365 LEU A O 1
ATOM 2961 N N . LEU A 1 366 ? -12.492 -23.790 13.530 1.00 90.25 366 LEU A N 1
ATOM 2962 C CA . LEU A 1 366 ? -12.532 -25.106 12.885 1.00 90.25 366 LEU A CA 1
ATOM 2963 C C . LEU A 1 366 ? -13.825 -25.865 13.217 1.00 90.25 366 LEU A C 1
ATOM 2965 O O . LEU A 1 366 ? -14.421 -26.488 12.335 1.00 90.25 366 LEU A O 1
ATOM 2969 N N . GLN A 1 367 ? -14.297 -25.774 14.463 1.00 89.12 367 GLN A N 1
ATOM 2970 C CA . GLN A 1 367 ? -15.533 -26.425 14.913 1.00 89.12 367 GLN A CA 1
ATOM 2971 C C . GLN A 1 367 ? -16.794 -25.749 14.361 1.00 89.12 367 GLN A C 1
ATOM 2973 O O . GLN A 1 367 ? -17.756 -26.430 14.000 1.00 89.12 367 GLN A O 1
ATOM 2978 N N . ASN A 1 368 ? -16.795 -24.417 14.261 1.00 83.00 368 ASN A N 1
ATOM 2979 C CA . ASN A 1 368 ? -17.971 -23.623 13.888 1.00 83.00 368 ASN A CA 1
ATOM 2980 C C . ASN A 1 368 ? -17.968 -23.147 12.431 1.00 83.00 368 ASN A C 1
ATOM 2982 O O . ASN A 1 368 ? -18.704 -22.222 12.085 1.00 83.00 368 ASN A O 1
ATOM 2986 N N . LYS A 1 369 ? -17.197 -23.814 11.565 1.00 68.62 369 LYS A N 1
ATOM 2987 C CA . LYS A 1 369 ? -17.000 -23.478 10.148 1.00 68.62 369 LYS A CA 1
ATOM 2988 C C . LYS A 1 369 ? -18.289 -23.085 9.403 1.00 68.62 369 LYS A C 1
ATOM 2990 O O . LYS A 1 369 ? -18.268 -22.185 8.578 1.00 68.62 369 LYS A O 1
ATOM 2995 N N . ALA A 1 370 ? -19.426 -23.719 9.693 1.00 56.53 370 ALA A N 1
ATOM 2996 C CA . ALA A 1 370 ? -20.699 -23.449 9.013 1.00 56.53 370 ALA A CA 1
ATOM 2997 C C . ALA A 1 370 ? -21.330 -22.070 9.317 1.00 56.53 370 ALA A C 1
ATOM 2999 O O . ALA A 1 370 ? -22.218 -21.648 8.579 1.00 56.53 370 ALA A O 1
ATOM 3000 N N . ASN A 1 371 ? -20.901 -21.377 10.378 1.00 56.12 371 ASN A N 1
ATOM 3001 C CA . ASN A 1 371 ? -21.553 -20.158 10.870 1.00 56.12 371 ASN A CA 1
ATOM 3002 C C . ASN A 1 371 ? -20.882 -18.846 10.412 1.00 56.12 371 ASN A C 1
ATOM 3004 O O . ASN A 1 371 ? -21.463 -17.786 10.628 1.00 56.12 371 ASN A O 1
ATOM 3008 N N . GLU A 1 372 ? -19.697 -18.891 9.788 1.00 61.56 372 GLU A N 1
ATOM 3009 C CA . GLU A 1 372 ? -18.890 -17.692 9.479 1.00 61.56 372 GLU A CA 1
ATOM 3010 C C . GLU A 1 372 ? -18.252 -17.719 8.074 1.00 61.56 372 GLU A C 1
ATOM 3012 O O . GLU A 1 372 ? -17.048 -17.506 7.941 1.00 61.56 372 GLU A O 1
ATOM 3017 N N . ILE A 1 373 ? -18.982 -18.041 6.995 1.00 64.50 373 ILE A N 1
ATOM 3018 C CA . ILE A 1 373 ? -18.320 -18.195 5.682 1.00 64.50 373 ILE A CA 1
ATOM 3019 C C . ILE A 1 373 ? -19.107 -17.607 4.513 1.00 64.50 373 ILE A C 1
ATOM 3021 O O . ILE A 1 373 ? -19.987 -18.250 3.961 1.00 64.50 373 ILE A O 1
ATOM 3025 N N . ASP A 1 374 ? -18.652 -16.422 4.097 1.00 64.56 374 ASP A N 1
ATOM 3026 C CA . ASP A 1 374 ? -18.552 -16.009 2.686 1.00 64.56 374 ASP A CA 1
ATOM 3027 C C . ASP A 1 374 ? -17.214 -15.273 2.419 1.00 64.56 374 ASP A C 1
ATOM 3029 O O . ASP A 1 374 ? -16.658 -15.372 1.329 1.00 64.56 374 ASP A O 1
ATOM 3033 N N . TYR A 1 375 ? -16.636 -14.590 3.424 1.00 77.06 375 TYR A N 1
ATOM 3034 C CA . TYR A 1 375 ? -15.427 -13.754 3.275 1.00 77.06 375 TYR A CA 1
ATOM 3035 C C . TYR A 1 375 ? -14.220 -14.165 4.148 1.00 77.06 375 TYR A C 1
ATOM 3037 O O . TYR A 1 375 ? -13.146 -13.573 4.018 1.00 77.06 375 TYR A O 1
ATOM 3045 N N . LEU A 1 376 ? -14.355 -15.169 5.026 1.00 86.06 376 LEU A N 1
ATOM 3046 C CA . LEU A 1 376 ? -13.310 -15.552 5.990 1.00 86.06 376 LEU A CA 1
ATOM 3047 C C . LEU A 1 376 ? -11.999 -15.994 5.312 1.00 86.06 376 LEU A C 1
ATOM 3049 O O . LEU A 1 376 ? -10.926 -15.566 5.736 1.00 86.06 376 LEU A O 1
ATOM 3053 N N . GLU A 1 377 ? -12.074 -16.761 4.213 1.00 88.88 377 GLU A N 1
ATOM 3054 C CA . GLU A 1 377 ? -10.884 -17.159 3.438 1.00 88.88 377 GLU A CA 1
ATOM 3055 C C . GLU A 1 377 ? -10.085 -15.929 2.974 1.00 88.88 377 GLU A C 1
ATOM 3057 O O . GLU A 1 377 ? -8.854 -15.902 3.059 1.00 88.88 377 GLU A O 1
ATOM 3062 N N . SER A 1 378 ? -10.791 -14.903 2.482 1.00 84.56 378 SER A N 1
ATOM 3063 C CA . SER A 1 378 ? -10.196 -13.661 1.982 1.00 84.56 378 SER A CA 1
ATOM 3064 C C . SER A 1 378 ? -9.527 -12.877 3.110 1.00 84.56 378 SER A C 1
ATOM 3066 O O . SER A 1 378 ? -8.383 -12.456 2.961 1.00 84.56 378 SER A O 1
ATOM 3068 N N . ARG A 1 379 ? -10.188 -12.757 4.268 1.00 86.06 379 ARG A N 1
ATOM 3069 C CA . ARG A 1 379 ? -9.668 -12.007 5.424 1.00 86.06 379 ARG A CA 1
ATOM 3070 C C . ARG A 1 379 ? -8.419 -12.641 6.022 1.00 86.06 379 ARG A C 1
ATOM 3072 O O . ARG A 1 379 ? -7.437 -11.935 6.237 1.00 86.06 379 ARG A O 1
ATOM 3079 N N . ILE A 1 380 ? -8.419 -13.964 6.215 1.00 90.94 380 ILE A N 1
ATOM 3080 C CA . ILE A 1 380 ? -7.226 -14.686 6.680 1.00 90.94 380 ILE A CA 1
ATOM 3081 C C . ILE A 1 380 ? -6.082 -14.499 5.679 1.00 90.94 380 ILE A C 1
ATOM 3083 O O . ILE A 1 380 ? -4.966 -14.177 6.082 1.00 90.94 380 ILE A O 1
ATOM 3087 N N . ASN A 1 381 ? -6.356 -14.646 4.377 1.00 89.25 381 ASN A N 1
ATOM 3088 C CA . ASN A 1 381 ? -5.349 -14.443 3.335 1.00 89.25 381 ASN A CA 1
ATOM 3089 C C . ASN A 1 381 ? -4.780 -13.022 3.332 1.00 89.25 381 ASN A C 1
ATOM 3091 O O . ASN A 1 381 ? -3.571 -12.859 3.195 1.00 89.25 381 ASN A O 1
ATOM 3095 N N . GLU A 1 382 ? -5.630 -12.003 3.443 1.00 85.31 382 GLU A N 1
ATOM 3096 C CA . GLU A 1 382 ? -5.219 -10.601 3.470 1.00 85.31 382 GLU A CA 1
ATOM 3097 C C . GLU A 1 382 ? -4.329 -10.319 4.685 1.00 85.31 382 GLU A C 1
ATOM 3099 O O . GLU A 1 382 ? -3.223 -9.800 4.534 1.00 85.31 382 GLU A O 1
ATOM 3104 N N . TYR A 1 383 ? -4.760 -10.731 5.877 1.00 89.38 383 TYR A N 1
ATOM 3105 C CA . TYR A 1 383 ? -3.995 -10.505 7.099 1.00 89.38 383 TYR A CA 1
ATOM 3106 C C . TYR A 1 383 ? -2.653 -11.251 7.091 1.00 89.38 383 TYR A C 1
ATOM 3108 O O . TYR A 1 383 ? -1.602 -10.650 7.330 1.00 89.38 383 TYR A O 1
ATOM 3116 N N . ALA A 1 384 ? -2.662 -12.535 6.715 1.00 90.69 384 ALA A N 1
ATOM 3117 C CA . ALA A 1 384 ? -1.450 -13.339 6.565 1.00 90.69 384 ALA A CA 1
ATOM 3118 C C . ALA A 1 384 ? -0.501 -12.751 5.513 1.00 90.69 384 ALA A C 1
ATOM 3120 O O . ALA A 1 384 ? 0.717 -12.769 5.685 1.00 90.69 384 ALA A O 1
ATOM 3121 N N . TYR A 1 385 ? -1.038 -12.191 4.427 1.00 85.12 385 TYR A N 1
ATOM 3122 C CA . TYR A 1 385 ? -0.235 -11.538 3.404 1.00 85.12 385 TYR A CA 1
ATOM 3123 C C . TYR A 1 385 ? 0.576 -10.375 3.978 1.00 85.12 385 TYR A C 1
ATOM 3125 O O . TYR A 1 385 ? 1.781 -10.302 3.724 1.00 85.12 385 TYR A O 1
ATOM 3133 N N . TYR A 1 386 ? -0.048 -9.486 4.752 1.00 80.62 386 TYR A N 1
ATOM 3134 C CA . TYR A 1 386 ? 0.677 -8.368 5.350 1.00 80.62 386 TYR A CA 1
ATOM 3135 C C . TYR A 1 386 ? 1.709 -8.855 6.378 1.00 80.62 386 TYR A C 1
ATOM 3137 O O . TYR A 1 386 ? 2.844 -8.371 6.383 1.00 80.62 386 TYR A O 1
ATOM 3145 N N . LEU A 1 387 ? 1.359 -9.869 7.180 1.00 85.75 387 LEU A N 1
ATOM 3146 C CA . LEU A 1 387 ? 2.276 -10.490 8.139 1.00 85.75 387 LEU A CA 1
ATOM 3147 C C . LEU A 1 387 ? 3.512 -11.105 7.466 1.00 85.75 387 LEU A C 1
ATOM 3149 O O . LEU A 1 387 ? 4.586 -11.065 8.057 1.00 85.75 387 LEU A O 1
ATOM 3153 N N . MET A 1 388 ? 3.438 -11.589 6.218 1.00 85.81 388 MET A N 1
ATOM 3154 C CA . MET A 1 388 ? 4.608 -12.164 5.524 1.00 85.81 388 MET A CA 1
ATOM 3155 C C . MET A 1 388 ? 5.815 -11.220 5.428 1.00 85.81 388 MET A C 1
ATOM 3157 O O . MET A 1 388 ? 6.938 -11.696 5.242 1.00 85.81 388 MET A O 1
ATOM 3161 N N . ASN A 1 389 ? 5.609 -9.904 5.525 1.00 78.62 389 ASN A N 1
ATOM 3162 C CA . ASN A 1 389 ? 6.696 -8.926 5.483 1.00 78.62 389 ASN A CA 1
ATOM 3163 C C . ASN A 1 389 ? 7.384 -8.717 6.841 1.00 78.62 389 ASN A C 1
ATOM 3165 O O . ASN A 1 389 ? 8.530 -8.274 6.864 1.00 78.62 389 ASN A O 1
ATOM 3169 N N . TYR A 1 390 ? 6.723 -9.051 7.953 1.00 82.38 390 TYR A N 1
ATOM 3170 C CA . TYR A 1 390 ? 7.182 -8.696 9.303 1.00 82.38 390 TYR A CA 1
ATOM 3171 C C . TYR A 1 390 ? 7.260 -9.902 10.250 1.00 82.38 390 TYR A C 1
ATOM 3173 O O . TYR A 1 390 ? 8.237 -10.057 10.978 1.00 82.38 390 TYR A O 1
ATOM 3181 N N . GLU A 1 391 ? 6.268 -10.788 10.200 1.00 88.31 391 GLU A N 1
ATOM 3182 C CA . GLU A 1 391 ? 6.056 -11.914 11.113 1.00 88.31 391 GLU A CA 1
ATOM 3183 C C . GLU A 1 391 ? 5.744 -13.188 10.300 1.00 88.31 391 GLU A C 1
ATOM 3185 O O . GLU A 1 391 ? 4.647 -13.744 10.322 1.00 88.31 391 GLU A O 1
ATOM 3190 N N . LYS A 1 392 ? 6.740 -13.656 9.530 1.00 89.88 392 LYS A N 1
ATOM 3191 C CA . LYS A 1 392 ? 6.602 -14.782 8.579 1.00 89.88 392 LYS A CA 1
ATOM 3192 C C . LYS A 1 392 ? 6.050 -16.073 9.195 1.00 89.88 392 LYS A C 1
ATOM 3194 O O . LYS A 1 392 ? 5.361 -16.816 8.505 1.00 89.88 392 LYS A O 1
ATOM 3199 N N . ASN A 1 393 ? 6.375 -16.354 10.457 1.00 91.31 393 ASN A N 1
ATOM 3200 C CA . ASN A 1 393 ? 5.909 -17.565 11.135 1.00 91.31 393 ASN A CA 1
ATOM 3201 C C . ASN A 1 393 ? 4.405 -17.493 11.426 1.00 91.31 393 ASN A C 1
ATOM 3203 O O . ASN A 1 393 ? 3.688 -18.437 11.108 1.00 91.31 393 ASN A O 1
ATOM 3207 N N . ASP A 1 394 ? 3.925 -16.360 11.939 1.00 92.75 394 ASP A N 1
ATOM 3208 C CA . ASP A 1 394 ? 2.502 -16.154 12.229 1.00 92.75 394 ASP A CA 1
ATOM 3209 C C . ASP A 1 394 ? 1.684 -16.148 10.933 1.00 92.75 394 ASP A C 1
ATOM 3211 O O . ASP A 1 394 ? 0.632 -16.781 10.840 1.00 92.75 394 ASP A O 1
ATOM 3215 N N . ALA A 1 395 ? 2.223 -15.530 9.877 1.00 93.94 395 ALA A N 1
ATOM 3216 C CA . ALA A 1 395 ? 1.646 -15.602 8.540 1.00 93.94 395 ALA A CA 1
ATOM 3217 C C . ALA A 1 395 ? 1.525 -17.046 8.022 1.00 93.94 395 ALA A C 1
ATOM 3219 O O . ALA A 1 395 ? 0.490 -17.423 7.472 1.00 93.94 395 ALA A O 1
ATOM 3220 N N . LEU A 1 396 ? 2.569 -17.865 8.196 1.00 95.69 396 LEU A N 1
ATOM 3221 C CA . LEU A 1 396 ? 2.563 -19.262 7.766 1.00 95.69 396 LEU A CA 1
ATOM 3222 C C . LEU A 1 396 ? 1.509 -20.085 8.523 1.00 95.69 396 LEU A C 1
ATOM 3224 O O . LEU A 1 396 ? 0.803 -20.878 7.898 1.00 95.69 396 LEU A O 1
ATOM 3228 N N . GLU A 1 397 ? 1.360 -19.880 9.834 1.00 95.38 397 GLU A N 1
ATOM 3229 C CA . GLU A 1 397 ? 0.315 -20.540 10.629 1.00 95.38 397 GLU A CA 1
ATOM 3230 C C . GLU A 1 397 ? -1.097 -20.139 10.182 1.00 95.38 397 GLU A C 1
ATOM 3232 O O . GLU A 1 397 ? -1.973 -21.000 10.065 1.00 95.38 397 GLU A O 1
ATOM 3237 N N . LEU A 1 398 ? -1.315 -18.869 9.827 1.00 96.12 398 LEU A N 1
ATOM 3238 C CA . LEU A 1 398 ? -2.586 -18.426 9.248 1.00 96.12 398 LEU A CA 1
ATOM 3239 C C . LEU A 1 398 ? -2.867 -19.057 7.880 1.00 96.12 398 LEU A C 1
ATOM 3241 O O . LEU A 1 398 ? -4.004 -19.446 7.618 1.00 96.12 398 LEU A O 1
ATOM 3245 N N . TYR A 1 399 ? -1.865 -19.206 7.008 1.00 97.06 399 TYR A N 1
ATOM 3246 C CA . TYR A 1 399 ? -2.066 -19.882 5.721 1.00 97.06 399 TYR A CA 1
ATOM 3247 C C . TYR A 1 399 ? -2.374 -21.372 5.877 1.00 97.06 399 TYR A C 1
ATOM 3249 O O . TYR A 1 399 ? -3.226 -21.888 5.151 1.00 97.06 399 TYR A O 1
ATOM 3257 N N . LYS A 1 400 ? -1.739 -22.057 6.838 1.00 97.00 400 LYS A N 1
ATOM 3258 C CA . LYS A 1 400 ? -2.083 -23.446 7.184 1.00 97.00 400 LYS A CA 1
ATOM 3259 C C . LYS A 1 400 ? -3.522 -23.544 7.680 1.00 97.00 400 LYS A C 1
ATOM 3261 O O . LYS A 1 400 ? -4.289 -24.338 7.141 1.00 97.00 400 LYS A O 1
ATOM 3266 N N . LEU A 1 401 ? -3.915 -22.679 8.620 1.00 95.50 401 LEU A N 1
ATOM 3267 C CA . LEU A 1 401 ? -5.300 -22.583 9.085 1.00 95.50 401 LEU A CA 1
ATOM 3268 C C . LEU A 1 401 ? -6.267 -22.331 7.920 1.00 95.50 401 LEU A C 1
ATOM 3270 O O . LEU A 1 401 ? -7.331 -22.940 7.863 1.00 95.50 401 LEU A O 1
ATOM 3274 N N . ASN A 1 402 ? -5.905 -21.477 6.962 1.00 94.12 402 ASN A N 1
ATOM 3275 C CA . ASN A 1 402 ? -6.769 -21.206 5.819 1.00 94.12 402 ASN A CA 1
ATOM 3276 C C . ASN A 1 402 ? -6.986 -22.454 4.947 1.00 94.12 402 ASN A C 1
ATOM 3278 O O . ASN A 1 402 ? -8.092 -22.684 4.473 1.00 94.12 402 ASN A O 1
ATOM 3282 N N . VAL A 1 403 ? -5.967 -23.300 4.770 1.00 95.50 403 VAL A N 1
ATOM 3283 C CA . VAL A 1 403 ? -6.118 -24.594 4.081 1.00 95.50 403 VAL A CA 1
ATOM 3284 C C . VAL A 1 403 ? -6.949 -25.583 4.907 1.00 95.50 403 VAL A C 1
ATOM 3286 O O . VAL A 1 403 ? -7.793 -26.273 4.339 1.00 95.50 403 VAL A O 1
ATOM 3289 N N . GLU A 1 404 ? -6.791 -25.624 6.233 1.00 94.19 404 GLU A N 1
ATOM 3290 C CA . GLU A 1 404 ? -7.631 -26.453 7.117 1.00 94.19 404 GLU A CA 1
ATOM 3291 C C . GLU A 1 404 ? -9.117 -26.035 7.045 1.00 94.19 404 GLU A C 1
ATOM 3293 O O . GLU A 1 404 ? -10.017 -26.874 6.924 1.00 94.19 404 GLU A O 1
ATOM 3298 N N . LEU A 1 405 ? -9.385 -24.725 7.050 1.00 91.75 405 LEU A N 1
ATOM 3299 C CA . LEU A 1 405 ? -10.729 -24.165 6.906 1.00 91.75 405 LEU A CA 1
ATOM 3300 C C . LEU A 1 405 ? -11.263 -24.308 5.481 1.00 91.75 405 LEU A C 1
ATOM 3302 O O . LEU A 1 405 ? -12.459 -24.520 5.310 1.00 91.75 405 LEU A O 1
ATOM 3306 N N . PHE A 1 406 ? -10.427 -24.253 4.448 1.00 92.44 406 PHE A N 1
ATOM 3307 C CA . PHE A 1 406 ? -10.850 -24.263 3.044 1.00 92.44 406 PHE A CA 1
ATOM 3308 C C . PHE A 1 406 ? -10.052 -25.278 2.210 1.00 92.44 406 PHE A C 1
ATOM 3310 O O . PHE A 1 406 ? -9.390 -24.899 1.242 1.00 92.44 406 PHE A O 1
ATOM 3317 N N . PRO A 1 407 ? -10.163 -26.592 2.499 1.00 93.62 407 PRO A N 1
ATOM 3318 C CA . PRO A 1 407 ? -9.295 -27.606 1.892 1.00 93.62 407 PRO A CA 1
ATOM 3319 C C . PRO A 1 407 ? -9.492 -27.759 0.379 1.00 93.62 407 PRO A C 1
ATOM 3321 O O . PRO A 1 407 ? -8.584 -28.201 -0.317 1.00 93.62 407 PRO A O 1
ATOM 3324 N N . ASN A 1 408 ? -10.654 -27.351 -0.141 1.00 93.56 408 ASN A N 1
ATOM 3325 C CA . ASN A 1 408 ? -10.984 -27.380 -1.568 1.00 93.56 408 ASN A CA 1
ATOM 3326 C C . ASN A 1 408 ? -10.767 -26.024 -2.268 1.00 93.56 408 ASN A C 1
ATOM 3328 O O . ASN A 1 408 ? -11.177 -25.857 -3.418 1.00 93.56 408 ASN A O 1
ATOM 3332 N N . SER A 1 409 ? -10.156 -25.037 -1.600 1.00 92.94 409 SER A N 1
ATOM 3333 C CA . SER A 1 409 ? -9.817 -23.758 -2.226 1.00 92.94 409 SER A CA 1
ATOM 3334 C C . SER A 1 409 ? -8.437 -23.825 -2.872 1.00 92.94 409 SER A C 1
ATOM 3336 O O . SER A 1 409 ? -7.404 -23.818 -2.202 1.00 92.94 409 SER A O 1
ATOM 3338 N N . ALA A 1 410 ? -8.408 -23.802 -4.207 1.00 94.31 410 ALA A N 1
ATOM 3339 C CA . ALA A 1 410 ? -7.158 -23.682 -4.957 1.00 94.31 410 ALA A CA 1
ATOM 3340 C C . ALA A 1 410 ? -6.381 -22.404 -4.587 1.00 94.31 410 ALA A C 1
ATOM 3342 O O . ALA A 1 410 ? -5.154 -22.381 -4.671 1.00 94.31 410 ALA A O 1
ATOM 3343 N N . ASN A 1 411 ? -7.083 -21.338 -4.184 1.00 91.25 411 ASN A N 1
ATOM 3344 C CA . ASN A 1 411 ? -6.456 -20.094 -3.752 1.00 91.25 411 ASN A CA 1
ATOM 3345 C C . ASN A 1 411 ? -5.776 -20.250 -2.382 1.00 91.25 411 ASN A C 1
ATOM 3347 O O . ASN A 1 411 ? -4.637 -19.811 -2.248 1.00 91.25 411 ASN A O 1
ATOM 3351 N N . ALA A 1 412 ? -6.399 -20.925 -1.409 1.00 93.75 412 ALA A N 1
ATOM 3352 C CA . ALA A 1 412 ? -5.768 -21.204 -0.115 1.00 93.75 412 ALA A CA 1
ATOM 3353 C C . ALA A 1 412 ? -4.464 -22.012 -0.276 1.00 93.75 412 ALA A C 1
ATOM 3355 O O . ALA A 1 412 ? -3.416 -21.597 0.221 1.00 93.75 412 ALA A O 1
ATOM 3356 N N . HIS A 1 413 ? -4.491 -23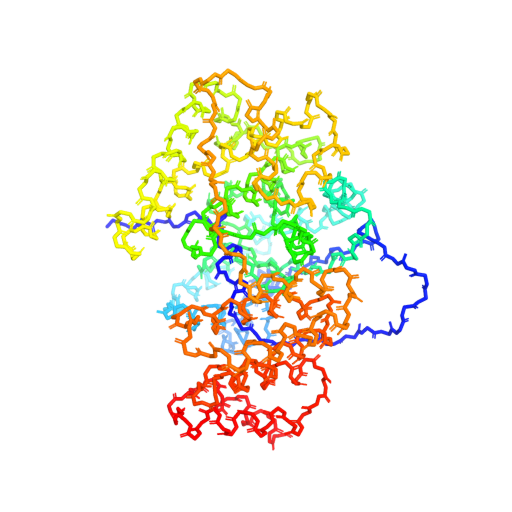.090 -1.070 1.00 97.00 413 HIS A N 1
ATOM 3357 C CA . HIS A 1 413 ? -3.298 -23.896 -1.379 1.00 97.00 413 HIS A CA 1
ATOM 3358 C C . HIS A 1 413 ? -2.210 -23.099 -2.109 1.00 97.00 413 HIS A C 1
ATOM 3360 O O . HIS A 1 413 ? -1.036 -23.174 -1.755 1.00 97.00 413 HIS A O 1
ATOM 3366 N N . TYR A 1 414 ? -2.586 -22.262 -3.084 1.00 94.69 414 TYR A N 1
ATOM 3367 C CA . TYR A 1 414 ? -1.634 -21.376 -3.765 1.00 94.69 414 TYR A CA 1
ATOM 3368 C C . TYR A 1 414 ? -0.923 -20.432 -2.787 1.00 94.69 414 TYR A C 1
ATOM 3370 O O . TYR A 1 414 ? 0.288 -20.222 -2.884 1.00 94.69 414 TYR A O 1
ATOM 3378 N N . ARG A 1 415 ? -1.676 -19.834 -1.856 1.00 93.88 415 ARG A N 1
ATOM 3379 C CA . ARG A 1 415 ? -1.139 -18.881 -0.879 1.00 93.88 415 ARG A CA 1
ATOM 3380 C C . ARG A 1 415 ? -0.221 -19.561 0.134 1.00 93.88 415 ARG A C 1
ATOM 3382 O O . ARG A 1 415 ? 0.836 -19.010 0.430 1.00 93.88 415 ARG A O 1
ATOM 3389 N N . LEU A 1 416 ? -0.564 -20.771 0.576 1.00 97.06 416 LEU A N 1
ATOM 3390 C CA . LEU A 1 416 ? 0.310 -21.589 1.415 1.00 97.06 416 LEU A CA 1
ATOM 3391 C C . LEU A 1 416 ? 1.618 -21.955 0.690 1.00 97.06 416 LEU A C 1
ATOM 3393 O O . LEU A 1 416 ? 2.694 -21.812 1.267 1.00 97.06 416 LEU A O 1
ATOM 3397 N N . GLY A 1 417 ? 1.549 -22.327 -0.593 1.00 96.25 417 GLY A N 1
ATOM 3398 C CA . GLY A 1 417 ? 2.742 -22.581 -1.407 1.00 96.25 417 GLY A CA 1
ATOM 3399 C C . GLY A 1 417 ? 3.661 -21.359 -1.527 1.00 96.25 417 GLY A C 1
ATOM 3400 O O . GLY A 1 417 ? 4.877 -21.474 -1.370 1.00 96.25 417 GLY A O 1
ATOM 3401 N N . ASP A 1 418 ? 3.092 -20.166 -1.740 1.00 91.38 418 ASP A N 1
ATOM 3402 C CA . ASP A 1 418 ? 3.858 -18.907 -1.760 1.00 91.38 418 ASP A CA 1
ATOM 3403 C C . ASP A 1 418 ? 4.500 -18.601 -0.399 1.00 91.38 418 ASP A C 1
ATOM 3405 O O . ASP A 1 418 ? 5.655 -18.171 -0.335 1.00 91.38 418 ASP A O 1
ATOM 3409 N N . ALA A 1 419 ? 3.779 -18.852 0.696 1.00 92.56 419 ALA A N 1
ATOM 3410 C CA . ALA A 1 419 ? 4.304 -18.682 2.045 1.00 92.56 419 ALA A CA 1
ATOM 3411 C C . ALA A 1 419 ? 5.494 -19.613 2.308 1.00 92.56 419 ALA A C 1
ATOM 3413 O O . ALA A 1 419 ? 6.545 -19.136 2.736 1.00 92.56 419 ALA A O 1
ATOM 3414 N N . TYR A 1 420 ? 5.376 -20.898 1.957 1.00 95.75 420 TYR A N 1
ATOM 3415 C CA . TYR A 1 420 ? 6.465 -21.864 2.093 1.00 95.75 420 TYR A CA 1
ATOM 3416 C C . TYR A 1 420 ? 7.709 -21.473 1.289 1.00 95.75 420 TYR A C 1
ATOM 3418 O O . TYR A 1 420 ? 8.818 -21.562 1.815 1.00 95.75 420 TYR A O 1
ATOM 3426 N N . LEU A 1 421 ? 7.558 -20.955 0.063 1.00 90.88 421 LEU A N 1
ATOM 3427 C CA . LEU A 1 421 ? 8.701 -20.429 -0.698 1.00 90.88 421 LEU A CA 1
ATOM 3428 C C . LEU A 1 421 ? 9.385 -19.252 -0.004 1.00 90.88 421 LEU A C 1
ATOM 3430 O O . LEU A 1 421 ? 10.607 -19.145 -0.034 1.00 90.88 421 LEU A O 1
ATOM 3434 N N . LYS A 1 422 ? 8.612 -18.357 0.615 1.00 85.19 422 LYS A N 1
ATOM 3435 C CA . LYS A 1 422 ? 9.136 -17.180 1.331 1.00 85.19 422 LYS A CA 1
ATOM 3436 C C . LYS A 1 422 ? 9.792 -17.520 2.673 1.00 85.19 422 LYS A C 1
ATOM 3438 O O . LYS A 1 422 ? 10.478 -16.658 3.242 1.00 85.19 422 LYS A O 1
ATOM 3443 N N . THR A 1 423 ? 9.561 -18.732 3.171 1.00 88.12 423 THR A N 1
ATOM 3444 C CA . THR A 1 423 ? 10.183 -19.314 4.368 1.00 88.12 423 THR A CA 1
ATOM 3445 C C . THR A 1 423 ? 11.145 -20.455 4.024 1.00 88.12 423 THR A C 1
ATOM 3447 O O . THR A 1 423 ? 11.391 -21.310 4.869 1.00 88.12 423 THR A O 1
ATOM 3450 N N . ASP A 1 424 ? 11.653 -20.495 2.787 1.00 90.62 424 ASP A N 1
ATOM 3451 C CA . ASP A 1 424 ? 12.666 -21.445 2.303 1.00 90.62 424 ASP A CA 1
ATOM 3452 C C . ASP A 1 424 ? 12.296 -22.936 2.443 1.00 90.62 424 ASP A C 1
ATOM 3454 O O . ASP A 1 424 ? 13.164 -23.803 2.511 1.00 90.62 424 ASP A O 1
ATOM 3458 N N . ASN A 1 425 ? 11.001 -23.261 2.438 1.00 93.69 425 ASN A N 1
ATOM 3459 C CA . ASN A 1 425 ? 10.494 -24.630 2.512 1.00 93.69 425 ASN A CA 1
ATOM 3460 C C . ASN A 1 425 ? 10.013 -25.103 1.130 1.00 93.69 425 ASN A C 1
ATOM 3462 O O . ASN A 1 425 ? 8.820 -25.119 0.818 1.00 93.69 425 ASN A O 1
ATOM 3466 N N . LYS A 1 426 ? 10.972 -25.406 0.251 1.00 95.19 426 LYS A N 1
ATOM 3467 C CA . LYS A 1 426 ? 10.722 -25.661 -1.176 1.00 95.19 426 LYS A CA 1
ATOM 3468 C C . LYS A 1 426 ? 9.853 -26.898 -1.410 1.00 95.19 426 LYS A C 1
ATOM 3470 O O . LYS A 1 426 ? 8.992 -26.866 -2.286 1.00 95.19 426 LYS A O 1
ATOM 3475 N N . GLU A 1 427 ? 10.070 -27.964 -0.650 1.00 95.94 427 GLU A N 1
ATOM 3476 C CA . GLU A 1 427 ? 9.347 -29.229 -0.790 1.00 95.94 427 GLU A CA 1
ATOM 3477 C C . GLU A 1 427 ? 7.856 -29.040 -0.487 1.00 95.94 427 GLU A C 1
ATOM 3479 O O . GLU A 1 427 ? 7.013 -29.364 -1.321 1.00 95.94 427 GLU A O 1
ATOM 3484 N N . MET A 1 428 ? 7.533 -28.407 0.645 1.00 97.12 428 MET A N 1
ATOM 3485 C CA . MET A 1 428 ? 6.143 -28.122 1.025 1.00 97.12 428 MET A CA 1
ATOM 3486 C C . MET A 1 428 ? 5.468 -27.126 0.073 1.00 97.12 428 MET A C 1
ATOM 3488 O O . MET A 1 428 ? 4.256 -27.185 -0.158 1.00 97.12 428 MET A O 1
ATOM 3492 N N . ALA A 1 429 ? 6.244 -26.204 -0.507 1.00 96.75 429 ALA A N 1
ATOM 3493 C CA . ALA A 1 429 ? 5.732 -25.309 -1.534 1.00 96.75 429 ALA A CA 1
ATOM 3494 C C . ALA A 1 429 ? 5.300 -26.068 -2.794 1.00 96.75 429 ALA A C 1
ATOM 3496 O O . ALA A 1 429 ? 4.230 -25.779 -3.330 1.00 96.75 429 ALA A O 1
ATOM 3497 N N . ILE A 1 430 ? 6.110 -27.030 -3.256 1.00 97.25 430 ILE A N 1
ATOM 3498 C CA . ILE A 1 430 ? 5.789 -27.869 -4.420 1.00 97.25 430 ILE A CA 1
ATOM 3499 C C . ILE A 1 430 ? 4.480 -28.623 -4.176 1.00 97.25 430 ILE A C 1
ATOM 3501 O O . ILE A 1 430 ? 3.564 -28.470 -4.979 1.00 97.25 430 ILE A O 1
ATOM 3505 N N . GLU A 1 431 ? 4.352 -29.315 -3.042 1.00 97.44 431 GLU A N 1
ATOM 3506 C CA . GLU A 1 431 ? 3.132 -30.053 -2.668 1.00 97.44 431 GLU A CA 1
ATOM 3507 C C . GLU A 1 431 ? 1.888 -29.144 -2.677 1.00 97.44 431 GLU A C 1
ATOM 3509 O O . GLU A 1 431 ? 0.858 -29.464 -3.272 1.00 97.44 431 GLU A O 1
ATOM 3514 N N . SER A 1 432 ? 2.003 -27.942 -2.105 1.00 97.62 432 SER A N 1
ATOM 3515 C CA . SER A 1 432 ? 0.897 -26.974 -2.066 1.00 97.62 432 SER A CA 1
ATOM 3516 C C . SER A 1 432 ? 0.500 -26.474 -3.465 1.00 97.62 432 SER A C 1
ATOM 3518 O O . SER A 1 432 ? -0.685 -26.302 -3.769 1.00 97.62 432 SER A O 1
ATOM 3520 N N . PHE A 1 433 ? 1.470 -26.235 -4.355 1.00 97.44 433 PHE A N 1
ATOM 3521 C CA . PHE A 1 433 ? 1.177 -25.834 -5.736 1.00 97.44 433 PHE A CA 1
ATOM 3522 C C . PHE A 1 433 ? 0.627 -26.985 -6.583 1.00 97.44 433 PHE A C 1
ATOM 3524 O O . PHE A 1 433 ? -0.196 -26.732 -7.467 1.00 97.44 433 PHE A O 1
ATOM 3531 N N . GLU A 1 434 ? 1.041 -28.224 -6.325 1.00 97.56 434 GLU A N 1
ATOM 3532 C CA . GLU A 1 434 ? 0.474 -29.417 -6.959 1.00 97.56 434 GLU A CA 1
ATOM 3533 C C . GLU A 1 434 ? -1.002 -29.574 -6.579 1.00 97.56 434 GLU A C 1
ATOM 3535 O O . GLU A 1 434 ? -1.845 -29.621 -7.475 1.00 97.56 434 GLU A O 1
ATOM 3540 N N . HIS A 1 435 ? -1.351 -29.483 -5.291 1.00 97.69 435 HIS A N 1
ATOM 3541 C CA . HIS A 1 435 ? -2.753 -29.474 -4.852 1.00 97.69 435 HIS A CA 1
ATOM 3542 C C . HIS A 1 435 ? -3.564 -28.308 -5.436 1.00 97.69 435 HIS A C 1
ATOM 3544 O O . HIS A 1 435 ? -4.714 -28.482 -5.850 1.00 97.69 435 HIS A O 1
ATOM 3550 N N . CYS A 1 436 ? -2.972 -27.114 -5.552 1.00 96.94 436 CYS A N 1
ATOM 3551 C CA . CYS A 1 436 ? -3.606 -25.998 -6.259 1.00 96.94 436 CYS A CA 1
ATOM 3552 C C . CYS A 1 436 ? -3.975 -26.373 -7.708 1.00 96.94 436 CYS A C 1
ATOM 3554 O O . CYS A 1 436 ? -5.061 -26.017 -8.172 1.00 96.94 436 CYS A O 1
ATOM 3556 N N . LEU A 1 437 ? -3.104 -27.099 -8.419 1.00 97.19 437 LEU A N 1
ATOM 3557 C CA . LEU A 1 437 ? -3.344 -27.544 -9.795 1.00 97.19 437 LEU A CA 1
ATOM 3558 C C . LEU A 1 437 ? -4.300 -28.730 -9.902 1.00 97.19 437 LEU A C 1
ATOM 3560 O O . LEU A 1 437 ? -5.012 -28.815 -10.900 1.00 97.19 437 LEU A O 1
ATOM 3564 N N . GLU A 1 438 ? -4.362 -29.607 -8.906 1.00 97.75 438 GLU A N 1
ATOM 3565 C CA . GLU A 1 438 ? -5.387 -30.655 -8.838 1.00 97.75 438 GLU A CA 1
ATOM 3566 C C . GLU A 1 438 ? -6.789 -30.043 -8.745 1.00 97.75 438 GLU A C 1
ATOM 3568 O O . GLU A 1 438 ? -7.698 -30.438 -9.478 1.00 97.75 438 GLU A O 1
ATOM 3573 N N . LEU A 1 439 ? -6.948 -29.024 -7.895 1.00 96.44 439 LEU A N 1
ATOM 3574 C CA . LEU A 1 439 ? -8.207 -28.297 -7.719 1.00 96.44 439 LEU A CA 1
ATOM 3575 C C . LEU A 1 439 ? -8.506 -27.349 -8.891 1.00 96.44 439 LEU A C 1
ATOM 3577 O O . LEU A 1 439 ? -9.667 -27.149 -9.256 1.00 96.44 439 LEU A O 1
ATOM 3581 N N . LYS A 1 440 ? -7.468 -26.743 -9.480 1.00 95.81 440 LYS A N 1
ATOM 3582 C CA . LYS A 1 440 ? -7.574 -25.784 -10.586 1.00 95.81 440 LYS A CA 1
ATOM 3583 C C . LYS A 1 440 ? -6.483 -26.014 -11.649 1.00 95.81 440 LYS A C 1
ATOM 3585 O O . LYS A 1 440 ? -5.479 -25.289 -11.686 1.00 95.81 440 LYS A O 1
ATOM 3590 N N . PRO A 1 441 ? -6.701 -26.957 -12.588 1.00 95.38 441 PRO A N 1
ATOM 3591 C CA . PRO A 1 441 ? -5.695 -27.345 -13.584 1.00 95.38 441 PRO A CA 1
ATOM 3592 C C . PRO A 1 441 ? -5.289 -26.246 -14.570 1.00 95.38 441 PRO A C 1
ATOM 3594 O O . PRO A 1 441 ? -4.276 -26.371 -15.258 1.00 95.38 441 PRO A O 1
ATOM 3597 N N . ASP A 1 442 ? -6.064 -25.171 -14.692 1.00 92.06 442 ASP A N 1
ATOM 3598 C CA . ASP A 1 442 ? -5.796 -24.036 -15.579 1.00 92.06 442 ASP A CA 1
ATOM 3599 C C . ASP A 1 442 ? -5.031 -22.888 -14.889 1.00 92.06 442 ASP A C 1
ATOM 3601 O O . ASP A 1 442 ? -4.764 -21.865 -15.523 1.00 92.06 442 ASP A O 1
ATOM 3605 N N . SER A 1 443 ? -4.616 -23.051 -13.624 1.00 87.12 443 SER A N 1
ATOM 3606 C CA . SER A 1 443 ? -3.827 -22.048 -12.897 1.00 87.12 443 SER A CA 1
ATOM 3607 C C . SER A 1 443 ? -2.429 -21.873 -13.505 1.00 87.12 443 SER A C 1
ATOM 3609 O O . SER A 1 443 ? -1.456 -22.527 -13.128 1.00 87.12 443 SER A O 1
ATOM 3611 N N . GLN A 1 444 ? -2.315 -20.946 -14.458 1.00 87.12 444 GLN A N 1
ATOM 3612 C CA . GLN A 1 444 ? -1.069 -20.660 -15.173 1.00 87.12 444 GLN A CA 1
ATOM 3613 C C . GLN A 1 444 ? 0.079 -20.270 -14.228 1.00 87.12 444 GLN A C 1
ATOM 3615 O O . GLN A 1 444 ? 1.219 -20.678 -14.433 1.00 87.12 444 GLN A O 1
ATOM 3620 N N . ARG A 1 445 ? -0.225 -19.542 -13.147 1.00 82.81 445 ARG A N 1
ATOM 3621 C CA . ARG A 1 445 ? 0.780 -19.118 -12.160 1.00 82.81 445 ARG A CA 1
ATOM 3622 C C . ARG A 1 445 ? 1.392 -20.282 -11.400 1.00 82.81 445 ARG A C 1
ATOM 3624 O O . ARG A 1 445 ? 2.606 -20.320 -11.242 1.00 82.81 445 ARG A O 1
ATOM 3631 N N . ALA A 1 446 ? 0.568 -21.224 -10.945 1.00 88.50 446 ALA A N 1
ATOM 3632 C CA . ALA A 1 446 ? 1.068 -22.398 -10.236 1.00 88.50 446 ALA A CA 1
ATOM 3633 C C . ALA A 1 446 ? 1.956 -23.254 -11.160 1.00 88.50 446 ALA A C 1
ATOM 3635 O O . ALA A 1 446 ? 3.041 -23.662 -10.751 1.00 88.50 446 ALA A O 1
ATOM 3636 N N . LYS A 1 447 ? 1.576 -23.415 -12.440 1.00 92.06 447 LYS A N 1
ATOM 3637 C CA . LYS A 1 447 ? 2.407 -24.100 -13.453 1.00 92.06 447 LYS A CA 1
ATOM 3638 C C . LYS A 1 447 ? 3.771 -23.440 -13.642 1.00 92.06 447 LYS A C 1
ATOM 3640 O O . LYS A 1 447 ? 4.788 -24.127 -13.684 1.00 92.06 447 LYS A O 1
ATOM 3645 N N . GLU A 1 448 ? 3.798 -22.115 -13.769 1.00 86.88 448 GLU A N 1
ATOM 3646 C CA . GLU A 1 448 ? 5.038 -21.353 -13.956 1.00 86.88 448 GLU A CA 1
ATOM 3647 C C . GLU A 1 448 ? 5.974 -21.468 -12.750 1.00 86.88 448 GLU A C 1
ATOM 3649 O O . GLU A 1 448 ? 7.185 -21.621 -12.928 1.00 86.88 448 GLU A O 1
ATOM 3654 N N . ILE A 1 449 ? 5.422 -21.433 -11.532 1.00 88.62 449 ILE A N 1
ATOM 3655 C CA . ILE A 1 449 ? 6.200 -21.599 -10.302 1.00 88.62 449 ILE A CA 1
ATOM 3656 C C . ILE A 1 449 ? 6.766 -23.019 -10.216 1.00 88.62 449 ILE A C 1
ATOM 3658 O O . ILE A 1 449 ? 7.975 -23.162 -10.050 1.00 88.62 449 ILE A O 1
ATOM 3662 N N . LEU A 1 450 ? 5.956 -24.064 -10.402 1.00 92.56 450 LEU A N 1
ATOM 3663 C CA . LEU A 1 450 ? 6.445 -25.448 -10.360 1.00 92.56 450 LEU A CA 1
ATOM 3664 C C . LEU A 1 450 ? 7.535 -25.712 -11.403 1.00 92.56 450 LEU A C 1
ATOM 3666 O O . LEU A 1 450 ? 8.582 -26.256 -11.062 1.00 92.56 450 LEU A O 1
ATOM 3670 N N . LEU A 1 451 ? 7.355 -25.235 -12.641 1.00 91.44 451 LEU A N 1
ATOM 3671 C CA . LEU A 1 451 ? 8.373 -25.340 -13.696 1.00 91.44 451 LEU A CA 1
ATOM 3672 C C . LEU A 1 451 ? 9.689 -24.650 -13.311 1.00 91.44 451 LEU A C 1
ATOM 3674 O O . LEU A 1 451 ? 10.772 -25.055 -13.744 1.00 91.44 451 LEU A O 1
ATOM 3678 N N . ARG A 1 452 ? 9.603 -23.565 -12.541 1.00 87.69 452 ARG A N 1
ATOM 3679 C CA . ARG A 1 452 ? 10.774 -22.861 -12.025 1.00 87.69 452 ARG A CA 1
ATOM 3680 C C . ARG A 1 452 ? 11.454 -23.641 -10.904 1.00 87.69 452 ARG A C 1
ATOM 3682 O O . ARG A 1 452 ? 12.675 -23.635 -10.852 1.00 87.69 452 ARG A O 1
ATOM 3689 N N . LEU A 1 453 ? 10.683 -24.268 -10.019 1.00 88.38 453 LEU A N 1
ATOM 3690 C CA . LEU A 1 453 ? 11.197 -25.032 -8.882 1.00 88.38 453 LEU A CA 1
ATOM 3691 C C . LEU A 1 453 ? 11.758 -26.400 -9.291 1.00 88.38 453 LEU A C 1
ATOM 3693 O O . LEU A 1 453 ? 12.620 -26.922 -8.588 1.00 88.38 453 LEU A O 1
ATOM 3697 N N . SER A 1 454 ? 11.306 -26.957 -10.417 1.00 78.44 454 SER A N 1
ATOM 3698 C CA . SER A 1 454 ? 11.819 -28.207 -10.994 1.00 78.44 454 SER A CA 1
ATOM 3699 C C . SER A 1 454 ? 13.147 -28.052 -11.750 1.00 78.44 454 SER A C 1
ATOM 3701 O O . SER A 1 454 ? 13.694 -29.045 -12.225 1.00 78.44 454 SER A O 1
ATOM 3703 N N . LYS A 1 455 ? 13.622 -26.816 -11.930 1.00 66.69 455 LYS A N 1
ATOM 3704 C CA . LYS A 1 455 ? 14.946 -26.488 -12.473 1.00 66.69 455 LYS A CA 1
ATOM 3705 C C . LYS A 1 455 ? 15.913 -26.225 -11.328 1.00 66.69 455 LYS A C 1
ATOM 3707 O O . LYS A 1 455 ? 17.108 -26.512 -11.540 1.00 66.69 455 LYS A O 1
#

Radius of gyration: 22.82 Å; Cα contacts (8 Å, |Δi|>4): 629; chains: 1; bounding box: 52×56×57 Å

Foldseek 3Di:
DDDQDQALQCAVVQLQDDDDDDDDDDDDDDQAALLNAAEAEDAPQVCCLQVPLVVCLVCVPCCLCPVPLSVVLVVVCVVVVHDWPVVQQNVVSVVSVPDDNVVSCVDLLNVLSVVLVVCRCLCSNPLSVLLCLLADRRQGHQQEYEYEHADGPPQKYDHQSYIHHHCCDVSQVSDNLSVSLSVSLSSSLNRLLVLVLLAQAFDQLQVLLSVLLCLLQSLLSSLLSSLVCCVSRNDCPDPLNVLLPDPVSLLVLLVLSQVLNVCRPVDDPVVSVVSCCVNVPVVVSSHNNNVNLLVQCCVPVNSVRSNVQVSNHRLSSLVSSQVRDDPSSHHDHDDHPPDRALVRQLSNCVSVVVVVSVVVSLVVCLVPLVPRDDCPLVVLLVSLSSCCVPPLVVSLVSLVSSCSSPVLDLVSLQSNLSSCVSVVNLVSSLVSLVSSCVSPVPPPVSVVVNVVSVD

Nearest PDB structures (foldseek):
  1na0-assembly2_B  TM=6.510E-01  e=2.193E-03  unidentified
  6fd7-assembly1_A  TM=6.779E-01  e=2.546E-02  Homo sapiens
  6i57-assembly1_A  TM=6.460E-01  e=3.373E-02  Homo sapiens
  2q7f-assembly2_B  TM=4.012E-01  e=1.723E-03  Bacillus subtilis
  5lfl-assembly6_F  TM=5.188E-01  e=2.083E-02  Solidesulfovibrio magneticus RS-1

Solvent-accessible surface area (backbone atoms only — not comparable to full-atom values): 24895 Å² total; per-residue (Å²): 136,87,83,78,80,81,60,89,70,46,56,78,72,32,65,80,65,88,85,90,87,87,88,87,82,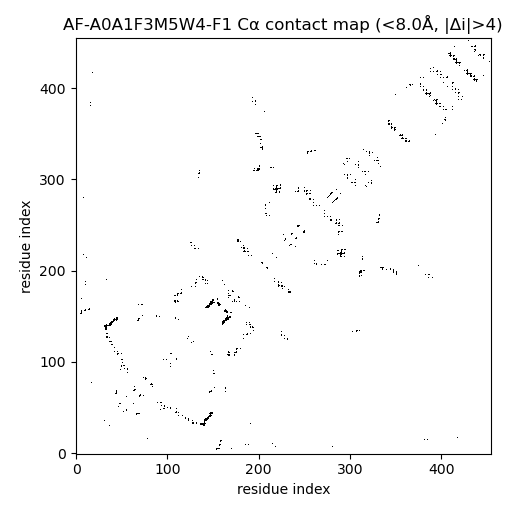80,84,86,81,73,94,61,31,31,73,69,31,58,72,44,78,41,50,65,56,42,49,42,50,64,77,36,23,62,63,45,66,73,40,50,70,57,44,43,61,69,38,64,61,44,26,52,50,49,51,52,27,63,75,69,74,43,85,78,65,58,70,64,40,51,54,53,40,61,54,56,58,70,52,53,75,73,58,41,63,66,32,62,43,52,44,24,47,51,55,47,60,71,36,45,64,54,42,47,73,47,50,38,49,56,49,38,68,69,46,62,85,82,39,55,52,46,65,32,47,39,27,38,36,68,84,63,81,72,49,38,51,47,48,87,54,31,37,37,36,29,45,51,31,71,91,47,74,54,36,45,47,43,44,53,26,49,46,46,23,60,54,34,51,60,52,46,51,59,42,65,73,48,30,69,56,83,71,61,89,37,73,68,57,48,51,54,46,50,46,22,45,53,42,1,47,23,47,37,55,26,60,70,36,34,92,82,26,60,51,89,84,38,68,61,59,54,34,54,76,28,68,73,49,34,46,52,20,35,51,50,47,37,56,52,58,76,40,59,90,79,50,62,65,72,59,45,53,53,48,46,43,49,46,31,54,75,64,38,15,20,36,30,29,23,16,48,42,54,48,53,35,30,77,74,64,32,57,68,53,40,38,55,27,54,39,35,21,62,68,54,40,51,54,55,35,40,76,75,50,58,82,88,67,44,70,80,84,81,77,67,57,96,67,83,51,44,67,56,52,23,52,43,19,57,59,70,67,34,64,65,56,23,52,54,25,51,51,50,44,65,74,47,51,90,79,63,74,92,55,49,71,57,51,46,50,53,55,22,57,60,28,54,80,80,41,50,67,64,16,43,54,40,30,51,49,38,26,71,74,34,75,85,36,34,65,35,27,40,51,34,14,54,44,26,52,77,67,74,35,59,67,64,14,49,55,24,30,49,51,14,36,74,69,34,76,79,47,62,65,48,53,55,50,50,61,57,72,76,104

Sequence (455 aa):
MNKIFPVVAFVLLQISYLVAQNTDIKSPSRSSFCNDSKIVFDNSAIEAIYLHPKDVLSNVDSFWTNNTAFSLTKKWHAQNNIEIPYERWKKSIRKLSKLSSNDITQQIAFVNAKKIIESNNTFNEKAIPHICSFLPKSTPQIHTNIYLLTGTVPYAFAIPNDIVMDVASPNFNRDPVRILNILVHEVFHVGDAYVIIHRTEFELENEMLDYMIDYLLSEGLANYVSYTAQDIYPNHKFDDYLMLENEKSVKKHLANVNSLFSKAGSVPQKKMTEMSWEIGVQKRAYYVAGAFMVKTIDEKLGRDSLINAICVGPKKVIHIYNSLVTDDMKIMEFKLPEKISSYQKMRIALVQKDYQEFNIQKEELLQNKANEIDYLESRINEYAYYLMNYEKNDALELYKLNVELFPNSANAHYRLGDAYLKTDNKEMAIESFEHCLELKPDSQRAKEILLRLSK

Mean predicted aligned error: 6.8 Å

Secondary structure (DSSP, 8-state):
---PPPSTT-HHHHTTS-----------SS--BGGG-EEEEE-HHHHHHHH-HHHHHH-HHHHHHHSHHHHHHHHHHHHTT----HHHHHHHHHHHTTS-HHHHHTSHHHHHHHHHHHTHHHIIIIIHHHHHTTS-TT-B--EEEEEEE-S-SSSEEEETTEEEEETT-GGGTT-HHHHHHHHHHHHHHHHHHHHHHT--SPP-S-HHHHHHHHHHHHHHHHHHHHHHTTTTS--TT-HHHHHHT-HHHHHHHHHHHHHHHTTTTTS-HHHHHHHIIIIIIIT-HHHHHHHHHHHHHHHHH-HHHHHHHHHH-HHHHHHHHHHTS-GGGPPPP-PPPSS--HHHHHHHHHHHT-HHHHHHHHHHHHHTGGGS-SSHHHHHHHHHHHHTTT-HHHHHHHHHHHHHH-TT-HHHHHHHHHHHHHTT-HHHHHHHHHHHHHH-TT-HHHHHHHHHHT-

pLDDT: mean 88.21, std 16.63, range [22.12, 98.88]